Protein AF-A0ABD0LCQ4-F1 (afdb_monomer)

Mean predicted aligned error: 9.83 Å

Structure (mmCIF, N/CA/C/O backbone):
data_AF-A0ABD0LCQ4-F1
#
_entry.id   AF-A0ABD0LCQ4-F1
#
loop_
_atom_site.group_PDB
_atom_site.id
_atom_site.type_symbol
_atom_site.label_atom_id
_atom_site.label_alt_id
_atom_site.label_comp_id
_atom_site.label_asym_id
_atom_site.label_entity_id
_atom_site.label_seq_id
_atom_site.pdbx_PDB_ins_code
_atom_site.Cartn_x
_atom_site.Cartn_y
_atom_site.Cartn_z
_atom_site.occupancy
_atom_site.B_iso_or_equiv
_atom_site.auth_seq_id
_atom_site.auth_comp_id
_atom_site.auth_asym_id
_atom_site.auth_atom_id
_atom_site.pdbx_PDB_model_num
ATOM 1 N N . MET A 1 1 ? -0.333 39.646 -58.856 1.00 33.97 1 MET A N 1
ATOM 2 C CA . MET A 1 1 ? 0.636 40.545 -58.189 1.00 33.97 1 MET A CA 1
ATOM 3 C C . MET A 1 1 ? 0.185 40.769 -56.748 1.00 33.97 1 MET A C 1
ATOM 5 O O . MET A 1 1 ? -1.015 40.781 -56.532 1.00 33.97 1 MET A O 1
ATOM 9 N N . ALA A 1 2 ? 1.162 40.827 -55.831 1.00 34.44 2 ALA A N 1
ATOM 10 C CA . ALA A 1 2 ? 1.192 41.126 -54.381 1.00 34.44 2 ALA A CA 1
ATOM 11 C C . ALA A 1 2 ? -0.074 41.694 -53.674 1.00 34.44 2 ALA A C 1
ATOM 13 O O . ALA A 1 2 ? -0.823 42.448 -54.270 1.00 34.44 2 ALA A O 1
ATOM 14 N N . GLY A 1 3 ? -0.329 41.459 -52.378 1.00 31.33 3 GLY A N 1
ATOM 15 C CA . GLY A 1 3 ? 0.550 40.953 -51.320 1.00 31.33 3 GLY A CA 1
ATOM 16 C C . GLY A 1 3 ? -0.173 40.679 -49.985 1.00 31.33 3 GLY A C 1
ATOM 17 O O . GLY A 1 3 ? -1.290 41.130 -49.745 1.00 31.33 3 GLY A O 1
ATOM 18 N N . LYS A 1 4 ? 0.503 39.884 -49.145 1.00 42.12 4 LYS A N 1
ATOM 19 C CA . LYS A 1 4 ? 0.152 39.464 -47.776 1.00 42.12 4 LYS A CA 1
ATOM 20 C C . LYS A 1 4 ? 0.572 40.527 -46.745 1.00 42.12 4 LYS A C 1
ATOM 22 O O . LYS A 1 4 ? 1.601 41.165 -46.939 1.00 42.12 4 LYS A O 1
ATOM 27 N N . GLY A 1 5 ? -0.128 40.607 -45.605 1.00 31.30 5 GLY A N 1
ATOM 28 C CA . GLY A 1 5 ? 0.274 41.428 -44.451 1.00 31.30 5 GLY A CA 1
ATOM 29 C C . GLY A 1 5 ? -0.419 41.072 -43.122 1.00 31.30 5 GLY A C 1
ATOM 30 O O . GLY A 1 5 ? -1.489 41.578 -42.828 1.00 31.30 5 GLY A O 1
ATOM 31 N N . CYS A 1 6 ? 0.217 40.172 -42.365 1.00 36.75 6 CYS A N 1
ATOM 32 C CA . CYS A 1 6 ? 0.278 39.975 -40.902 1.00 36.75 6 CYS A CA 1
ATOM 33 C C . CYS A 1 6 ? -0.793 40.544 -39.927 1.00 36.75 6 CYS A C 1
ATOM 35 O O . CYS A 1 6 ? -0.895 41.750 -39.740 1.00 36.75 6 CYS A O 1
ATOM 37 N N . SER A 1 7 ? -1.416 39.653 -39.133 1.00 33.22 7 SER A N 1
ATOM 38 C CA . SER A 1 7 ? -1.774 39.885 -37.712 1.00 33.22 7 SER A CA 1
ATOM 39 C C . SER A 1 7 ? -2.171 38.564 -37.022 1.00 33.22 7 SER A C 1
ATOM 41 O O . SER A 1 7 ? -3.342 38.229 -36.865 1.00 33.22 7 SER A O 1
ATOM 43 N N . LYS A 1 8 ? -1.178 37.758 -36.629 1.00 40.97 8 LYS A N 1
ATOM 44 C CA . LYS A 1 8 ? -1.333 36.649 -35.665 1.00 40.97 8 LYS A CA 1
ATOM 45 C C . LYS A 1 8 ? -0.122 36.663 -34.735 1.00 40.97 8 LYS A C 1
ATOM 47 O O . LYS A 1 8 ? 0.821 35.910 -34.932 1.00 40.97 8 LYS A O 1
ATOM 52 N N . GLY A 1 9 ? -0.124 37.578 -33.766 1.00 40.59 9 GLY A N 1
ATOM 53 C CA . GLY A 1 9 ? 1.009 37.744 -32.845 1.00 40.59 9 GLY A CA 1
ATOM 54 C C . GLY A 1 9 ? 0.680 38.203 -31.424 1.00 40.59 9 GLY A C 1
ATOM 55 O O . GLY A 1 9 ? 1.576 38.206 -30.594 1.00 40.59 9 GLY A O 1
ATOM 56 N N . ARG A 1 10 ? -0.568 38.565 -31.089 1.00 36.25 10 ARG A N 1
ATOM 57 C CA . ARG A 1 10 ? -0.875 39.131 -29.756 1.00 36.25 10 ARG A CA 1
ATOM 58 C C . ARG A 1 10 ? -1.656 38.220 -28.806 1.00 36.25 10 ARG A C 1
ATOM 60 O O . ARG A 1 10 ? -1.513 38.368 -27.602 1.00 36.25 10 ARG A O 1
ATOM 67 N N . THR A 1 11 ? -2.386 37.219 -29.297 1.00 38.66 11 THR A N 1
ATOM 68 C CA . THR A 1 11 ? -3.229 36.378 -28.421 1.00 38.66 11 THR A CA 1
ATOM 69 C C . THR A 1 11 ? -2.462 35.247 -27.723 1.00 38.66 11 THR A C 1
ATOM 71 O O . THR A 1 11 ? -2.817 34.872 -26.612 1.00 38.66 11 THR A O 1
ATOM 74 N N . LYS A 1 12 ? -1.367 34.734 -28.310 1.00 38.75 12 LYS A N 1
ATOM 75 C CA . LYS A 1 12 ? -0.551 33.684 -27.665 1.00 38.75 12 LYS A CA 1
ATOM 76 C C . LYS A 1 12 ? 0.334 34.213 -26.530 1.00 38.75 12 LYS A C 1
ATOM 78 O O . LYS A 1 12 ? 0.499 33.518 -25.543 1.00 38.75 12 LYS A O 1
ATOM 83 N N . ILE A 1 13 ? 0.832 35.448 -26.618 1.00 40.72 13 ILE A N 1
ATOM 84 C CA . ILE A 1 13 ? 1.711 36.026 -25.583 1.00 40.72 13 ILE A CA 1
ATOM 85 C C . ILE A 1 13 ? 0.933 36.364 -24.299 1.00 40.72 13 ILE A C 1
ATOM 87 O O . ILE A 1 13 ? 1.470 36.221 -23.206 1.00 40.72 13 ILE A O 1
ATOM 91 N N . ILE A 1 14 ? -0.349 36.730 -24.409 1.00 43.16 14 ILE A N 1
ATOM 92 C CA . ILE A 1 14 ? -1.190 37.036 -23.241 1.00 43.16 14 ILE A CA 1
ATOM 93 C C . ILE A 1 14 ? -1.547 35.757 -22.466 1.00 43.16 14 ILE A C 1
ATOM 95 O O . ILE A 1 14 ? -1.471 35.757 -21.243 1.00 43.16 14 ILE A O 1
ATOM 99 N N . LEU A 1 15 ? -1.847 34.647 -23.152 1.00 39.25 15 LEU A N 1
ATOM 100 C CA . LEU A 1 15 ? -2.150 33.361 -22.505 1.00 39.25 15 LEU A CA 1
ATOM 101 C C . LEU A 1 15 ? -0.923 32.723 -21.837 1.00 39.25 15 LEU A C 1
ATOM 103 O O . LEU A 1 15 ? -1.039 32.226 -20.719 1.00 39.25 15 LEU A O 1
ATOM 107 N N . THR A 1 16 ? 0.256 32.791 -22.463 1.00 42.88 16 THR A N 1
ATOM 108 C CA . THR A 1 16 ? 1.497 32.292 -21.847 1.00 42.88 16 THR A CA 1
ATOM 109 C C . THR A 1 16 ? 1.952 33.184 -20.686 1.00 42.88 16 THR A C 1
ATOM 111 O O . THR A 1 16 ? 2.421 32.672 -19.674 1.00 42.88 16 THR A O 1
ATOM 114 N N . GLY A 1 17 ? 1.750 34.505 -20.780 1.00 34.12 17 GLY A N 1
ATOM 115 C CA . GLY A 1 17 ? 2.024 35.442 -19.687 1.00 34.12 17 GLY A CA 1
ATOM 116 C C . GLY A 1 17 ? 1.104 35.243 -18.479 1.00 34.12 17 GL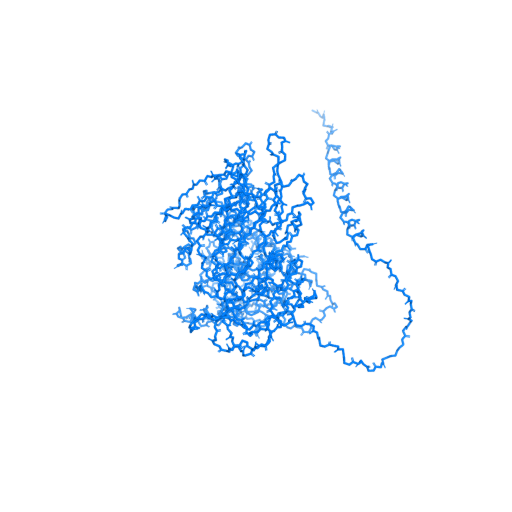Y A C 1
ATOM 117 O O . GLY A 1 17 ? 1.575 35.274 -17.347 1.00 34.12 17 GLY A O 1
ATOM 118 N N . MET A 1 18 ? -0.185 34.960 -18.699 1.00 38.81 18 MET A N 1
ATOM 119 C CA . MET A 1 18 ? -1.137 34.689 -17.612 1.00 38.81 18 MET A CA 1
ATOM 120 C C . MET A 1 18 ? -0.837 33.360 -16.905 1.00 38.81 18 MET A C 1
ATOM 122 O O . MET A 1 18 ? -0.901 33.297 -15.681 1.00 38.81 18 MET A O 1
ATOM 126 N N . PHE A 1 19 ? -0.434 32.325 -17.652 1.00 41.19 19 PHE A N 1
ATOM 127 C CA . PHE A 1 19 ? -0.000 31.048 -17.074 1.00 41.19 19 PHE A CA 1
ATOM 128 C C . PHE A 1 19 ? 1.281 31.186 -16.246 1.00 41.19 19 PHE A C 1
ATOM 130 O O . PHE A 1 19 ? 1.375 30.599 -15.172 1.00 41.19 19 PHE A O 1
ATOM 137 N N . LEU A 1 20 ? 2.241 31.998 -16.702 1.00 36.38 20 LEU A N 1
ATOM 138 C CA . LEU A 1 20 ? 3.479 32.241 -15.961 1.00 36.38 20 LEU A CA 1
ATOM 139 C C . LEU A 1 20 ? 3.219 33.030 -14.667 1.00 36.38 20 LEU A C 1
ATOM 141 O O . LEU A 1 20 ? 3.790 32.707 -13.633 1.00 36.38 20 LEU A O 1
ATOM 145 N N . VAL A 1 21 ? 2.316 34.017 -14.695 1.00 42.75 21 VAL A N 1
ATOM 146 C CA . VAL A 1 21 ? 1.945 34.804 -13.504 1.00 42.75 21 VAL A CA 1
ATOM 147 C C . VAL A 1 21 ? 1.186 33.953 -12.482 1.00 42.75 21 VAL A C 1
ATOM 149 O O . VAL A 1 21 ? 1.454 34.069 -11.289 1.00 42.75 21 VAL A O 1
ATOM 152 N N . VAL A 1 22 ? 0.301 33.052 -12.923 1.00 46.03 22 VAL A N 1
ATOM 153 C CA . VAL A 1 22 ? -0.402 32.117 -12.026 1.00 46.03 22 VAL A CA 1
ATOM 154 C C . VAL A 1 22 ? 0.555 31.064 -11.462 1.00 46.03 22 VAL A C 1
ATOM 156 O O . VAL A 1 22 ? 0.520 30.806 -10.265 1.00 46.03 22 VAL A O 1
ATOM 159 N N . ALA A 1 23 ? 1.466 30.513 -12.269 1.00 40.56 23 ALA A N 1
ATOM 160 C CA . ALA A 1 23 ? 2.470 29.561 -11.793 1.00 40.56 23 ALA A CA 1
ATOM 161 C C . ALA A 1 23 ? 3.432 30.197 -10.774 1.00 40.56 23 ALA A C 1
ATOM 163 O O . ALA A 1 23 ? 3.713 29.602 -9.738 1.00 40.56 23 ALA A O 1
ATOM 164 N N . VAL A 1 24 ? 3.876 31.434 -11.016 1.00 52.44 24 VAL A N 1
ATOM 165 C CA . VAL A 1 24 ? 4.722 32.184 -10.076 1.00 52.44 24 VAL A CA 1
ATOM 166 C C . VAL A 1 24 ? 3.953 32.555 -8.805 1.00 52.44 24 VAL A C 1
ATOM 168 O O . VAL A 1 24 ? 4.522 32.465 -7.722 1.00 52.44 24 VAL A O 1
ATOM 171 N N . ALA A 1 25 ? 2.662 32.894 -8.892 1.00 43.47 25 ALA A N 1
ATOM 172 C CA . ALA A 1 25 ? 1.823 33.151 -7.719 1.00 43.47 25 ALA A CA 1
ATOM 173 C C . ALA A 1 25 ? 1.580 31.887 -6.877 1.00 43.47 25 ALA A C 1
ATOM 175 O O . ALA A 1 25 ? 1.601 31.967 -5.653 1.00 43.47 25 ALA A O 1
ATOM 176 N N . VAL A 1 26 ? 1.413 30.719 -7.508 1.00 49.34 26 VAL A N 1
ATOM 177 C CA . VAL A 1 26 ? 1.281 29.426 -6.817 1.00 49.34 26 VAL A CA 1
ATOM 178 C C . VAL A 1 26 ? 2.602 29.024 -6.160 1.00 49.34 26 VAL A C 1
ATOM 180 O O . VAL A 1 26 ? 2.599 28.618 -5.004 1.00 49.34 26 VAL A O 1
ATOM 183 N N . ILE A 1 27 ? 3.740 29.212 -6.833 1.00 50.75 27 ILE A N 1
ATOM 184 C CA . ILE A 1 27 ? 5.065 28.943 -6.255 1.00 50.75 27 ILE A CA 1
ATOM 185 C C . ILE A 1 27 ? 5.360 29.903 -5.091 1.00 50.75 27 ILE A C 1
ATOM 187 O O . ILE A 1 27 ? 5.824 29.461 -4.046 1.00 50.75 27 ILE A O 1
ATOM 191 N N . LEU A 1 28 ? 5.034 31.194 -5.217 1.00 44.34 28 LEU A N 1
ATOM 192 C CA . LEU A 1 28 ? 5.156 32.162 -4.120 1.00 44.34 28 LEU A CA 1
ATOM 193 C C . LEU A 1 28 ? 4.220 31.837 -2.956 1.00 44.34 28 LEU A C 1
ATOM 195 O O . LEU A 1 28 ? 4.634 31.966 -1.812 1.00 44.34 28 LEU A O 1
ATOM 199 N N . PHE A 1 29 ? 2.992 31.387 -3.221 1.00 49.75 29 PHE A N 1
ATOM 200 C CA . PHE A 1 29 ? 2.060 30.970 -2.175 1.00 49.75 29 PHE A CA 1
ATOM 201 C C . PHE A 1 29 ? 2.564 29.726 -1.438 1.00 49.75 29 PHE A C 1
ATOM 203 O O . PHE A 1 29 ? 2.513 29.689 -0.216 1.00 49.75 29 PHE A O 1
ATOM 210 N N . VAL A 1 30 ? 3.130 28.754 -2.158 1.00 43.91 30 VAL A N 1
ATOM 211 C CA . VAL A 1 30 ? 3.755 27.557 -1.576 1.00 43.91 30 VAL A CA 1
ATOM 212 C C . VAL A 1 30 ? 4.990 27.928 -0.747 1.00 43.91 30 VAL A C 1
ATOM 214 O O . VAL A 1 30 ? 5.117 27.483 0.389 1.00 43.91 30 VAL A O 1
ATOM 217 N N . ILE A 1 31 ? 5.865 28.804 -1.252 1.00 48.47 31 ILE A N 1
ATOM 218 C CA . ILE A 1 31 ? 7.043 29.283 -0.509 1.00 48.47 31 ILE A CA 1
ATOM 219 C C . ILE A 1 31 ? 6.626 30.071 0.737 1.00 48.47 31 ILE A C 1
ATOM 221 O O . ILE A 1 31 ? 7.210 29.869 1.797 1.00 48.47 31 ILE A O 1
ATOM 225 N N . ILE A 1 32 ? 5.621 30.947 0.640 1.00 46.34 32 ILE A N 1
ATOM 226 C CA . ILE A 1 32 ? 5.119 31.720 1.783 1.00 46.34 32 ILE A CA 1
ATOM 227 C C . ILE A 1 32 ? 4.463 30.791 2.800 1.00 46.34 32 ILE A C 1
ATOM 229 O O . ILE A 1 32 ? 4.777 30.923 3.972 1.00 46.34 32 ILE A O 1
ATOM 233 N N . TYR A 1 33 ? 3.644 29.828 2.372 1.00 47.44 33 TYR A N 1
ATOM 234 C CA . TYR A 1 33 ? 3.005 28.844 3.248 1.00 47.44 33 TYR A CA 1
ATOM 235 C C . TYR A 1 33 ? 4.044 28.059 4.062 1.00 47.44 33 TYR A C 1
ATOM 237 O O . TYR A 1 33 ? 3.983 28.061 5.290 1.00 47.44 33 TYR A O 1
ATOM 245 N N . PHE A 1 34 ? 5.077 27.515 3.409 1.00 39.44 34 PHE A N 1
ATOM 246 C CA . PHE A 1 34 ? 6.162 26.798 4.093 1.00 39.44 34 PHE A CA 1
ATOM 247 C C . PHE A 1 34 ? 7.111 27.712 4.889 1.00 39.44 34 PHE A C 1
ATOM 249 O O . PHE A 1 34 ? 7.715 27.274 5.867 1.00 39.44 34 PHE A O 1
ATOM 256 N N . ALA A 1 35 ? 7.246 28.990 4.521 1.00 36.25 35 ALA A N 1
ATOM 257 C CA . ALA A 1 35 ? 8.020 29.964 5.293 1.00 36.25 35 ALA A CA 1
ATOM 258 C C . ALA A 1 35 ? 7.256 30.496 6.519 1.00 36.25 35 ALA A C 1
ATOM 260 O O . ALA A 1 35 ? 7.884 30.862 7.513 1.00 36.25 35 ALA A O 1
ATOM 261 N N . THR A 1 36 ? 5.920 30.545 6.475 1.00 35.94 36 THR A N 1
ATOM 262 C CA . THR A 1 36 ? 5.077 30.915 7.620 1.00 35.94 36 THR A CA 1
ATOM 263 C C . THR A 1 36 ? 4.875 29.759 8.589 1.00 35.94 36 THR A C 1
ATOM 265 O O . THR A 1 36 ? 4.805 30.011 9.786 1.00 35.94 36 THR A O 1
ATOM 268 N N . ASP A 1 37 ? 4.891 28.516 8.102 1.00 39.47 37 ASP A N 1
ATOM 269 C CA . ASP A 1 37 ? 4.872 27.310 8.943 1.00 39.47 37 ASP A CA 1
ATOM 270 C C . ASP A 1 37 ? 6.166 27.178 9.774 1.00 39.47 37 ASP A C 1
ATOM 272 O O . ASP A 1 37 ? 6.149 26.761 10.926 1.00 39.47 37 ASP A O 1
ATOM 276 N N . LYS A 1 38 ? 7.294 27.690 9.253 1.00 35.22 38 LYS A N 1
ATOM 277 C CA . LYS A 1 38 ? 8.565 27.803 9.995 1.00 35.22 38 LYS A CA 1
ATOM 278 C C . LYS A 1 38 ? 8.682 29.019 10.924 1.00 35.22 38 LYS A C 1
ATOM 280 O O . LYS A 1 38 ? 9.678 29.132 11.628 1.00 35.22 38 LYS A O 1
ATOM 285 N N . ARG A 1 39 ? 7.711 29.941 10.940 1.00 30.84 39 ARG A N 1
ATOM 286 C CA . ARG A 1 39 ? 7.731 31.145 11.803 1.00 30.84 39 ARG A CA 1
ATOM 287 C C . ARG A 1 39 ? 6.878 31.021 13.069 1.00 30.84 39 ARG A C 1
ATOM 289 O O . ARG A 1 39 ? 6.701 32.010 13.775 1.00 30.84 39 ARG A O 1
ATOM 296 N N . GLY A 1 40 ? 6.378 29.822 13.360 1.00 31.72 40 GLY A N 1
ATOM 297 C CA . GLY A 1 40 ? 5.619 29.515 14.571 1.00 31.72 40 GLY A CA 1
ATOM 298 C C . GLY A 1 40 ? 6.450 29.166 15.808 1.00 31.72 40 GLY A C 1
ATOM 299 O O . GLY A 1 40 ? 5.840 28.914 16.837 1.00 31.72 40 GLY A O 1
ATOM 300 N N . ASP A 1 41 ? 7.787 29.161 15.734 1.00 33.00 41 ASP A N 1
ATOM 301 C CA . ASP A 1 41 ? 8.644 28.806 16.875 1.00 33.00 41 ASP A CA 1
ATOM 302 C C . ASP A 1 41 ? 9.979 29.582 16.858 1.00 33.00 41 ASP A C 1
ATOM 304 O O . ASP A 1 41 ? 11.062 29.053 16.627 1.00 33.00 41 ASP A O 1
ATOM 308 N N . GLU A 1 42 ? 9.912 30.896 17.089 1.00 30.98 42 GLU A N 1
ATOM 309 C CA . GLU A 1 42 ? 11.070 31.676 17.546 1.00 30.98 42 GLU A CA 1
ATOM 310 C C . GLU A 1 42 ? 10.781 32.210 18.953 1.00 30.98 42 GLU A C 1
ATOM 312 O O . GLU A 1 42 ? 10.161 33.257 19.144 1.00 30.98 42 GLU A O 1
ATOM 317 N N . GLY A 1 43 ? 11.250 31.463 19.954 1.00 25.78 43 GLY A N 1
ATOM 318 C CA . GLY A 1 43 ? 11.195 31.826 21.364 1.00 25.78 43 GLY A CA 1
ATOM 319 C C . GLY A 1 43 ? 12.448 31.371 22.110 1.00 25.78 43 GLY A C 1
ATOM 320 O O . GLY A 1 43 ? 12.451 30.320 22.733 1.00 25.78 43 GLY A O 1
ATOM 321 N N . SER A 1 44 ? 13.478 32.227 22.099 1.00 26.28 44 SER A N 1
ATOM 322 C CA . SER A 1 44 ? 14.655 32.237 22.991 1.00 26.28 44 SER A CA 1
ATOM 323 C C . SER A 1 44 ? 15.835 31.295 22.679 1.00 26.28 44 SER A C 1
ATOM 325 O O . SER A 1 44 ? 16.158 30.399 23.458 1.00 26.28 44 SER A O 1
ATOM 327 N N . SER A 1 45 ? 16.629 31.631 21.656 1.00 25.84 45 SER A N 1
ATOM 328 C CA . SER A 1 45 ? 18.066 31.313 21.647 1.00 25.84 45 SER A CA 1
ATOM 329 C C . SER A 1 45 ? 18.865 32.507 22.184 1.00 25.84 45 SER A C 1
ATOM 331 O O . SER A 1 45 ? 19.043 33.509 21.488 1.00 25.84 45 SER A O 1
ATOM 333 N N . ASN A 1 46 ? 19.347 32.410 23.423 1.00 28.30 46 ASN A N 1
ATOM 334 C CA . ASN A 1 46 ? 20.363 33.320 23.947 1.00 28.30 46 ASN A CA 1
ATOM 335 C C . ASN A 1 46 ? 21.745 32.769 23.565 1.00 28.30 46 ASN A C 1
ATOM 337 O O . ASN A 1 46 ? 22.016 31.585 23.754 1.00 28.30 46 ASN A O 1
ATOM 341 N N . GLY A 1 47 ? 22.581 33.620 22.971 1.00 28.69 47 GLY A N 1
ATOM 342 C CA . GLY A 1 47 ? 23.838 33.226 22.341 1.00 28.69 47 GLY A CA 1
ATOM 343 C C . GLY A 1 47 ? 24.945 32.776 23.299 1.00 28.69 47 GLY A C 1
ATOM 344 O O . GLY A 1 47 ? 25.011 33.181 24.457 1.00 28.69 47 GLY A O 1
ATOM 345 N N . GLY A 1 48 ? 25.870 31.989 22.753 1.00 26.30 48 GLY A N 1
ATOM 346 C CA . GLY A 1 48 ? 27.136 31.612 23.375 1.00 26.30 48 GLY A CA 1
ATOM 347 C C . GLY A 1 48 ? 28.094 31.079 22.313 1.00 26.30 48 GLY A C 1
ATOM 348 O O . GLY A 1 48 ? 27.760 30.142 21.599 1.00 26.30 48 GLY A O 1
ATOM 349 N N . GLY A 1 49 ? 29.236 31.748 22.153 1.00 27.30 49 GLY A N 1
ATOM 350 C CA . GLY A 1 49 ? 30.211 31.525 21.089 1.00 27.30 49 GLY A CA 1
ATOM 351 C C . GLY A 1 49 ? 31.044 30.251 21.232 1.00 27.30 49 GLY A C 1
ATOM 352 O O . GLY A 1 49 ? 31.027 29.573 22.255 1.00 27.30 49 GLY A O 1
ATOM 353 N N . GLY A 1 50 ? 31.786 29.948 20.166 1.00 33.53 50 GLY A N 1
ATOM 354 C CA . GLY A 1 50 ? 32.605 28.747 20.059 1.00 33.53 50 GLY A CA 1
ATOM 355 C C . GLY A 1 50 ? 33.766 28.667 21.051 1.00 33.53 50 GLY A C 1
ATOM 356 O O . GLY A 1 50 ? 34.346 29.672 21.461 1.00 33.53 50 GLY A O 1
ATOM 357 N N . GLY A 1 51 ? 34.144 27.427 21.361 1.00 27.84 51 GLY A N 1
ATOM 358 C CA . GLY A 1 51 ? 35.385 27.095 22.046 1.00 27.84 51 GLY A CA 1
ATOM 359 C C . GLY A 1 51 ? 35.431 25.642 22.516 1.00 27.84 51 GLY A C 1
ATOM 360 O O . GLY A 1 51 ? 34.661 25.263 23.382 1.00 27.84 51 GLY A O 1
ATOM 361 N N . GLY A 1 52 ? 36.390 24.879 21.976 1.00 28.41 52 GLY A N 1
ATOM 362 C CA . GLY A 1 52 ? 37.087 23.793 22.678 1.00 28.41 52 GLY A CA 1
ATOM 363 C C . GLY A 1 52 ? 36.335 22.477 22.890 1.00 28.41 52 GLY A C 1
ATOM 364 O O . GLY A 1 52 ? 35.465 22.375 23.744 1.00 28.41 52 GLY A O 1
ATOM 365 N N . GLY A 1 53 ? 36.774 21.430 22.184 1.00 40.97 53 GLY A N 1
ATOM 366 C CA . GLY A 1 53 ? 36.403 20.049 22.481 1.00 40.97 53 GLY A CA 1
ATOM 367 C C . GLY A 1 53 ? 36.808 19.638 23.901 1.00 40.97 53 GLY A C 1
ATOM 368 O O . GLY A 1 53 ? 37.987 19.665 24.255 1.00 40.97 53 GLY A O 1
ATOM 369 N N . GLY A 1 54 ? 35.809 19.239 24.685 1.00 29.45 54 GLY A N 1
ATOM 370 C CA . GLY A 1 54 ? 35.922 18.458 25.914 1.00 29.45 54 GLY A CA 1
ATOM 371 C C . GLY A 1 54 ? 35.061 17.191 25.793 1.00 29.45 54 GLY A C 1
ATOM 372 O O . GLY A 1 54 ? 34.243 17.112 24.874 1.00 29.45 54 GLY A O 1
ATOM 373 N N . PRO A 1 55 ? 35.261 16.178 26.653 1.00 36.44 55 PRO A N 1
ATOM 374 C CA . PRO A 1 55 ? 34.657 14.863 26.479 1.00 36.44 55 PRO A CA 1
ATOM 375 C C . PRO A 1 55 ? 33.137 14.939 26.637 1.00 36.44 55 PRO A C 1
ATOM 377 O O . PRO A 1 55 ? 32.638 15.499 27.609 1.00 36.44 55 PRO A O 1
ATOM 380 N N . VAL A 1 56 ? 32.429 14.359 25.670 1.00 36.84 56 VAL A N 1
ATOM 381 C CA . VAL A 1 56 ? 30.977 14.166 25.678 1.00 36.84 56 VAL A CA 1
ATOM 382 C C . VAL A 1 56 ? 30.632 13.231 26.842 1.00 36.84 56 VAL A C 1
ATOM 384 O O . VAL A 1 56 ? 31.121 12.101 26.888 1.00 36.84 56 VAL A O 1
ATOM 387 N N . GLU A 1 57 ? 29.841 13.710 27.806 1.00 38.25 57 GLU A N 1
ATOM 388 C CA . GLU A 1 57 ? 29.197 12.844 28.801 1.00 38.25 57 GLU A CA 1
ATOM 389 C C . GLU A 1 57 ? 28.330 11.801 28.076 1.00 38.25 57 GLU A C 1
ATOM 391 O O . GLU A 1 57 ? 27.755 12.123 27.034 1.00 38.25 57 GLU A O 1
ATOM 396 N N . PRO A 1 58 ? 28.234 10.553 28.570 1.00 44.72 58 PRO A N 1
ATOM 397 C CA . PRO A 1 58 ? 27.414 9.536 27.925 1.00 44.72 58 PRO A CA 1
ATOM 398 C C . PRO A 1 58 ? 25.951 9.986 27.968 1.00 44.72 58 PRO A C 1
ATOM 400 O O . PRO A 1 58 ? 25.325 9.969 29.025 1.00 44.72 58 PRO A O 1
ATOM 403 N N . GLY A 1 59 ? 25.444 10.438 26.818 1.00 41.81 59 GLY A N 1
ATOM 404 C CA . GLY A 1 59 ? 24.043 10.792 26.641 1.00 41.81 59 GLY A CA 1
ATOM 405 C C . GLY A 1 59 ? 23.148 9.596 26.945 1.00 41.81 59 GLY A C 1
ATOM 406 O O . GLY A 1 59 ? 23.557 8.445 26.759 1.00 41.81 59 GLY A O 1
ATOM 407 N N . ASP A 1 60 ? 21.944 9.883 27.435 1.00 43.69 60 ASP A N 1
ATOM 408 C CA . ASP A 1 60 ? 20.906 8.877 27.635 1.00 43.69 60 ASP A CA 1
ATOM 409 C C . ASP A 1 60 ? 20.786 7.976 26.389 1.00 43.69 60 ASP A C 1
ATOM 411 O O . ASP A 1 60 ? 20.879 8.476 25.261 1.00 43.69 60 ASP A O 1
ATOM 415 N N . PRO A 1 61 ? 20.615 6.651 26.556 1.00 53.81 61 PRO A N 1
ATOM 416 C CA . PRO A 1 61 ? 20.450 5.753 25.422 1.00 53.81 61 PRO A CA 1
ATOM 417 C C . PRO A 1 61 ? 19.250 6.202 24.585 1.00 53.81 61 PRO A C 1
ATOM 419 O O . PRO A 1 61 ? 18.200 6.540 25.136 1.00 53.81 61 PRO A O 1
ATOM 422 N N . GLU A 1 62 ? 19.408 6.206 23.258 1.00 59.94 62 GLU A N 1
ATOM 423 C CA . GLU A 1 62 ? 18.330 6.615 22.359 1.00 59.94 62 GLU A CA 1
ATOM 424 C C . GLU A 1 62 ? 17.033 5.832 22.634 1.00 59.94 62 GLU A C 1
ATOM 426 O O . GLU A 1 62 ? 17.083 4.626 22.916 1.00 59.94 62 GLU A O 1
ATOM 431 N N . PRO A 1 63 ? 15.862 6.491 22.555 1.00 63.06 63 PRO A N 1
ATOM 432 C CA . PRO A 1 63 ? 14.591 5.833 22.807 1.00 63.06 63 PRO A CA 1
ATOM 433 C C . PRO A 1 63 ? 14.358 4.703 21.799 1.00 63.06 63 PRO A C 1
ATOM 435 O O . PRO A 1 63 ? 14.359 4.906 20.588 1.00 63.06 63 PRO A O 1
ATOM 438 N N . VAL A 1 64 ? 14.120 3.495 22.312 1.00 75.56 64 VAL A N 1
ATOM 439 C CA . VAL A 1 64 ? 13.692 2.347 21.505 1.00 75.56 64 VAL A CA 1
ATOM 440 C C . VAL A 1 64 ? 12.187 2.464 21.263 1.00 75.56 64 VAL A C 1
ATOM 442 O O . VAL A 1 64 ? 11.406 2.336 22.201 1.00 75.56 64 VAL A O 1
ATOM 445 N N . PHE A 1 65 ? 11.780 2.702 20.014 1.00 85.69 65 PHE A N 1
ATOM 446 C CA . PHE A 1 65 ? 10.365 2.855 19.628 1.00 85.69 65 PHE A CA 1
ATOM 447 C C . PHE A 1 65 ? 9.626 1.529 19.415 1.00 85.69 65 PHE A C 1
ATOM 449 O O . PHE A 1 65 ? 8.402 1.515 19.343 1.00 85.69 65 PHE A O 1
ATOM 456 N N . ARG A 1 66 ? 10.357 0.415 19.303 1.00 91.19 66 ARG A N 1
ATOM 457 C CA . ARG A 1 66 ? 9.778 -0.921 19.123 1.00 91.19 66 ARG A CA 1
ATOM 458 C C . ARG A 1 66 ? 9.197 -1.446 20.431 1.00 91.19 66 ARG A C 1
ATOM 460 O O . ARG A 1 66 ? 9.809 -1.295 21.490 1.00 91.19 66 ARG A O 1
ATOM 467 N N . LEU A 1 67 ? 8.051 -2.113 20.347 1.00 94.75 67 LEU A N 1
ATOM 468 C CA . LEU A 1 67 ? 7.463 -2.809 21.485 1.00 94.75 67 LEU A CA 1
ATOM 469 C C . LEU A 1 67 ? 8.357 -3.976 21.934 1.00 94.75 67 LEU A C 1
ATOM 471 O O . LEU A 1 67 ? 9.020 -4.617 21.112 1.00 94.75 67 LEU A O 1
ATOM 475 N N . PRO A 1 68 ? 8.369 -4.297 23.238 1.00 95.06 68 PRO A N 1
ATOM 476 C CA . PRO A 1 68 ? 9.051 -5.487 23.719 1.00 95.06 68 PRO A CA 1
ATOM 477 C C . PRO A 1 68 ? 8.373 -6.757 23.171 1.00 95.06 68 PRO A C 1
ATOM 479 O O . PRO A 1 68 ? 7.145 -6.811 23.080 1.00 95.06 68 PRO A O 1
ATOM 482 N N . PRO A 1 69 ? 9.130 -7.833 22.895 1.00 94.06 69 PRO A N 1
ATOM 483 C CA . PRO A 1 69 ? 8.579 -9.088 22.379 1.00 94.06 69 PRO A CA 1
ATOM 484 C C . PRO A 1 69 ? 7.878 -9.934 23.461 1.00 94.06 69 PRO A C 1
ATOM 486 O O . PRO A 1 69 ? 7.612 -11.114 23.249 1.00 94.06 69 PRO A O 1
ATOM 489 N N . THR A 1 70 ? 7.596 -9.364 24.638 1.00 97.06 70 THR A N 1
ATOM 490 C CA . THR A 1 70 ? 7.078 -10.084 25.812 1.00 97.06 70 THR A CA 1
ATOM 491 C C . THR A 1 70 ? 5.643 -10.564 25.631 1.00 97.06 70 THR A C 1
ATOM 493 O O . THR A 1 70 ? 5.261 -11.570 26.229 1.00 97.06 70 THR A O 1
ATOM 496 N N . LEU A 1 71 ? 4.847 -9.878 24.808 1.00 98.00 71 LEU A N 1
ATOM 497 C CA . LEU A 1 71 ? 3.448 -10.199 24.550 1.00 98.00 71 LEU A CA 1
ATOM 498 C C . LEU A 1 71 ? 3.183 -10.238 23.049 1.00 98.00 71 LEU A C 1
ATOM 500 O O . LEU A 1 71 ? 3.557 -9.326 22.316 1.00 98.00 71 LEU A O 1
ATOM 504 N N . LYS A 1 72 ? 2.482 -11.281 22.608 1.00 97.19 72 LYS A N 1
ATOM 505 C CA . LYS A 1 72 ? 2.012 -11.420 21.231 1.00 97.19 72 LYS A CA 1
ATOM 506 C C . LYS A 1 72 ? 0.483 -11.315 21.201 1.00 97.19 72 LYS A C 1
ATOM 508 O O . LYS A 1 72 ? -0.159 -12.129 21.870 1.00 97.19 72 LYS A O 1
ATOM 513 N N . PRO A 1 73 ? -0.119 -10.375 20.451 1.00 98.38 73 PRO A N 1
ATOM 514 C CA . PRO A 1 73 ? -1.567 -10.352 20.275 1.00 98.38 73 PRO A CA 1
ATOM 515 C C . PRO A 1 73 ? -2.028 -11.560 19.448 1.00 98.38 73 PRO A C 1
ATOM 517 O O . PRO A 1 73 ? -1.354 -11.985 18.513 1.00 98.38 73 PRO A O 1
ATOM 520 N N . GLU A 1 74 ? -3.186 -12.109 19.797 1.00 98.00 74 GLU A N 1
ATOM 521 C CA . GLU A 1 74 ? -3.848 -13.177 19.040 1.00 98.00 74 GLU A CA 1
ATOM 522 C C . GLU A 1 74 ? -5.217 -12.720 18.522 1.00 98.00 74 GLU A C 1
ATOM 524 O O . GLU A 1 74 ? -5.578 -13.035 17.391 1.00 98.00 74 GLU A O 1
ATOM 529 N N . HIS A 1 75 ? -5.968 -11.942 19.314 1.00 98.75 75 HIS A N 1
ATOM 530 C CA . HIS A 1 75 ? -7.325 -11.515 18.956 1.00 98.75 75 HIS A CA 1
ATOM 531 C C . HIS A 1 75 ? -7.682 -10.155 19.557 1.00 98.75 75 HIS A C 1
ATOM 533 O O . HIS A 1 75 ? -7.401 -9.906 20.727 1.00 98.75 75 HIS A O 1
ATOM 539 N N . TYR A 1 76 ? -8.383 -9.313 18.803 1.00 98.88 76 TYR A N 1
ATOM 540 C CA . TYR A 1 76 ? -8.985 -8.065 19.271 1.00 98.88 76 TYR A CA 1
ATOM 541 C C . TYR A 1 76 ? -10.511 -8.134 19.195 1.00 98.88 76 TYR A C 1
ATOM 543 O O . TYR A 1 76 ? -11.089 -8.276 18.118 1.00 98.88 76 TYR A O 1
ATOM 551 N N . HIS A 1 77 ? -11.184 -8.003 20.334 1.00 98.69 77 HIS A N 1
ATOM 552 C CA . HIS A 1 77 ? -12.624 -7.766 20.385 1.00 98.69 77 HIS A CA 1
ATOM 553 C C . HIS A 1 77 ? -12.863 -6.271 20.564 1.00 98.69 77 HIS A C 1
ATOM 555 O O . HIS A 1 77 ? -12.606 -5.729 21.639 1.00 98.69 77 HIS A O 1
ATOM 561 N N . LEU A 1 78 ? -13.333 -5.609 19.512 1.00 98.69 78 LEU A N 1
ATOM 562 C CA . LEU A 1 78 ? -13.507 -4.163 19.464 1.00 98.69 78 LEU A CA 1
ATOM 563 C C . LEU A 1 78 ? -14.980 -3.787 19.427 1.00 98.69 78 LEU A C 1
ATOM 565 O O . LEU A 1 78 ? -15.770 -4.345 18.665 1.00 98.69 78 LEU A O 1
ATOM 569 N N . GLN A 1 79 ? -15.328 -2.776 20.212 1.00 98.56 79 GLN A N 1
ATOM 570 C CA . GLN A 1 79 ? -16.580 -2.053 20.082 1.00 98.56 79 GLN A CA 1
ATOM 571 C C . GLN A 1 79 ? -16.281 -0.566 19.943 1.00 98.56 79 GLN A C 1
ATOM 573 O O . GLN A 1 79 ? -15.600 -0.010 20.803 1.00 98.56 79 GLN A O 1
ATOM 578 N N . PHE A 1 80 ? -16.855 0.082 18.931 1.00 98.62 80 PHE A N 1
ATOM 579 C CA . PHE A 1 80 ? -16.806 1.535 18.784 1.00 98.62 80 PHE A CA 1
ATOM 580 C C . PHE A 1 80 ? -18.199 2.154 18.701 1.00 98.62 80 PHE A C 1
ATOM 582 O O . PHE A 1 80 ? -19.134 1.586 18.132 1.00 98.62 80 PHE A O 1
ATOM 589 N N . VAL A 1 81 ? -18.304 3.367 19.233 1.00 98.38 81 VAL A N 1
ATOM 590 C CA . VAL A 1 81 ? -19.445 4.270 19.110 1.00 98.38 81 VAL A CA 1
ATOM 591 C C . VAL A 1 81 ? -18.916 5.609 18.581 1.00 98.38 81 VAL A C 1
ATOM 593 O O . VAL A 1 81 ? -18.511 6.464 19.372 1.00 98.38 81 VAL A O 1
ATOM 596 N N . PRO A 1 82 ? -18.849 5.797 17.252 1.00 97.56 82 PRO A N 1
ATOM 597 C CA . PRO A 1 82 ? -18.547 7.099 16.667 1.00 97.56 82 PRO A CA 1
ATOM 598 C C . PRO A 1 82 ? -19.782 8.007 16.783 1.00 97.56 82 PRO A C 1
ATOM 600 O O . PRO A 1 82 ? -20.715 7.930 15.979 1.00 97.56 82 PRO A O 1
ATOM 603 N N . ASP A 1 83 ? -19.814 8.858 17.807 1.00 96.94 83 ASP A N 1
ATOM 604 C CA . ASP A 1 83 ? -20.915 9.779 18.092 1.00 96.94 83 ASP A CA 1
ATOM 605 C C . ASP A 1 83 ? -20.781 11.071 17.270 1.00 96.94 83 ASP A C 1
ATOM 607 O O . ASP A 1 83 ? -20.326 12.112 17.745 1.00 96.94 83 ASP A O 1
ATOM 611 N N . ILE A 1 84 ? -21.181 10.975 16.002 1.00 96.94 84 ILE A N 1
ATOM 612 C CA . ILE A 1 84 ? -21.215 12.076 15.021 1.00 96.94 84 ILE A CA 1
ATOM 613 C C . ILE A 1 84 ? -22.596 12.745 14.915 1.00 96.94 84 ILE A C 1
ATOM 615 O O . ILE A 1 84 ? -22.909 13.404 13.924 1.00 96.94 84 ILE A O 1
ATOM 619 N N . TYR A 1 85 ? -23.468 12.531 15.905 1.00 94.38 85 TYR A N 1
ATOM 620 C CA . TYR A 1 85 ? -24.883 12.930 15.851 1.00 94.38 85 TYR A CA 1
ATOM 621 C C . TYR A 1 85 ? -25.193 14.151 16.723 1.00 94.38 85 TYR A C 1
ATOM 623 O O . TYR A 1 85 ? -26.355 14.517 16.897 1.00 94.38 85 TYR A O 1
ATOM 631 N N . ARG A 1 86 ? -24.158 14.773 17.294 1.00 92.00 86 ARG A N 1
ATOM 632 C CA . ARG A 1 86 ? -24.276 15.964 18.139 1.00 92.00 86 ARG A CA 1
ATOM 633 C C . ARG A 1 86 ? -24.548 17.220 17.311 1.00 92.00 86 ARG A C 1
ATOM 635 O O . ARG A 1 86 ? -24.307 17.274 16.109 1.00 92.00 86 ARG A O 1
ATOM 642 N N . ASN A 1 87 ? -25.026 18.264 17.985 1.00 89.75 87 ASN A N 1
ATOM 643 C CA . ASN A 1 87 ? -25.330 19.550 17.348 1.00 89.75 87 ASN A CA 1
ATOM 644 C C . ASN A 1 87 ? -24.075 20.303 16.875 1.00 89.75 87 ASN A C 1
ATOM 646 O O . ASN A 1 87 ? -24.172 21.148 15.987 1.00 89.75 87 ASN A O 1
ATOM 650 N N . SER A 1 88 ? -22.918 20.024 17.479 1.00 94.00 88 SER A N 1
ATOM 651 C CA . SER A 1 88 ? -21.636 20.652 17.170 1.00 94.00 88 SER A CA 1
ATOM 652 C C . SER A 1 88 ? -20.587 19.583 16.887 1.00 94.00 88 SER A C 1
ATOM 654 O O . SER A 1 88 ? -20.489 18.603 17.623 1.00 94.00 88 SER A O 1
ATOM 656 N N . THR A 1 89 ? -19.763 19.802 15.861 1.00 95.00 89 THR A N 1
ATOM 657 C CA . THR A 1 89 ? -18.632 18.920 15.532 1.00 95.00 89 THR A CA 1
ATOM 658 C C . THR A 1 89 ? -17.569 18.904 16.633 1.00 95.00 89 THR A C 1
ATOM 660 O O . THR A 1 89 ? -16.863 17.915 16.780 1.00 95.00 89 THR A O 1
ATOM 663 N N . ALA A 1 90 ? -17.487 19.958 17.457 1.00 94.81 90 ALA A N 1
ATOM 664 C CA . ALA A 1 90 ? -16.588 20.014 18.615 1.00 94.81 90 ALA A CA 1
ATOM 665 C C . ALA A 1 90 ? -16.945 18.994 19.714 1.00 94.81 90 ALA A C 1
ATOM 667 O O . ALA A 1 90 ? -16.096 18.649 20.535 1.00 94.81 90 ALA A O 1
ATOM 668 N N . ASP A 1 91 ? -18.190 18.508 19.714 1.00 95.31 91 ASP A N 1
ATOM 669 C CA . ASP A 1 91 ? -18.684 17.510 20.661 1.00 95.31 91 ASP A CA 1
ATOM 670 C C . ASP A 1 91 ? -18.628 16.086 20.087 1.00 95.31 91 ASP A C 1
ATOM 672 O O . ASP A 1 91 ? -19.088 15.150 20.739 1.00 95.31 91 ASP A O 1
ATOM 676 N N . PHE A 1 92 ? -18.103 15.899 18.869 1.00 97.38 92 PHE A N 1
ATOM 677 C CA . PHE A 1 92 ? -17.982 14.571 18.277 1.00 97.38 92 PHE A CA 1
ATOM 678 C C . PHE A 1 92 ? -16.916 13.757 19.002 1.00 97.38 92 PHE A C 1
ATOM 680 O O . PHE A 1 92 ? -15.779 14.195 19.208 1.00 97.38 92 PHE A O 1
ATOM 687 N N . ARG A 1 93 ? -17.297 12.542 19.389 1.00 96.62 93 ARG A N 1
ATOM 688 C CA . ARG A 1 93 ? -16.477 11.654 20.213 1.00 96.62 93 ARG A CA 1
ATOM 689 C C . ARG A 1 93 ? -16.503 10.237 19.672 1.00 96.62 93 ARG A C 1
ATOM 691 O O . ARG A 1 93 ? -17.512 9.774 19.145 1.00 96.62 93 ARG A O 1
ATOM 698 N N . LEU A 1 94 ? -15.384 9.551 19.834 1.00 97.75 94 LEU A N 1
ATOM 699 C CA . LEU A 1 94 ? -15.284 8.111 19.710 1.00 97.75 94 LEU A CA 1
ATOM 700 C C . LEU A 1 94 ? -15.299 7.531 21.118 1.00 97.75 94 LEU A C 1
ATOM 702 O O . LEU A 1 94 ? -14.371 7.772 21.885 1.00 97.75 94 LEU A O 1
ATOM 706 N N . TYR A 1 95 ? -16.315 6.740 21.436 1.00 98.12 95 TYR A N 1
ATOM 707 C CA . TYR A 1 95 ? -16.288 5.874 22.611 1.00 98.12 95 TYR A CA 1
ATOM 708 C C . TYR A 1 95 ? -15.929 4.465 22.171 1.00 98.12 95 TYR A C 1
ATOM 710 O O . TYR A 1 95 ? -16.405 4.005 21.131 1.00 98.12 95 TYR A O 1
ATOM 718 N N . GLY A 1 96 ? -15.140 3.749 22.960 1.00 97.88 96 GLY A N 1
ATOM 719 C CA . GLY A 1 96 ? -14.816 2.378 22.621 1.00 97.88 96 GLY A CA 1
ATOM 720 C C . GLY A 1 96 ? -14.425 1.504 23.794 1.00 97.88 96 GLY A C 1
ATOM 721 O O . GLY A 1 96 ? -14.162 1.952 24.911 1.00 97.88 96 GLY A O 1
ATOM 722 N N . SER A 1 97 ? -14.419 0.210 23.512 1.00 98.38 97 SER A N 1
ATOM 723 C CA . SER A 1 97 ? -13.853 -0.803 24.386 1.00 98.38 97 SER A CA 1
ATOM 724 C C . SER A 1 97 ? -13.095 -1.818 23.554 1.00 98.38 97 SER A C 1
ATOM 726 O O . SER A 1 97 ? -13.564 -2.213 22.483 1.00 98.38 97 SER A O 1
ATOM 728 N N . VAL A 1 98 ? -11.966 -2.277 24.074 1.00 98.75 98 VAL A N 1
ATOM 729 C CA . VAL A 1 98 ? -11.175 -3.348 23.480 1.00 98.75 98 VAL A CA 1
ATOM 730 C C . VAL A 1 98 ? -10.950 -4.442 24.512 1.00 98.75 98 VAL A C 1
ATOM 732 O O . VAL A 1 98 ? -10.667 -4.155 25.672 1.00 98.75 98 VAL A O 1
ATOM 735 N N . THR A 1 99 ? -11.055 -5.695 24.083 1.00 98.69 99 THR A N 1
ATOM 736 C CA . THR A 1 99 ? -10.457 -6.834 24.781 1.00 98.69 99 THR A CA 1
ATOM 737 C C . THR A 1 99 ? -9.409 -7.451 23.869 1.00 98.69 99 THR A C 1
ATOM 739 O O . THR A 1 99 ? -9.753 -7.956 22.799 1.00 98.69 99 THR A O 1
ATOM 742 N N . ILE A 1 100 ? -8.142 -7.399 24.275 1.00 98.69 100 ILE A N 1
ATOM 743 C CA . ILE A 1 100 ? -7.018 -7.964 23.524 1.00 98.69 100 ILE A CA 1
ATOM 744 C C . ILE A 1 100 ? -6.636 -9.296 24.153 1.00 98.69 100 ILE A C 1
ATOM 746 O O . ILE A 1 100 ? -6.168 -9.329 25.291 1.00 98.69 100 ILE A O 1
ATOM 750 N N . ARG A 1 101 ? -6.791 -10.386 23.408 1.00 98.50 101 ARG A N 1
ATOM 751 C CA . ARG A 1 101 ? -6.202 -11.668 23.778 1.00 98.50 101 ARG A CA 1
ATOM 752 C C . ARG A 1 101 ? -4.724 -11.658 23.439 1.00 98.50 101 ARG A C 1
ATOM 754 O O . ARG A 1 101 ? -4.362 -11.445 22.281 1.00 98.50 101 ARG A O 1
ATOM 761 N N . VAL A 1 102 ? -3.885 -11.924 24.431 1.00 98.19 102 VAL A N 1
ATOM 762 C CA . VAL A 1 102 ? -2.429 -11.974 24.285 1.00 98.19 102 VAL A CA 1
ATOM 763 C C . VAL A 1 102 ? -1.863 -13.302 24.773 1.00 98.19 102 VAL A C 1
ATOM 765 O O . VAL A 1 102 ? -2.306 -13.852 25.784 1.00 98.19 102 VAL A O 1
ATOM 768 N N . LEU A 1 103 ? -0.842 -13.788 24.072 1.00 97.69 103 LEU A N 1
ATOM 769 C CA . LEU A 1 103 ? 0.043 -14.854 24.521 1.00 97.69 103 LEU A CA 1
ATOM 770 C C . LEU A 1 103 ? 1.280 -14.234 25.174 1.00 97.69 103 LEU A C 1
ATOM 772 O O . LEU A 1 103 ? 2.007 -13.462 24.544 1.00 97.69 103 LEU A O 1
ATOM 776 N N . CYS A 1 104 ? 1.541 -14.610 26.420 1.00 97.69 104 CYS A N 1
ATOM 777 C CA . CYS A 1 104 ? 2.734 -14.193 27.137 1.00 97.69 104 CYS A CA 1
ATOM 778 C C . CYS A 1 104 ? 3.952 -15.000 26.663 1.00 97.69 104 CYS A C 1
ATOM 780 O O . CYS A 1 104 ? 3.990 -16.216 26.822 1.00 97.69 104 CYS A O 1
ATOM 782 N N . GLN A 1 105 ? 4.939 -14.344 26.055 1.00 96.94 105 GLN A N 1
ATOM 783 C CA . GLN A 1 105 ? 6.171 -14.977 25.563 1.00 96.94 105 GLN A CA 1
ATOM 784 C C . GLN A 1 105 ? 7.233 -15.092 26.666 1.00 96.94 105 GLN A C 1
ATOM 786 O O . GLN A 1 105 ? 8.044 -16.022 26.666 1.00 96.94 105 GLN A O 1
ATOM 791 N N . GLU A 1 106 ? 7.214 -14.162 27.624 1.00 97.25 106 GLU A N 1
ATOM 792 C CA . GLU A 1 106 ? 8.182 -14.058 28.715 1.00 97.25 106 GLU A CA 1
ATOM 793 C C . GLU A 1 106 ? 7.506 -13.542 29.987 1.00 97.25 106 GLU A C 1
ATOM 795 O O . GLU A 1 106 ? 6.650 -12.662 29.919 1.00 97.25 106 GLU A O 1
ATOM 800 N N . ASN A 1 107 ? 7.909 -14.057 31.156 1.00 97.62 107 ASN A N 1
ATOM 801 C CA . ASN A 1 107 ? 7.358 -13.593 32.431 1.00 97.62 107 ASN A CA 1
ATOM 802 C C . ASN A 1 107 ? 7.554 -12.075 32.578 1.00 97.62 107 ASN A C 1
ATOM 804 O O . ASN A 1 107 ? 8.691 -11.607 32.583 1.00 97.62 107 ASN A O 1
ATOM 808 N N . THR A 1 108 ? 6.472 -11.317 32.764 1.00 97.88 108 THR A N 1
ATOM 809 C CA . THR A 1 108 ? 6.538 -9.849 32.821 1.00 97.88 108 THR A CA 1
ATOM 810 C C . THR A 1 108 ? 5.552 -9.260 33.824 1.00 97.88 108 THR A C 1
ATOM 812 O O . THR A 1 108 ? 4.432 -9.741 33.965 1.00 97.88 108 THR A O 1
ATOM 815 N N . LEU A 1 109 ? 5.961 -8.193 34.513 1.00 97.69 109 LEU A N 1
ATOM 816 C CA . LEU A 1 109 ? 5.091 -7.356 35.354 1.00 97.69 109 LEU A CA 1
ATOM 817 C C . LEU A 1 109 ? 4.484 -6.175 34.585 1.00 97.69 109 LEU A C 1
ATOM 819 O O . LEU A 1 109 ? 3.721 -5.406 35.161 1.00 97.69 109 LEU A O 1
ATOM 823 N N . SER A 1 110 ? 4.851 -6.004 33.318 1.00 97.12 110 SER A N 1
ATOM 824 C CA . SER A 1 110 ? 4.512 -4.837 32.515 1.00 97.12 110 SER A CA 1
ATOM 825 C C . SER A 1 110 ? 3.915 -5.266 31.177 1.00 97.12 110 SER A C 1
ATOM 827 O O . SER A 1 110 ? 4.479 -6.112 30.472 1.00 97.12 110 SER A O 1
ATOM 829 N N . VAL A 1 111 ? 2.760 -4.690 30.848 1.00 98.06 111 VAL A N 1
ATOM 830 C CA . VAL A 1 111 ? 2.156 -4.734 29.512 1.00 98.06 111 VAL A CA 1
ATOM 831 C C . VAL A 1 111 ? 2.453 -3.395 28.852 1.00 98.06 111 VAL A C 1
ATOM 833 O O . VAL A 1 111 ? 1.951 -2.368 29.305 1.00 98.06 111 VAL A O 1
ATOM 836 N N . ILE A 1 112 ? 3.245 -3.405 27.782 1.00 98.06 112 ILE A N 1
ATOM 837 C CA . ILE A 1 112 ? 3.551 -2.208 26.993 1.00 98.06 112 ILE A CA 1
ATOM 838 C C . ILE A 1 112 ? 2.909 -2.372 25.618 1.00 98.06 112 ILE A C 1
ATOM 840 O O . ILE A 1 112 ? 3.159 -3.361 24.930 1.00 98.06 112 ILE A O 1
ATOM 844 N N . LEU A 1 113 ? 2.073 -1.412 25.235 1.00 98.19 113 LEU A N 1
ATOM 845 C CA . LEU A 1 113 ? 1.394 -1.355 23.939 1.00 98.19 113 LEU A CA 1
ATOM 846 C C . LEU A 1 113 ? 1.307 0.096 23.452 1.00 98.19 113 LEU A C 1
ATOM 848 O O . LEU A 1 113 ? 1.595 1.022 24.210 1.00 98.19 113 LEU A O 1
ATOM 852 N N . HIS A 1 114 ? 0.904 0.313 22.202 1.00 98.19 114 HIS A N 1
ATOM 853 C CA . HIS A 1 114 ? 0.716 1.657 21.665 1.00 98.19 114 HIS A CA 1
ATOM 854 C C . HIS A 1 114 ? -0.653 2.223 22.057 1.00 98.19 114 HIS A C 1
ATOM 856 O O . HIS A 1 114 ? -1.682 1.567 21.878 1.00 98.19 114 HIS A O 1
ATOM 862 N N . ALA A 1 115 ? -0.659 3.449 22.579 1.00 97.00 115 ALA A N 1
ATOM 863 C CA . ALA A 1 115 ? -1.860 4.228 22.865 1.00 97.00 115 ALA A CA 1
ATOM 864 C C . ALA A 1 115 ? -1.475 5.702 23.053 1.00 97.00 115 ALA A C 1
ATOM 866 O O . ALA A 1 115 ? -0.640 6.018 23.901 1.00 97.00 115 ALA A O 1
ATOM 867 N N . ILE A 1 116 ? -2.093 6.610 22.294 1.00 94.69 116 ILE A N 1
ATOM 868 C CA . ILE A 1 116 ? -1.840 8.053 22.414 1.00 94.69 116 ILE A CA 1
ATOM 869 C C . ILE A 1 116 ? -3.101 8.857 22.088 1.00 94.69 116 ILE A C 1
ATOM 871 O O . ILE A 1 116 ? -3.824 8.546 21.145 1.00 94.69 116 ILE A O 1
ATOM 875 N N . GLY A 1 117 ? -3.377 9.903 22.872 1.00 93.38 117 GLY A N 1
ATOM 876 C CA . GLY A 1 117 ? -4.570 10.741 22.689 1.00 93.38 117 GLY A CA 1
ATOM 877 C C . GLY A 1 117 ? -5.894 10.071 23.084 1.00 93.38 117 GLY A C 1
ATOM 878 O O . GLY A 1 117 ? -6.951 10.528 22.652 1.00 93.38 117 GLY A O 1
ATOM 879 N N . LEU A 1 118 ? -5.835 9.009 23.895 1.00 96.50 118 LEU A N 1
ATOM 880 C CA . LEU A 1 118 ? -6.988 8.272 24.414 1.00 96.50 118 LEU A CA 1
ATOM 881 C C . LEU A 1 118 ? -7.170 8.556 25.911 1.00 96.50 118 LEU A C 1
ATOM 883 O O . LEU A 1 118 ? -6.203 8.482 26.669 1.00 96.50 118 LEU A O 1
ATOM 887 N N . ASP A 1 119 ? -8.400 8.825 26.346 1.00 96.88 119 ASP A N 1
ATOM 888 C CA . ASP A 1 119 ? -8.753 8.874 27.768 1.00 96.88 119 ASP A CA 1
ATOM 889 C C . ASP A 1 119 ? -9.080 7.459 28.262 1.00 96.88 119 ASP A C 1
ATOM 891 O O . ASP A 1 119 ? -10.086 6.870 27.862 1.00 96.88 119 ASP A O 1
ATOM 895 N N . ILE A 1 120 ? -8.196 6.897 29.092 1.00 97.06 120 ILE A N 1
ATOM 896 C CA . ILE A 1 120 ? -8.286 5.531 29.621 1.00 97.06 120 ILE A CA 1
ATOM 897 C C . ILE A 1 120 ? -8.210 5.600 31.141 1.00 97.06 120 ILE A C 1
ATOM 899 O O . ILE A 1 120 ? -7.144 5.782 31.734 1.00 97.06 120 ILE A O 1
ATOM 903 N N . ALA A 1 121 ? -9.350 5.412 31.797 1.00 93.31 121 ALA A N 1
ATOM 904 C CA . ALA A 1 121 ? -9.386 5.366 33.248 1.00 93.31 121 ALA A CA 1
ATOM 905 C C . ALA A 1 121 ? -8.769 4.051 33.754 1.00 93.31 121 ALA A C 1
ATOM 907 O O . ALA A 1 121 ? -9.173 2.968 33.347 1.00 93.31 121 ALA A O 1
ATOM 908 N N . ARG A 1 122 ? -7.828 4.109 34.706 1.00 92.94 122 ARG A N 1
ATOM 909 C CA . ARG A 1 122 ? -7.178 2.903 35.269 1.00 92.94 122 ARG A CA 1
ATOM 910 C C . ARG A 1 122 ? -8.175 1.840 35.750 1.00 92.94 122 ARG A C 1
ATOM 912 O O . ARG A 1 122 ? -7.895 0.653 35.650 1.00 92.94 122 ARG A O 1
ATOM 919 N N . ASN A 1 123 ? -9.316 2.258 36.295 1.00 93.19 123 ASN A N 1
ATOM 920 C CA . ASN A 1 123 ? -10.357 1.353 36.786 1.00 93.19 123 ASN A CA 1
ATOM 921 C C . ASN A 1 123 ? -11.161 0.658 35.670 1.00 93.19 123 ASN A C 1
ATOM 923 O O . ASN A 1 123 ? -11.914 -0.260 35.984 1.00 93.19 123 ASN A O 1
ATOM 927 N N . SER A 1 124 ? -11.023 1.069 34.405 1.00 94.50 124 SER A N 1
ATOM 928 C CA . SER A 1 124 ? -11.574 0.340 33.258 1.00 94.50 124 SER A CA 1
ATOM 929 C C . SER A 1 124 ? -10.656 -0.777 32.762 1.00 94.50 124 SER A C 1
ATOM 931 O O . SER A 1 124 ? -11.108 -1.650 32.021 1.00 94.50 124 SER A O 1
ATOM 933 N N . VAL A 1 125 ? -9.383 -0.764 33.173 1.00 96.38 125 VAL A N 1
ATOM 934 C CA . VAL A 1 125 ? -8.385 -1.749 32.757 1.00 96.38 125 VAL A CA 1
ATOM 935 C C . VAL A 1 125 ? -8.523 -3.012 33.604 1.00 96.38 125 VAL A C 1
ATOM 937 O O . VAL A 1 125 ? -8.402 -2.969 34.829 1.00 96.38 125 VAL A O 1
ATOM 940 N N . ASN A 1 126 ? -8.751 -4.151 32.954 1.00 95.56 126 ASN A N 1
ATOM 941 C CA . ASN A 1 126 ? -8.887 -5.450 33.609 1.00 95.56 126 ASN A CA 1
ATOM 942 C C . ASN A 1 126 ? -8.070 -6.514 32.867 1.00 95.56 126 ASN A C 1
ATOM 944 O O . ASN A 1 126 ? -8.092 -6.578 31.640 1.00 95.56 126 ASN A O 1
ATOM 948 N N . VAL A 1 127 ? -7.368 -7.359 33.620 1.00 96.44 127 VAL A N 1
ATOM 949 C CA . VAL A 1 127 ? -6.623 -8.507 33.101 1.00 96.44 127 VAL A CA 1
ATOM 950 C C . VAL A 1 127 ? -7.298 -9.779 33.591 1.00 96.44 127 VAL A C 1
ATOM 952 O O . VAL A 1 127 ? -7.476 -9.982 34.791 1.00 96.44 127 VAL A O 1
ATOM 955 N N . THR A 1 128 ? -7.637 -10.677 32.672 1.00 95.25 128 THR A N 1
ATOM 956 C CA . THR A 1 128 ? -8.233 -11.980 33.004 1.00 95.25 128 THR A CA 1
ATOM 957 C C . THR A 1 128 ? -7.414 -13.121 32.417 1.00 95.25 128 THR A C 1
ATOM 959 O O . THR A 1 128 ? -6.763 -12.960 31.387 1.00 95.25 128 THR A O 1
ATOM 962 N N . THR A 1 129 ? -7.397 -14.269 33.095 1.00 91.88 129 THR A N 1
ATOM 963 C CA . THR A 1 129 ? -6.669 -15.464 32.634 1.00 91.88 129 THR A CA 1
ATOM 964 C C . THR A 1 129 ? -7.539 -16.326 31.726 1.00 91.88 129 THR A C 1
ATOM 966 O O . THR A 1 129 ? -8.717 -16.551 32.012 1.00 91.88 129 THR A O 1
ATOM 969 N N . ILE A 1 130 ? -6.948 -16.853 30.652 1.00 85.50 130 ILE A N 1
ATOM 970 C CA . ILE A 1 130 ? -7.612 -17.758 29.709 1.00 85.50 130 ILE A CA 1
ATOM 971 C C . ILE A 1 130 ? -7.067 -19.180 29.898 1.00 85.50 130 ILE A C 1
ATOM 973 O O . ILE A 1 130 ? -5.900 -19.455 29.625 1.00 85.50 130 ILE A O 1
ATOM 977 N N . GLY A 1 131 ? -7.938 -20.096 30.341 1.00 68.94 131 GLY A N 1
ATOM 978 C CA . GLY A 1 131 ? -7.608 -21.500 30.636 1.00 68.94 131 GLY A CA 1
ATOM 979 C C . GLY A 1 131 ? -7.399 -21.780 32.133 1.00 68.94 131 GLY A C 1
ATOM 980 O O . GLY A 1 131 ? -6.886 -20.940 32.856 1.00 68.94 131 GLY A O 1
ATOM 981 N N . GLY A 1 132 ? -7.836 -22.959 32.608 1.00 50.84 132 GLY A N 1
ATOM 982 C CA . GLY A 1 132 ? -7.824 -23.338 34.033 1.00 50.84 132 GLY A CA 1
ATOM 983 C C . GLY A 1 132 ? -8.815 -22.527 34.882 1.00 50.84 132 GLY A C 1
ATOM 984 O O . GLY A 1 132 ? -8.538 -21.400 35.260 1.00 50.84 132 GLY A O 1
ATOM 985 N N . SER A 1 133 ? -9.995 -23.079 35.184 1.00 48.66 133 SER A N 1
ATOM 986 C CA . SER A 1 133 ? -11.106 -22.442 35.940 1.00 48.66 133 SER A CA 1
ATOM 987 C C . SER A 1 133 ? -11.596 -21.040 35.512 1.00 48.66 133 SER A C 1
ATOM 989 O O . SER A 1 133 ? -12.655 -20.659 35.992 1.00 48.66 133 SER A O 1
ATOM 991 N N . GLY A 1 134 ? -10.926 -20.312 34.605 1.00 58.34 134 GLY A N 1
ATOM 992 C CA . GLY A 1 134 ? -11.287 -18.944 34.211 1.00 58.34 134 GLY A CA 1
ATOM 993 C C . GLY A 1 134 ? -11.238 -18.000 35.413 1.00 58.34 134 GLY A C 1
ATOM 994 O O . GLY A 1 134 ? -12.234 -17.823 36.107 1.00 58.34 134 GLY A O 1
ATOM 995 N N . GLY A 1 135 ? -10.062 -17.445 35.709 1.00 72.44 135 GLY A N 1
ATOM 996 C CA . GLY A 1 135 ? -9.833 -16.653 36.919 1.00 72.44 135 GLY A CA 1
ATOM 997 C C . GLY A 1 135 ? -9.552 -15.176 36.653 1.00 72.44 135 GLY A C 1
ATOM 998 O O . GLY A 1 135 ? -9.113 -14.791 35.563 1.00 72.44 135 GLY A O 1
ATOM 999 N N . ALA A 1 136 ? -9.741 -14.360 37.694 1.00 82.50 136 ALA A N 1
ATOM 1000 C CA . ALA A 1 136 ? -9.198 -13.005 37.747 1.00 82.50 136 ALA A CA 1
ATOM 1001 C C . ALA A 1 136 ? -7.678 -13.052 37.505 1.00 82.50 136 ALA A C 1
ATOM 1003 O O . ALA A 1 136 ? -6.981 -13.885 38.089 1.00 82.50 136 ALA A O 1
ATOM 1004 N N . GLY A 1 137 ? -7.181 -12.209 36.601 1.00 88.38 137 GLY A N 1
ATOM 1005 C CA . GLY A 1 137 ? -5.750 -12.033 36.381 1.00 88.38 137 GLY A CA 1
ATOM 1006 C C . GLY A 1 137 ? -5.132 -11.086 37.415 1.00 88.38 137 GLY A C 1
ATOM 1007 O O . GLY A 1 137 ? -5.795 -10.697 38.378 1.00 88.38 137 GLY A O 1
ATOM 1008 N N . PRO A 1 138 ? -3.849 -10.726 37.245 1.00 92.81 138 PRO A N 1
ATOM 1009 C CA . PRO A 1 138 ? -3.187 -9.758 38.110 1.00 92.81 138 PRO A CA 1
ATOM 1010 C C . PRO A 1 138 ? -3.883 -8.394 38.114 1.00 92.81 138 PRO A C 1
ATOM 1012 O O . PRO A 1 138 ? -4.216 -7.857 37.058 1.00 92.81 138 PRO A O 1
ATOM 1015 N N . ASP A 1 139 ? -4.023 -7.798 39.298 1.00 94.38 139 ASP A N 1
ATOM 1016 C CA . ASP A 1 139 ? -4.530 -6.433 39.429 1.00 94.38 139 ASP A CA 1
ATOM 1017 C C . ASP A 1 139 ? -3.563 -5.409 38.818 1.00 94.38 139 ASP A C 1
ATOM 1019 O O . ASP A 1 139 ? -2.338 -5.514 38.955 1.00 94.38 139 ASP A O 1
ATOM 1023 N N . VAL A 1 140 ? -4.131 -4.358 38.222 1.00 96.56 140 VAL A N 1
ATOM 1024 C CA . VAL A 1 140 ? -3.381 -3.217 37.684 1.00 96.56 140 VAL A CA 1
ATOM 1025 C C . VAL A 1 140 ? -2.838 -2.363 38.829 1.00 96.56 140 VAL A C 1
ATOM 1027 O O . VAL A 1 140 ? -3.601 -1.776 39.604 1.00 96.56 140 VAL A O 1
ATOM 1030 N N . LYS A 1 141 ? -1.513 -2.245 38.915 1.00 96.44 141 LYS A N 1
ATOM 1031 C CA . LYS A 1 141 ? -0.767 -1.457 39.905 1.00 96.44 141 LYS A CA 1
ATOM 1032 C C . LYS A 1 141 ? -0.636 0.013 39.520 1.00 96.44 141 LYS A C 1
ATOM 1034 O O . LYS A 1 141 ? -0.798 0.881 40.382 1.00 96.44 141 LYS A O 1
ATOM 1039 N N . SER A 1 142 ? -0.351 0.303 38.258 1.00 96.62 142 SER A N 1
ATOM 1040 C CA . SER A 1 142 ? -0.229 1.667 37.746 1.00 96.62 142 SER A CA 1
ATOM 1041 C C . SER A 1 142 ? -0.441 1.701 36.231 1.00 96.62 142 SER A C 1
ATOM 1043 O O . SER A 1 142 ? -0.393 0.667 35.565 1.00 96.62 142 SER A O 1
ATOM 1045 N N . LEU A 1 143 ? -0.741 2.892 35.713 1.00 96.50 143 LEU A N 1
ATOM 1046 C CA . LEU A 1 143 ? -0.883 3.167 34.288 1.00 96.50 143 LEU A CA 1
ATOM 1047 C C . LEU A 1 143 ? -0.011 4.379 33.969 1.00 96.50 143 LEU A C 1
ATOM 1049 O O . LEU A 1 143 ? -0.129 5.399 34.656 1.00 96.50 143 LEU A O 1
ATOM 1053 N N . ARG A 1 144 ? 0.860 4.275 32.967 1.00 95.25 144 ARG A N 1
ATOM 1054 C CA . ARG A 1 144 ? 1.751 5.364 32.555 1.00 95.25 144 ARG A CA 1
ATOM 1055 C C . ARG A 1 144 ? 1.791 5.474 31.040 1.00 95.25 144 ARG A C 1
ATOM 1057 O O . ARG A 1 144 ? 1.956 4.471 30.362 1.00 95.25 144 ARG A O 1
ATOM 1064 N N . THR A 1 145 ? 1.693 6.689 30.523 1.00 94.50 145 THR A N 1
ATOM 1065 C CA . THR A 1 145 ? 1.884 6.985 29.102 1.00 94.50 145 THR A CA 1
ATOM 1066 C C . THR A 1 145 ? 3.286 7.536 28.860 1.00 94.50 145 THR A C 1
ATOM 1068 O O . THR A 1 145 ? 3.802 8.316 29.662 1.00 94.50 145 THR A O 1
ATOM 1071 N N . ASP A 1 146 ? 3.896 7.133 27.754 1.00 94.50 146 ASP A N 1
ATOM 1072 C CA . ASP A 1 146 ? 5.132 7.692 27.216 1.00 94.50 146 ASP A CA 1
ATOM 1073 C C . ASP A 1 146 ? 4.793 8.338 25.871 1.00 94.50 146 ASP A C 1
ATOM 1075 O O . ASP A 1 146 ? 4.571 7.646 24.875 1.00 94.50 146 ASP A O 1
ATOM 1079 N N . GLU A 1 147 ? 4.689 9.669 25.864 1.00 91.31 147 GLU A N 1
ATOM 1080 C CA . GLU A 1 147 ? 4.298 10.428 24.672 1.00 91.31 147 GLU A CA 1
ATOM 1081 C C . GLU A 1 147 ? 5.345 10.344 23.563 1.00 91.31 147 GLU A C 1
ATOM 1083 O O . GLU A 1 147 ? 4.974 10.289 22.394 1.00 91.31 147 GLU A O 1
ATOM 1088 N N . ALA A 1 148 ? 6.634 10.278 23.916 1.00 89.50 148 ALA A N 1
ATOM 1089 C CA . ALA A 1 148 ? 7.706 10.200 22.933 1.00 89.50 148 ALA A CA 1
ATOM 1090 C C . ALA A 1 148 ? 7.631 8.881 22.160 1.00 89.50 148 ALA A C 1
ATOM 1092 O O . ALA A 1 148 ? 7.762 8.881 20.943 1.00 89.50 148 ALA A O 1
ATOM 1093 N N . ARG A 1 149 ? 7.367 7.764 22.847 1.00 91.31 149 ARG A N 1
ATOM 1094 C CA . ARG A 1 149 ? 7.211 6.447 22.207 1.00 91.31 149 ARG A CA 1
ATOM 1095 C C . ARG A 1 149 ? 5.790 6.161 21.716 1.00 91.31 149 ARG A C 1
ATOM 1097 O O . ARG A 1 149 ? 5.569 5.119 21.113 1.00 91.31 149 ARG A O 1
ATOM 1104 N N . GLU A 1 150 ? 4.830 7.038 22.007 1.00 94.50 150 GLU A N 1
ATOM 1105 C CA . GLU A 1 150 ? 3.392 6.813 21.798 1.00 94.50 150 GLU A CA 1
ATOM 1106 C C . GLU A 1 150 ? 2.883 5.496 22.428 1.00 94.50 150 GLU A C 1
ATOM 1108 O O . GLU A 1 150 ? 2.045 4.784 21.862 1.00 94.50 150 GLU A O 1
ATOM 1113 N N . THR A 1 151 ? 3.405 5.152 23.610 1.00 96.31 151 THR A N 1
ATOM 1114 C CA . THR A 1 151 ? 3.073 3.902 24.317 1.00 96.31 151 THR A CA 1
ATOM 1115 C C . THR A 1 151 ? 2.365 4.144 25.640 1.00 96.31 151 THR A C 1
ATOM 1117 O O . THR A 1 151 ? 2.481 5.198 26.266 1.00 96.31 151 THR A O 1
ATOM 1120 N N . MET A 1 152 ? 1.652 3.118 26.091 1.00 97.25 152 MET A N 1
ATOM 1121 C CA . MET A 1 152 ? 1.092 3.015 27.426 1.00 97.25 152 MET A CA 1
ATOM 1122 C C . MET A 1 152 ? 1.610 1.745 28.097 1.00 97.25 152 MET A C 1
ATOM 1124 O O . MET A 1 152 ? 1.567 0.653 27.530 1.00 97.25 152 MET A O 1
ATOM 1128 N N . GLU A 1 153 ? 2.081 1.911 29.324 1.00 97.50 153 GLU A N 1
ATOM 1129 C CA . GLU A 1 153 ? 2.539 0.860 30.215 1.00 97.50 153 GLU A CA 1
ATOM 1130 C C . GLU A 1 153 ? 1.485 0.595 31.296 1.00 97.50 153 GLU A C 1
ATOM 1132 O O . GLU A 1 153 ? 1.099 1.498 32.046 1.00 97.50 153 GLU A O 1
ATOM 1137 N N . ILE A 1 154 ? 1.044 -0.660 31.386 1.00 98.00 154 ILE A N 1
ATOM 1138 C CA . ILE A 1 154 ? 0.194 -1.182 32.457 1.00 98.00 154 ILE A CA 1
ATOM 1139 C C . ILE A 1 154 ? 1.090 -2.019 33.371 1.00 98.00 154 ILE A C 1
ATOM 1141 O O . ILE A 1 154 ? 1.478 -3.139 33.030 1.00 98.00 154 ILE A O 1
ATOM 1145 N N . GLU A 1 155 ? 1.419 -1.481 34.541 1.00 98.00 155 GLU A N 1
ATOM 1146 C CA . GLU A 1 155 ? 2.166 -2.209 35.565 1.00 98.00 155 GLU A CA 1
ATOM 1147 C C . GLU A 1 155 ? 1.200 -3.088 36.368 1.00 98.00 155 GLU A C 1
ATOM 1149 O O . GLU A 1 155 ? 0.129 -2.634 36.779 1.00 98.00 155 GLU A O 1
ATOM 1154 N N . LEU A 1 156 ? 1.579 -4.334 36.633 1.00 97.81 156 LEU A N 1
ATOM 1155 C CA . LEU A 1 156 ? 0.765 -5.337 37.314 1.00 97.81 156 LEU A CA 1
ATOM 1156 C C . LEU A 1 156 ? 1.327 -5.668 38.703 1.00 97.81 156 LEU A C 1
ATOM 1158 O O . LEU A 1 156 ? 2.530 -5.587 38.948 1.00 97.81 156 LEU A O 1
ATOM 1162 N N . ASN A 1 157 ? 0.460 -6.092 39.625 1.00 96.94 157 ASN A N 1
ATOM 1163 C CA . ASN A 1 157 ? 0.871 -6.530 40.968 1.00 96.94 157 ASN A CA 1
ATOM 1164 C C . ASN A 1 157 ? 1.466 -7.950 41.005 1.00 96.94 157 ASN A C 1
ATOM 1166 O O . ASN A 1 157 ? 2.100 -8.328 41.990 1.00 96.94 157 ASN A O 1
ATOM 1170 N N . ALA A 1 158 ? 1.252 -8.740 39.955 1.00 96.06 158 ALA A N 1
ATOM 1171 C CA . ALA A 1 158 ? 1.804 -10.079 39.791 1.00 96.06 158 ALA A CA 1
ATOM 1172 C C . ALA A 1 158 ? 2.164 -10.304 38.315 1.00 96.06 158 ALA A C 1
ATOM 1174 O O . ALA A 1 158 ? 1.530 -9.705 37.443 1.00 96.06 158 ALA A O 1
ATOM 1175 N N . PRO A 1 159 ? 3.185 -11.126 38.017 1.00 96.69 159 PRO A N 1
ATOM 1176 C CA . PRO A 1 159 ? 3.649 -11.281 36.651 1.00 96.69 159 PRO A CA 1
ATOM 1177 C C . PRO A 1 159 ? 2.641 -12.065 35.808 1.00 96.69 159 PRO A C 1
ATOM 1179 O O . PRO A 1 159 ? 2.054 -13.049 36.268 1.00 96.69 159 PRO A O 1
ATOM 1182 N N . LEU A 1 160 ? 2.508 -11.673 34.544 1.00 96.94 160 LEU A N 1
ATOM 1183 C CA . LEU A 1 160 ? 2.027 -12.569 33.504 1.00 96.94 160 LEU A CA 1
ATOM 1184 C C . LEU A 1 160 ? 3.038 -13.706 33.355 1.00 96.94 160 LEU A C 1
ATOM 1186 O O . LEU A 1 160 ? 4.247 -13.486 33.417 1.00 96.94 160 LEU A O 1
ATOM 1190 N N . VAL A 1 161 ? 2.540 -14.924 33.185 1.00 96.12 161 VAL A N 1
ATOM 1191 C CA . VAL A 1 161 ? 3.348 -16.143 33.135 1.00 96.12 161 VAL A CA 1
ATOM 1192 C C . VAL A 1 161 ? 3.549 -16.538 31.682 1.00 96.12 161 VAL A C 1
ATOM 1194 O O . VAL A 1 161 ? 2.594 -16.564 30.909 1.00 96.12 161 VAL A O 1
ATOM 1197 N N . LYS A 1 162 ? 4.790 -16.847 31.319 1.00 96.94 162 LYS A N 1
ATOM 1198 C CA . LYS A 1 162 ? 5.169 -1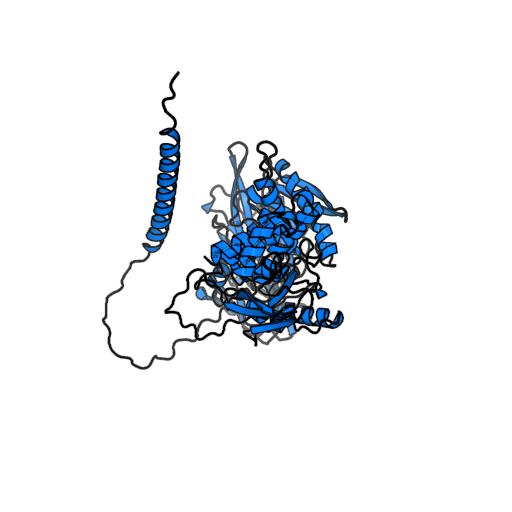7.350 30.003 1.00 96.94 162 LYS A CA 1
ATOM 1199 C C . LYS A 1 162 ? 4.280 -18.528 29.586 1.00 96.94 162 LYS A C 1
ATOM 1201 O O . LYS A 1 162 ? 3.930 -19.378 30.401 1.00 96.94 162 LYS A O 1
ATOM 1206 N N . ASP A 1 163 ? 3.935 -18.551 28.304 1.00 95.56 163 ASP A N 1
ATOM 1207 C CA . ASP A 1 163 ? 3.076 -19.518 27.620 1.00 95.56 163 ASP A CA 1
ATOM 1208 C C . ASP A 1 163 ? 1.596 -19.499 28.061 1.00 95.56 163 ASP A C 1
ATOM 1210 O O . ASP A 1 163 ? 0.772 -20.225 27.498 1.00 95.56 163 ASP A O 1
ATOM 1214 N N . ALA A 1 164 ? 1.215 -18.636 29.014 1.00 95.00 164 ALA A N 1
ATOM 1215 C CA . ALA A 1 164 ? -0.178 -18.409 29.387 1.00 95.00 164 ALA A CA 1
ATOM 1216 C C . ALA A 1 164 ? -0.839 -17.326 28.518 1.00 95.00 164 ALA A C 1
ATOM 1218 O O . ALA A 1 164 ? -0.181 -16.442 27.960 1.00 95.00 164 ALA A O 1
ATOM 1219 N N . ARG A 1 165 ? -2.172 -17.398 28.423 1.00 96.50 165 ARG A N 1
ATOM 1220 C CA . ARG A 1 165 ? -3.002 -16.436 27.694 1.00 96.50 165 ARG A CA 1
ATOM 1221 C C . ARG A 1 165 ? -3.791 -15.552 28.641 1.00 96.50 165 ARG A C 1
ATOM 1223 O O . ARG A 1 165 ? -4.305 -16.022 29.660 1.00 96.50 165 ARG A O 1
ATOM 1230 N N . TYR A 1 166 ? -3.932 -14.295 28.250 1.00 97.31 166 TYR A N 1
ATOM 1231 C CA . TYR A 1 166 ? -4.653 -13.289 29.011 1.00 97.31 166 TYR A CA 1
ATOM 1232 C C . TYR A 1 166 ? -5.550 -12.472 28.092 1.00 97.31 166 TYR A C 1
ATOM 1234 O O . TYR A 1 166 ? -5.171 -12.191 26.958 1.00 97.31 166 TYR A O 1
ATOM 1242 N N . ASP A 1 167 ? -6.704 -12.059 28.605 1.00 97.62 167 ASP A N 1
ATOM 1243 C CA . ASP A 1 167 ? -7.559 -11.068 27.960 1.00 97.62 167 ASP A CA 1
ATOM 1244 C C . ASP A 1 167 ? -7.371 -9.729 28.698 1.00 97.62 167 ASP A C 1
ATOM 1246 O O . ASP A 1 167 ? -7.618 -9.626 29.906 1.00 97.62 167 ASP A O 1
ATOM 1250 N N . LEU A 1 168 ? -6.895 -8.720 27.963 1.00 97.69 168 LEU A N 1
ATOM 1251 C CA . LEU A 1 168 ? -6.663 -7.347 28.414 1.00 97.69 168 LEU A CA 1
ATOM 1252 C C . LEU A 1 168 ? -7.850 -6.479 27.997 1.00 97.69 168 LEU A C 1
ATOM 1254 O O . LEU A 1 168 ? -7.972 -6.124 26.825 1.00 97.69 168 LEU A O 1
ATOM 1258 N N . HIS A 1 169 ? -8.729 -6.150 28.935 1.00 98.19 169 HIS A N 1
ATOM 1259 C CA . HIS A 1 169 ? -9.893 -5.308 28.684 1.00 98.19 169 HIS A CA 1
ATOM 1260 C C . HIS A 1 169 ? -9.624 -3.852 29.059 1.00 98.19 169 HIS A C 1
ATOM 1262 O O . HIS A 1 169 ? -9.073 -3.589 30.126 1.00 98.19 169 HIS A O 1
ATOM 1268 N N . MET A 1 170 ? -10.037 -2.918 28.204 1.00 98.00 170 MET A N 1
ATOM 1269 C CA . MET A 1 170 ? -9.927 -1.472 28.410 1.00 98.00 170 MET A CA 1
ATOM 1270 C C . MET A 1 170 ? -11.135 -0.764 27.788 1.00 98.00 170 MET A C 1
ATOM 1272 O O . MET A 1 170 ? -11.570 -1.126 26.691 1.00 98.00 170 MET A O 1
ATOM 1276 N N . THR A 1 171 ? -11.632 0.291 28.436 1.00 98.31 171 THR A N 1
ATOM 1277 C CA . THR A 1 171 ? -12.556 1.257 27.815 1.00 98.31 171 THR A CA 1
ATOM 1278 C C . THR A 1 171 ? -11.865 2.596 27.633 1.00 98.31 171 THR A C 1
ATOM 1280 O O . THR A 1 171 ? -11.085 3.003 28.497 1.00 98.31 171 THR A O 1
ATOM 1283 N N . PHE A 1 172 ? -12.178 3.282 26.540 1.00 97.81 172 PHE A N 1
ATOM 1284 C CA . PHE A 1 172 ? -11.514 4.517 26.149 1.00 97.81 172 PHE A CA 1
ATOM 1285 C C . PHE A 1 172 ? -12.466 5.497 25.462 1.00 97.81 172 PHE A C 1
ATOM 1287 O O . PHE A 1 172 ? -13.484 5.107 24.881 1.00 97.81 172 PHE A O 1
ATOM 1294 N N . GLU A 1 173 ? -12.107 6.775 25.506 1.00 97.06 173 GLU A N 1
ATOM 1295 C CA . GLU A 1 173 ? -12.751 7.844 24.744 1.00 97.06 173 GLU A CA 1
ATOM 1296 C C . GLU A 1 173 ? -11.699 8.700 24.030 1.00 97.06 173 GLU A C 1
ATOM 1298 O O . GLU A 1 173 ? -10.608 8.927 24.552 1.00 97.06 173 GLU A O 1
ATOM 1303 N N . ALA A 1 174 ? -12.030 9.202 22.840 1.00 95.56 174 ALA A N 1
ATOM 1304 C CA . ALA A 1 174 ? -11.205 10.154 22.103 1.00 95.56 174 ALA A CA 1
ATOM 1305 C C . ALA A 1 174 ? -12.060 11.206 21.371 1.00 95.56 174 ALA A C 1
ATOM 1307 O O . ALA A 1 174 ? -13.185 10.909 20.955 1.00 95.56 174 ALA A O 1
ATOM 1308 N N . PRO A 1 175 ? -11.567 12.444 21.184 1.00 94.38 175 PRO A N 1
ATOM 1309 C CA . PRO A 1 175 ? -12.196 13.401 20.278 1.00 94.38 175 PRO A CA 1
ATOM 1310 C C . PRO A 1 175 ? -12.105 12.928 18.825 1.00 94.38 175 PRO A C 1
ATOM 1312 O O . PRO A 1 175 ? -11.043 12.504 18.372 1.00 94.38 175 PRO A O 1
ATOM 1315 N N . LEU A 1 176 ? -13.201 13.056 18.073 1.00 94.50 176 LEU A N 1
ATOM 1316 C CA . LEU A 1 176 ? -13.158 12.908 16.619 1.00 94.50 176 LEU A CA 1
ATOM 1317 C C . LEU A 1 176 ? -12.717 14.231 15.997 1.00 94.50 176 LEU A C 1
ATOM 1319 O O . LEU A 1 176 ? -13.212 15.298 16.355 1.00 94.50 176 LEU A O 1
ATOM 1323 N N . THR A 1 177 ? -11.792 14.165 15.044 1.00 91.38 177 THR A N 1
ATOM 1324 C CA . THR A 1 177 ? -11.272 15.351 14.349 1.00 91.38 177 THR A CA 1
ATOM 1325 C C . THR A 1 177 ? -11.403 15.196 12.839 1.00 91.38 177 THR A C 1
ATOM 1327 O O . THR A 1 177 ? -11.635 14.098 12.343 1.00 91.38 177 THR A O 1
ATOM 1330 N N . GLU A 1 178 ? -11.227 16.291 12.103 1.00 88.12 178 GLU A N 1
ATOM 1331 C CA . GLU A 1 178 ? -11.167 16.309 10.633 1.00 88.12 178 GLU A CA 1
ATOM 1332 C C . GLU A 1 178 ? -9.736 16.114 10.091 1.00 88.12 178 GLU A C 1
ATOM 1334 O O . GLU A 1 178 ? -9.461 16.380 8.927 1.00 88.12 178 GLU A O 1
ATOM 1339 N N . LYS A 1 179 ? -8.791 15.672 10.935 1.00 82.12 179 LYS A N 1
ATOM 1340 C CA . LYS A 1 179 ? -7.360 15.596 10.589 1.00 82.12 179 LYS A CA 1
ATOM 1341 C C . LYS A 1 179 ? -6.970 14.386 9.730 1.00 82.12 179 LYS A C 1
ATOM 1343 O O . LYS A 1 179 ? -5.786 14.215 9.478 1.00 82.12 179 LYS A O 1
ATOM 1348 N N . PHE A 1 180 ? -7.929 13.560 9.299 1.00 85.00 180 PHE A N 1
ATOM 1349 C CA . PHE A 1 180 ? -7.690 12.326 8.527 1.00 85.00 180 PHE A CA 1
ATOM 1350 C C . PHE A 1 180 ? -6.654 11.390 9.171 1.00 85.00 180 PHE A C 1
ATOM 1352 O O . PHE A 1 180 ? -5.860 10.760 8.488 1.00 85.00 180 PHE A O 1
ATOM 1359 N N . GLN A 1 181 ? -6.656 11.307 10.501 1.00 85.31 181 GLN A N 1
ATOM 1360 C CA . GLN A 1 181 ? -5.785 10.422 11.271 1.00 85.31 181 GLN A CA 1
ATOM 1361 C C . GLN A 1 181 ? -6.651 9.572 12.192 1.00 85.31 181 GLN A C 1
ATOM 1363 O O . GLN A 1 181 ? -7.506 10.114 12.895 1.00 85.31 181 GLN A O 1
ATOM 1368 N N . ALA A 1 182 ? -6.400 8.265 12.223 1.00 93.06 182 ALA A N 1
ATOM 1369 C CA . ALA A 1 182 ? -7.146 7.315 13.040 1.00 93.06 182 ALA A CA 1
ATOM 1370 C C . ALA A 1 182 ? -8.635 7.296 12.671 1.00 93.06 182 ALA A C 1
ATOM 1372 O O . ALA A 1 182 ? -8.964 7.168 11.495 1.00 93.06 182 ALA A O 1
ATOM 1373 N N . VAL A 1 183 ? -9.543 7.414 13.643 1.00 96.38 183 VAL A N 1
ATOM 1374 C CA . VAL A 1 183 ? -10.968 7.616 13.355 1.00 96.38 183 VAL A CA 1
ATOM 1375 C C . VAL A 1 183 ? -11.244 9.112 13.269 1.00 96.38 183 VAL A C 1
ATOM 1377 O O . VAL A 1 183 ? -11.040 9.858 14.226 1.00 96.38 183 VAL A O 1
ATOM 1380 N N . TYR A 1 184 ? -11.734 9.540 12.115 1.00 95.38 184 TYR A N 1
ATOM 1381 C CA . TYR A 1 184 ? -12.012 10.931 11.793 1.00 95.38 184 TYR A CA 1
ATOM 1382 C C . TYR A 1 184 ? -13.468 11.099 11.355 1.00 95.38 184 TYR A C 1
ATOM 1384 O O . TYR A 1 184 ? -14.153 10.125 11.027 1.00 95.38 184 TYR A O 1
ATOM 1392 N N . PHE A 1 185 ? -13.949 12.342 11.339 1.00 96.19 185 PHE A N 1
ATOM 1393 C CA . PHE A 1 185 ? -15.214 12.672 10.685 1.00 96.19 185 PHE A CA 1
ATOM 1394 C C . PHE A 1 185 ? -14.969 13.457 9.393 1.00 96.19 185 PHE A C 1
ATOM 1396 O O . PHE A 1 185 ? -14.027 14.237 9.287 1.00 96.19 185 PHE A O 1
ATOM 1403 N N . SER A 1 186 ? -15.841 13.254 8.410 1.00 95.44 186 SER A N 1
ATOM 1404 C CA . SER A 1 186 ? -15.907 14.029 7.165 1.00 95.44 186 SER A CA 1
ATOM 1405 C C . SER A 1 186 ? -17.361 14.428 6.909 1.00 95.44 186 SER A C 1
ATOM 1407 O O . SER A 1 186 ? -18.276 14.024 7.638 1.00 95.44 186 SER A O 1
ATOM 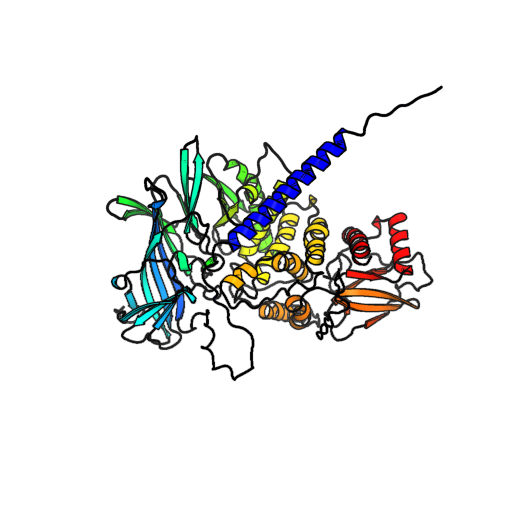1409 N N . SER A 1 187 ? -17.593 15.271 5.905 1.00 95.25 187 SER A N 1
ATOM 1410 C CA . SER A 1 187 ? -18.928 15.737 5.568 1.00 95.25 187 SER A CA 1
ATOM 1411 C C . SER A 1 187 ? -19.147 15.870 4.069 1.00 95.25 187 SER A C 1
ATOM 1413 O O . SER A 1 187 ? -18.221 15.965 3.272 1.00 95.25 187 SER A O 1
ATOM 1415 N N . TYR A 1 188 ? -20.412 15.902 3.672 1.00 95.31 188 TYR A N 1
ATOM 1416 C CA . TYR A 1 188 ? -20.808 16.228 2.311 1.00 95.31 188 TYR A CA 1
ATOM 1417 C C . TYR A 1 188 ? -22.150 16.944 2.297 1.00 95.31 188 TYR A C 1
ATOM 1419 O O . TYR A 1 188 ? -22.907 16.929 3.268 1.00 95.31 188 TYR A O 1
ATOM 1427 N N . LYS A 1 189 ? -22.459 17.584 1.170 1.00 94.81 189 LYS A N 1
ATOM 1428 C CA . LYS A 1 189 ? -23.770 18.188 0.941 1.00 94.81 189 LYS A CA 1
ATOM 1429 C C . LYS A 1 189 ? -24.715 17.191 0.281 1.00 94.81 189 LYS A C 1
ATOM 1431 O O . LYS A 1 189 ? -24.386 16.615 -0.756 1.00 94.81 189 LYS A O 1
ATOM 1436 N N . GLU A 1 190 ? -25.896 17.049 0.862 1.00 92.25 190 GLU A N 1
ATOM 1437 C CA . GLU A 1 190 ? -27.047 16.338 0.311 1.00 92.25 190 GLU A CA 1
ATOM 1438 C C . GLU A 1 190 ? -28.237 17.299 0.351 1.00 92.25 190 GLU A C 1
ATOM 1440 O O . GLU A 1 190 ? -28.608 17.775 1.421 1.00 92.25 190 GLU A O 1
ATOM 1445 N N . GLU A 1 191 ? -28.765 17.677 -0.818 1.00 91.88 191 GLU A N 1
ATOM 1446 C CA . GLU A 1 191 ? -29.881 18.637 -0.938 1.00 91.88 191 GLU A CA 1
ATOM 1447 C C . GLU A 1 191 ? -29.660 19.959 -0.161 1.00 91.88 191 GLU A C 1
ATOM 1449 O O . GLU A 1 191 ? -30.579 20.565 0.381 1.00 91.88 191 GLU A O 1
ATOM 1454 N N . GLY A 1 192 ? -28.404 20.417 -0.086 1.00 91.62 192 GLY A N 1
ATOM 1455 C CA . GLY A 1 192 ? -28.003 21.629 0.643 1.00 91.62 192 GLY A CA 1
ATOM 1456 C C . GLY A 1 192 ? -27.738 21.427 2.143 1.00 91.62 192 GLY A C 1
ATOM 1457 O O . GLY A 1 192 ? -27.092 22.275 2.769 1.00 91.62 192 GLY A O 1
ATOM 1458 N N . VAL A 1 193 ? -28.132 20.287 2.711 1.00 93.81 193 VAL A N 1
ATOM 1459 C CA . VAL A 1 193 ? -27.893 19.915 4.111 1.00 93.81 193 VAL A CA 1
ATOM 1460 C C . VAL A 1 193 ? -26.522 19.252 4.249 1.00 93.81 193 VAL A C 1
ATOM 1462 O O . VAL A 1 193 ? -26.130 18.433 3.420 1.00 93.81 193 VAL A O 1
ATOM 1465 N N . THR A 1 194 ? -25.765 19.623 5.285 1.00 95.19 194 THR A N 1
ATOM 1466 C CA . THR A 1 194 ? -24.519 18.921 5.627 1.00 95.19 194 THR A CA 1
ATOM 1467 C C . THR A 1 194 ? -24.860 17.576 6.258 1.00 95.19 194 THR A C 1
ATOM 1469 O O . THR A 1 194 ? -25.528 17.537 7.288 1.00 95.19 194 THR A O 1
ATOM 1472 N N . GLN A 1 195 ? -24.382 16.493 5.658 1.00 95.88 195 GLN A N 1
ATOM 1473 C CA . GLN A 1 195 ? -24.375 15.159 6.246 1.00 95.88 195 GLN A CA 1
ATOM 1474 C C . GLN A 1 195 ? -22.963 14.847 6.729 1.00 95.88 195 GLN A C 1
ATOM 1476 O O . GLN A 1 195 ? -21.996 15.174 6.039 1.00 95.88 195 GLN A O 1
ATOM 1481 N N . TYR A 1 196 ? -22.854 14.205 7.887 1.00 97.12 196 TYR A N 1
ATOM 1482 C CA . TYR A 1 196 ? -21.580 13.755 8.439 1.00 97.12 196 TYR A CA 1
ATOM 1483 C C . TYR A 1 196 ? -21.398 12.256 8.223 1.00 97.12 196 TYR A C 1
ATOM 1485 O O . TYR A 1 196 ? -22.360 11.511 8.029 1.00 97.12 196 TYR A O 1
ATOM 1493 N N . LEU A 1 197 ? -20.147 11.822 8.251 1.00 97.62 197 LEU A N 1
ATOM 1494 C CA . LEU A 1 197 ? -19.749 10.425 8.321 1.00 97.62 197 LEU A CA 1
ATOM 1495 C C . LEU A 1 197 ? -18.537 10.291 9.247 1.00 97.62 197 LEU A C 1
ATOM 1497 O O . LEU A 1 197 ? -17.798 11.258 9.428 1.00 97.62 197 LEU A O 1
ATOM 1501 N N . ALA A 1 198 ? -18.333 9.099 9.798 1.00 97.94 198 ALA A N 1
ATOM 1502 C CA . ALA A 1 198 ? -17.109 8.723 10.498 1.00 97.94 198 ALA A CA 1
ATOM 1503 C C . ALA A 1 198 ? -16.395 7.638 9.701 1.00 97.94 198 ALA A C 1
ATOM 1505 O O . ALA A 1 198 ? -17.050 6.720 9.208 1.00 97.94 198 ALA A O 1
ATOM 1506 N N . ALA A 1 199 ? -15.078 7.723 9.592 1.00 97.12 199 ALA A N 1
ATOM 1507 C CA . ALA A 1 199 ? -14.263 6.730 8.907 1.00 97.12 199 ALA A CA 1
ATOM 1508 C C . ALA A 1 199 ? -12.925 6.553 9.615 1.00 97.12 199 ALA A C 1
ATOM 1510 O O . ALA A 1 199 ? -12.509 7.410 10.394 1.00 97.12 199 ALA A O 1
ATOM 1511 N N . SER A 1 200 ? -12.269 5.433 9.351 1.00 96.56 200 SER A N 1
ATOM 1512 C CA . SER A 1 200 ? -10.950 5.119 9.887 1.00 96.56 200 SER A CA 1
ATOM 1513 C C . SER A 1 200 ? -9.874 5.129 8.807 1.00 96.56 200 SER A C 1
ATOM 1515 O O . SER A 1 200 ? -10.115 4.702 7.679 1.00 96.56 200 SER A O 1
ATOM 1517 N N . ILE A 1 201 ? -8.675 5.550 9.192 1.00 94.62 201 ILE A N 1
ATOM 1518 C CA . ILE A 1 201 ? -7.434 5.397 8.439 1.00 94.62 201 ILE A CA 1
ATOM 1519 C C . ILE A 1 201 ? -6.304 5.151 9.441 1.00 94.62 201 ILE A C 1
ATOM 1521 O O . ILE A 1 201 ? -5.999 6.007 10.278 1.00 94.62 201 ILE A O 1
ATOM 1525 N N . PHE A 1 202 ? -5.735 3.945 9.423 1.00 95.25 202 PHE A N 1
ATOM 1526 C CA . PHE A 1 202 ? -4.748 3.537 10.428 1.00 95.25 202 PHE A CA 1
ATOM 1527 C C . PHE A 1 202 ? -3.319 3.448 9.914 1.00 95.25 202 PHE A C 1
ATOM 1529 O O . PHE A 1 202 ? -2.406 3.414 10.738 1.00 95.25 202 PHE A O 1
ATOM 1536 N N . VAL A 1 203 ? -3.100 3.495 8.600 1.00 90.62 203 VAL A N 1
ATOM 1537 C CA . VAL A 1 203 ? -1.753 3.632 8.042 1.00 90.62 203 VAL A CA 1
ATOM 1538 C C . VAL A 1 203 ? -1.146 5.000 8.409 1.00 90.62 203 VAL A C 1
ATOM 1540 O O . VAL A 1 203 ? -1.856 6.007 8.407 1.00 90.62 203 VAL A O 1
ATOM 1543 N N . PRO A 1 204 ? 0.161 5.075 8.710 1.00 86.50 204 PRO A N 1
ATOM 1544 C CA . PRO A 1 204 ? 1.030 3.936 8.993 1.00 86.50 204 PRO A CA 1
ATOM 1545 C C . PRO A 1 204 ? 0.806 3.356 10.392 1.00 86.50 204 PRO A C 1
ATOM 1547 O O . PRO A 1 204 ? 0.782 2.145 10.567 1.00 86.50 204 PRO A O 1
ATOM 1550 N N . SER A 1 205 ? 0.634 4.217 11.391 1.00 90.88 205 SER A N 1
ATOM 1551 C CA . SER A 1 205 ? 0.611 3.829 12.802 1.00 90.88 205 SER A CA 1
ATOM 1552 C C . SER A 1 205 ? -0.395 4.668 13.587 1.00 90.88 205 SER A C 1
ATOM 1554 O O . SER A 1 205 ? -0.087 5.241 14.632 1.00 90.88 205 SER A O 1
ATOM 1556 N N . TYR A 1 206 ? -1.593 4.837 13.030 1.00 94.31 206 TYR A N 1
ATOM 1557 C CA . TYR A 1 206 ? -2.670 5.616 13.636 1.00 94.31 206 TYR A CA 1
ATOM 1558 C C . TYR A 1 206 ? -3.723 4.756 14.345 1.00 94.31 206 TYR A C 1
ATOM 1560 O O . TYR A 1 206 ? -4.590 5.323 15.010 1.00 94.31 206 TYR A O 1
ATOM 1568 N N . ALA A 1 207 ? -3.649 3.418 14.301 1.00 97.19 207 ALA A N 1
ATOM 1569 C CA . ALA A 1 207 ? -4.568 2.570 15.075 1.00 97.19 207 ALA A CA 1
ATOM 1570 C C . ALA A 1 207 ? -4.485 2.884 16.578 1.00 97.19 207 ALA A C 1
ATOM 1572 O O . ALA A 1 207 ? -5.514 3.047 17.238 1.00 97.19 207 ALA A O 1
ATOM 1573 N N . ARG A 1 208 ? -3.266 3.131 17.079 1.00 96.69 208 ARG A N 1
ATOM 1574 C CA . ARG A 1 208 ? -2.966 3.552 18.463 1.00 96.69 208 ARG A CA 1
ATOM 1575 C C . ARG A 1 208 ? -3.666 4.832 18.940 1.00 96.69 208 ARG A C 1
ATOM 1577 O O . ARG A 1 208 ? -3.690 5.111 20.137 1.00 96.69 208 ARG A O 1
ATOM 1584 N N . ARG A 1 209 ? -4.200 5.638 18.016 1.00 95.94 209 ARG A N 1
ATOM 1585 C CA . ARG A 1 209 ? -4.963 6.870 18.295 1.00 95.94 209 ARG A CA 1
ATOM 1586 C C . ARG A 1 209 ? -6.473 6.642 18.326 1.00 95.94 209 ARG A C 1
ATOM 1588 O O . ARG A 1 209 ? -7.217 7.549 18.681 1.00 95.94 209 ARG A O 1
ATOM 1595 N N . ALA A 1 210 ? -6.929 5.451 17.944 1.00 96.94 210 ALA A N 1
ATOM 1596 C CA . ALA A 1 210 ? -8.331 5.052 17.983 1.00 96.94 210 ALA A CA 1
ATOM 1597 C C . ALA A 1 210 ? -8.614 4.020 19.074 1.00 96.94 210 ALA A C 1
ATOM 1599 O O . ALA A 1 210 ? -9.705 4.028 19.636 1.00 96.94 210 ALA A O 1
ATOM 1600 N N . PHE A 1 211 ? -7.659 3.137 19.369 1.00 98.06 211 PHE A N 1
ATOM 1601 C CA . PHE A 1 211 ? -7.755 2.145 20.435 1.00 98.06 211 PHE A CA 1
ATOM 1602 C C . PHE A 1 211 ? -6.355 1.710 20.899 1.00 98.06 211 PHE A C 1
ATOM 1604 O O . PHE A 1 211 ? -5.405 1.784 20.121 1.00 98.06 211 PHE A O 1
ATOM 1611 N N . PRO A 1 212 ? -6.197 1.238 22.148 1.00 98.25 212 PRO A N 1
ATOM 1612 C CA . PRO A 1 212 ? -4.933 0.668 22.608 1.00 98.25 212 PRO A CA 1
ATOM 1613 C C . PRO A 1 212 ? -4.622 -0.630 21.856 1.00 98.25 212 PRO A C 1
ATOM 1615 O O . PRO A 1 212 ? -5.461 -1.535 21.826 1.00 98.25 212 PRO A O 1
ATOM 1618 N N . CYS A 1 213 ? -3.434 -0.752 21.259 1.00 98.56 213 CYS A N 1
ATOM 1619 C CA . CYS A 1 213 ? -3.071 -1.932 20.469 1.00 98.56 213 CYS A CA 1
ATOM 1620 C C . CYS A 1 213 ? -1.564 -2.136 20.282 1.00 98.56 213 CYS A C 1
ATOM 1622 O O . CYS A 1 213 ? -0.750 -1.232 20.462 1.00 98.56 213 CYS A O 1
ATOM 1624 N N . PHE A 1 214 ? -1.186 -3.337 19.850 1.00 98.38 214 PHE A N 1
ATOM 1625 C CA . PHE A 1 214 ? 0.172 -3.663 19.414 1.00 98.38 214 PHE A CA 1
ATOM 1626 C C . PHE A 1 214 ? 0.385 -3.188 17.968 1.00 98.38 214 PHE A C 1
ATOM 1628 O O . PHE A 1 214 ? 0.394 -3.985 17.037 1.00 98.38 214 PHE A O 1
ATOM 1635 N N . ASP A 1 215 ? 0.475 -1.866 17.794 1.00 97.25 215 ASP A N 1
ATOM 1636 C CA . ASP A 1 215 ? 0.450 -1.183 16.488 1.00 97.25 215 ASP A CA 1
ATOM 1637 C C . ASP A 1 215 ? 1.774 -1.272 15.696 1.00 97.25 215 ASP A C 1
ATOM 1639 O O . ASP A 1 215 ? 2.428 -0.260 15.434 1.00 97.25 215 ASP A O 1
ATOM 1643 N N . GLU A 1 216 ? 2.191 -2.498 15.373 1.00 94.94 216 GLU A N 1
ATOM 1644 C CA . GLU A 1 216 ? 3.314 -2.827 14.487 1.00 94.94 216 GLU A CA 1
ATOM 1645 C C . GLU A 1 216 ? 2.848 -3.838 13.421 1.00 94.94 216 GLU A C 1
ATOM 1647 O O . GLU A 1 216 ? 2.148 -4.793 13.771 1.00 94.94 216 GLU A O 1
ATOM 1652 N N . PRO A 1 217 ? 3.249 -3.705 12.140 1.00 92.38 217 PRO A N 1
ATOM 1653 C CA . PRO A 1 217 ? 2.703 -4.516 11.048 1.00 92.38 217 PRO A CA 1
ATOM 1654 C C . PRO A 1 217 ? 2.902 -6.025 11.255 1.00 92.38 217 PRO A C 1
ATOM 1656 O O . PRO A 1 217 ? 2.012 -6.810 10.927 1.00 92.38 217 PRO A O 1
ATOM 1659 N N . ALA A 1 218 ? 4.011 -6.444 11.872 1.00 91.38 218 ALA A N 1
ATOM 1660 C CA . ALA A 1 218 ? 4.282 -7.855 12.137 1.00 91.38 218 ALA A CA 1
ATOM 1661 C C . ALA A 1 218 ? 3.383 -8.503 13.199 1.00 91.38 218 ALA A C 1
ATOM 1663 O O . ALA A 1 218 ? 3.261 -9.730 13.242 1.00 91.38 218 ALA A O 1
ATOM 1664 N N . LEU A 1 219 ? 2.755 -7.710 14.069 1.00 95.38 219 LEU A N 1
ATOM 1665 C CA . LEU A 1 219 ? 1.958 -8.197 15.194 1.00 95.38 219 LEU A CA 1
ATOM 1666 C C . LEU A 1 219 ? 0.505 -8.448 14.761 1.00 95.38 219 LEU A C 1
ATOM 1668 O O . LEU A 1 219 ? -0.439 -7.925 15.353 1.00 95.38 219 LEU A O 1
ATOM 1672 N N . LYS A 1 220 ? 0.344 -9.268 13.710 1.00 95.62 220 LYS A N 1
ATOM 1673 C CA . LYS A 1 220 ? -0.961 -9.659 13.161 1.00 95.62 220 LYS A CA 1
ATOM 1674 C C . LYS A 1 220 ? -1.819 -10.386 14.196 1.00 95.62 220 LYS A C 1
ATOM 1676 O O . LYS A 1 220 ? -1.319 -11.216 14.956 1.00 95.62 220 LYS A O 1
ATOM 1681 N N . ALA A 1 221 ? -3.122 -10.131 14.153 1.00 98.00 221 ALA A N 1
ATOM 1682 C CA . ALA A 1 221 ? -4.124 -10.770 15.000 1.00 98.00 221 ALA A CA 1
ATOM 1683 C C . ALA A 1 221 ? -5.483 -10.830 14.292 1.00 98.00 221 ALA A C 1
ATOM 1685 O O . ALA A 1 221 ? -5.707 -10.137 13.300 1.00 98.00 221 ALA A O 1
ATOM 1686 N N . ASN A 1 222 ? -6.394 -11.648 14.810 1.00 98.56 222 ASN A N 1
ATOM 1687 C CA . ASN A 1 222 ? -7.788 -11.666 14.376 1.00 98.56 222 ASN A CA 1
ATOM 1688 C C . ASN A 1 222 ? -8.555 -10.485 14.994 1.00 98.56 222 ASN A C 1
ATOM 1690 O O . ASN A 1 222 ? -8.262 -10.064 16.115 1.00 98.56 222 ASN A O 1
ATOM 1694 N N . PHE A 1 223 ? -9.566 -9.967 14.298 1.00 98.69 223 PHE A N 1
ATOM 1695 C CA . PHE A 1 223 ? -10.413 -8.878 14.784 1.00 98.69 223 PHE A CA 1
ATOM 1696 C C . PHE A 1 223 ? -11.885 -9.284 14.749 1.00 98.69 223 PHE A C 1
ATOM 1698 O O . PHE A 1 223 ? -12.389 -9.791 13.751 1.00 98.69 223 PHE A O 1
ATOM 1705 N N . THR A 1 224 ? -12.610 -9.012 15.831 1.00 98.56 224 THR A N 1
ATOM 1706 C CA . THR A 1 224 ? -14.076 -9.003 15.847 1.00 98.56 224 THR A CA 1
ATOM 1707 C C . THR A 1 224 ? -14.542 -7.599 16.174 1.00 98.56 224 THR A C 1
ATOM 1709 O O . THR A 1 224 ? -14.268 -7.095 17.263 1.00 98.56 224 THR A O 1
ATOM 1712 N N . LEU A 1 225 ? -15.269 -6.984 15.246 1.00 98.75 225 LEU A N 1
ATOM 1713 C CA . LEU A 1 225 ? -15.692 -5.596 15.351 1.00 98.75 225 LEU A CA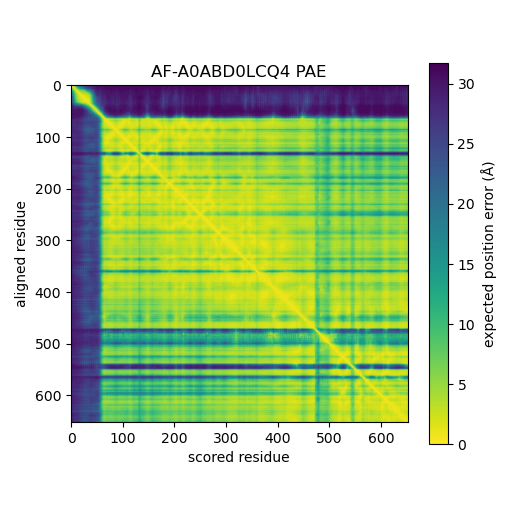 1
ATOM 1714 C C . LEU A 1 225 ? -17.194 -5.484 15.617 1.00 98.75 225 LEU A C 1
ATOM 1716 O O . LEU A 1 225 ? -18.008 -6.173 15.005 1.00 98.75 225 LEU A O 1
ATOM 1720 N N . THR A 1 226 ? -17.566 -4.582 16.518 1.00 98.81 226 THR A N 1
ATOM 1721 C CA . THR A 1 226 ? -18.943 -4.130 16.725 1.00 98.81 226 THR A CA 1
ATOM 1722 C C . THR A 1 226 ? -19.003 -2.612 16.613 1.00 98.81 226 THR A C 1
ATOM 1724 O O . THR A 1 226 ? -18.269 -1.911 17.308 1.00 98.81 226 THR A O 1
ATOM 1727 N N . ILE A 1 227 ? -19.896 -2.088 15.779 1.00 98.81 227 ILE A N 1
ATOM 1728 C CA . ILE A 1 227 ? -20.093 -0.643 15.617 1.00 98.81 227 ILE A CA 1
ATOM 1729 C C . ILE A 1 227 ? -21.512 -0.272 16.032 1.00 98.81 227 ILE A C 1
ATOM 1731 O O . ILE A 1 227 ? -22.482 -0.798 15.486 1.00 98.81 227 ILE A O 1
ATOM 1735 N N . LEU A 1 228 ? -21.642 0.656 16.981 1.00 98.69 228 LEU A N 1
ATOM 1736 C CA . LEU A 1 228 ? -22.931 1.243 17.338 1.00 98.69 228 LEU A CA 1
ATOM 1737 C C . LEU A 1 228 ? -23.186 2.476 16.471 1.00 98.69 228 LEU A C 1
ATOM 1739 O O . LEU A 1 228 ? -22.390 3.415 16.442 1.00 98.69 228 LEU A O 1
ATOM 1743 N N . ARG A 1 229 ? -24.333 2.495 15.795 1.00 98.12 229 ARG A N 1
ATOM 1744 C CA . ARG A 1 229 ? -24.771 3.598 14.931 1.00 98.12 229 ARG A CA 1
ATOM 1745 C C . ARG A 1 229 ? -26.246 3.937 15.126 1.00 98.12 229 ARG A C 1
ATOM 1747 O O . ARG A 1 229 ? -27.016 3.149 15.682 1.00 98.12 229 ARG A O 1
ATOM 1754 N N . LYS A 1 230 ? -26.662 5.104 14.630 1.00 96.88 230 LYS A N 1
ATOM 1755 C CA . LYS A 1 230 ? -28.084 5.474 14.566 1.00 96.88 230 LYS A CA 1
ATOM 1756 C C . LYS A 1 230 ? -28.788 4.802 13.368 1.00 96.88 230 LYS A C 1
ATOM 1758 O O . LYS A 1 230 ? -28.135 4.514 12.363 1.00 96.88 230 LYS A O 1
ATOM 1763 N N . PRO A 1 231 ? -30.118 4.576 13.426 1.00 93.44 231 PRO A N 1
ATOM 1764 C CA . PRO A 1 231 ? -30.849 3.791 12.421 1.00 93.44 231 PRO A CA 1
ATOM 1765 C C . PRO A 1 231 ? -30.743 4.254 10.961 1.00 93.44 231 PRO A C 1
ATOM 1767 O O . PRO A 1 231 ? -30.859 3.431 10.060 1.00 93.44 231 PRO A O 1
ATOM 1770 N N . THR A 1 232 ? -30.522 5.546 10.707 1.00 93.00 232 THR A N 1
ATOM 1771 C CA . THR A 1 232 ? -30.439 6.121 9.348 1.00 93.00 232 THR A CA 1
ATOM 1772 C C . THR A 1 232 ? -29.062 5.998 8.692 1.00 93.00 232 THR A C 1
ATOM 1774 O O . THR A 1 232 ? -28.901 6.415 7.544 1.00 93.00 232 THR A O 1
ATOM 1777 N N . TYR A 1 233 ? -28.081 5.459 9.415 1.00 97.81 233 TYR A N 1
ATOM 1778 C CA . TYR A 1 233 ? -26.716 5.229 8.953 1.00 97.81 233 TYR A CA 1
ATOM 1779 C C . TYR A 1 233 ? -26.500 3.744 8.673 1.00 97.81 233 TYR A C 1
ATOM 1781 O O . TYR A 1 233 ? -27.240 2.907 9.179 1.00 97.81 233 TYR A O 1
ATOM 1789 N N . VAL A 1 234 ? -25.463 3.407 7.921 1.00 98.00 234 VAL A N 1
ATOM 1790 C CA . VAL A 1 234 ? -24.922 2.051 7.778 1.00 98.00 234 VAL A CA 1
ATOM 1791 C C . VAL A 1 234 ? -23.533 2.013 8.406 1.00 98.00 234 VAL A C 1
ATOM 1793 O O . VAL A 1 234 ? -22.867 3.046 8.453 1.00 98.00 234 VAL A O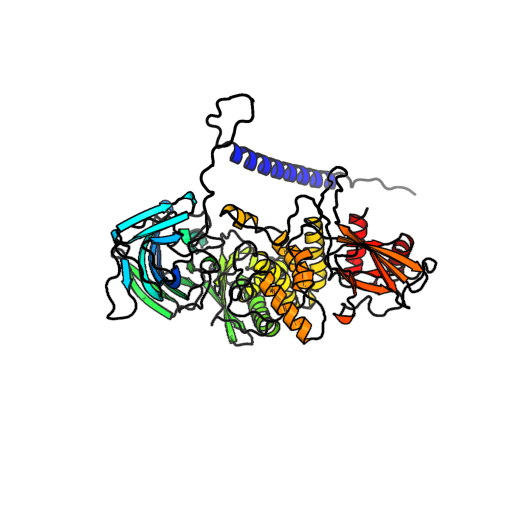 1
ATOM 1796 N N . ALA A 1 235 ? -23.113 0.852 8.905 1.00 98.56 235 ALA A N 1
ATOM 1797 C CA . ALA A 1 235 ? -21.730 0.605 9.291 1.00 98.56 235 ALA A CA 1
ATOM 1798 C C . ALA A 1 235 ? -21.135 -0.407 8.309 1.00 98.56 235 ALA A C 1
ATOM 1800 O O . ALA A 1 235 ? -21.749 -1.445 8.055 1.00 98.56 235 ALA A O 1
ATOM 1801 N N . LEU A 1 236 ? -19.965 -0.078 7.779 1.00 98.56 236 LEU A N 1
ATOM 1802 C CA . LEU A 1 236 ? -19.145 -0.906 6.898 1.00 98.56 236 LEU A CA 1
ATOM 1803 C C . LEU A 1 236 ? -17.853 -1.245 7.637 1.00 98.56 236 LEU A C 1
ATOM 1805 O O . LEU A 1 236 ? -17.404 -0.428 8.444 1.00 98.56 236 LEU A O 1
ATOM 1809 N N . ALA A 1 237 ? -17.264 -2.406 7.367 1.00 98.38 237 ALA A N 1
ATOM 1810 C CA . ALA A 1 237 ? -15.981 -2.818 7.929 1.00 98.38 237 ALA A CA 1
ATOM 1811 C C . ALA A 1 237 ? -15.270 -3.816 7.005 1.00 98.38 237 ALA A C 1
ATOM 1813 O O . ALA A 1 237 ? -15.826 -4.199 5.983 1.00 98.38 237 ALA A O 1
ATOM 1814 N N . ASN A 1 238 ? -14.073 -4.266 7.392 1.00 98.31 238 ASN A N 1
ATOM 1815 C CA . ASN A 1 238 ? -13.298 -5.279 6.660 1.00 98.31 238 ASN A CA 1
ATOM 1816 C C . ASN A 1 238 ? -14.085 -6.561 6.335 1.00 98.31 238 ASN A C 1
ATOM 1818 O O . ASN A 1 238 ? -13.921 -7.151 5.274 1.00 98.31 238 ASN A O 1
ATOM 1822 N N . MET A 1 239 ? -14.901 -7.024 7.287 1.00 98.25 239 MET A N 1
ATOM 1823 C CA . MET A 1 239 ? -15.626 -8.292 7.198 1.00 98.25 239 MET A CA 1
ATOM 1824 C C . MET A 1 239 ? -17.127 -8.058 7.031 1.00 98.25 239 MET A C 1
ATOM 1826 O O . MET A 1 239 ? -17.625 -7.048 7.528 1.00 98.25 239 MET A O 1
ATOM 1830 N N . PRO A 1 240 ? -17.886 -9.017 6.467 1.00 97.44 240 PRO A N 1
ATOM 1831 C CA . PRO A 1 240 ? -19.330 -8.891 6.343 1.00 97.44 240 PRO A CA 1
ATOM 1832 C C . PRO A 1 240 ? -20.019 -8.711 7.689 1.00 97.44 240 PRO A C 1
ATOM 1834 O O . PRO A 1 240 ? -19.644 -9.305 8.712 1.00 97.44 240 PRO A O 1
ATOM 1837 N N . ARG A 1 241 ? -21.119 -7.960 7.683 1.00 97.81 241 ARG A N 1
ATOM 1838 C CA . ARG A 1 241 ? -21.985 -7.850 8.857 1.00 97.81 241 ARG A CA 1
ATOM 1839 C C . ARG A 1 241 ? -22.661 -9.192 9.144 1.00 97.81 241 ARG A C 1
ATOM 1841 O O . ARG A 1 241 ? -23.405 -9.717 8.320 1.00 97.81 241 ARG A O 1
ATOM 1848 N N . ARG A 1 242 ? -22.456 -9.719 10.352 1.00 97.88 242 ARG A N 1
ATOM 1849 C CA . ARG A 1 242 ? -23.070 -10.964 10.833 1.00 97.88 242 ARG A CA 1
ATOM 1850 C C . ARG A 1 242 ? -24.490 -10.733 11.340 1.00 97.88 242 ARG A C 1
ATOM 1852 O O . ARG A 1 242 ? -25.397 -11.476 10.984 1.00 97.88 242 ARG A O 1
ATOM 1859 N N . THR A 1 243 ? -24.675 -9.722 12.187 1.00 98.12 243 THR A N 1
ATOM 1860 C CA . THR A 1 243 ? -25.960 -9.411 12.834 1.00 98.12 243 THR A CA 1
ATOM 1861 C C . THR A 1 243 ? -26.086 -7.919 13.131 1.00 98.12 243 THR A C 1
ATOM 1863 O O . THR A 1 243 ? -25.081 -7.239 13.325 1.00 98.12 243 THR A O 1
ATOM 1866 N N . THR A 1 244 ? -27.323 -7.434 13.231 1.00 98.38 244 THR A N 1
ATOM 1867 C CA . THR A 1 244 ? -27.655 -6.121 13.801 1.00 98.38 244 THR A CA 1
ATOM 1868 C C . THR A 1 244 ? -28.593 -6.336 14.979 1.00 98.38 244 THR A C 1
ATOM 1870 O O . THR A 1 244 ? -29.600 -7.030 14.837 1.00 98.38 244 THR A O 1
ATOM 1873 N N . GLU A 1 245 ? -28.285 -5.740 16.125 1.00 97.19 245 GLU A N 1
ATOM 1874 C CA . GLU A 1 245 ? -29.110 -5.824 17.333 1.00 97.19 245 GLU A CA 1
ATOM 1875 C C . GLU A 1 245 ? -29.337 -4.447 17.964 1.00 97.19 245 GLU A C 1
ATOM 1877 O O . GLU A 1 245 ? -28.526 -3.536 17.797 1.00 97.19 245 GLU A O 1
ATOM 1882 N N . ASN A 1 246 ? -30.439 -4.284 18.698 1.00 97.12 246 ASN A N 1
ATOM 1883 C CA . ASN A 1 246 ? -30.683 -3.057 19.452 1.00 97.12 246 ASN A CA 1
ATOM 1884 C C . ASN A 1 246 ? -29.840 -3.075 20.730 1.00 97.12 246 ASN A C 1
ATOM 1886 O O . ASN A 1 246 ? -29.827 -4.064 21.465 1.00 97.12 246 ASN A O 1
ATOM 1890 N N . ARG A 1 247 ? -29.158 -1.967 21.018 1.00 96.00 247 ARG A N 1
ATOM 1891 C CA . ARG A 1 247 ? -28.333 -1.802 22.216 1.00 96.00 247 ARG A CA 1
ATOM 1892 C C . ARG A 1 247 ? -28.545 -0.418 22.806 1.00 96.00 247 ARG A C 1
ATOM 1894 O O . ARG A 1 247 ? -28.626 0.568 22.079 1.00 96.00 247 ARG A O 1
ATOM 1901 N N . THR A 1 248 ? -28.613 -0.341 24.129 1.00 94.56 248 THR A N 1
ATOM 1902 C CA . THR A 1 248 ? -28.702 0.943 24.826 1.00 94.56 248 THR A CA 1
ATOM 1903 C C . THR A 1 248 ? -27.303 1.470 25.120 1.00 94.56 248 THR A C 1
ATOM 1905 O O . THR A 1 248 ? -26.496 0.771 25.731 1.00 94.56 248 THR A O 1
ATOM 1908 N N . PHE A 1 249 ? -27.024 2.710 24.729 1.00 93.44 249 PHE A N 1
ATOM 1909 C CA . PHE A 1 249 ? -25.786 3.420 25.046 1.00 93.44 249 PHE A CA 1
ATOM 1910 C C . PHE A 1 249 ? -26.126 4.837 25.512 1.00 93.44 249 PHE A C 1
ATOM 1912 O O . PHE A 1 249 ? -26.897 5.538 24.857 1.00 93.44 249 PHE A O 1
ATOM 1919 N N . ASN A 1 250 ? -25.607 5.231 26.680 1.00 90.88 250 ASN A N 1
ATOM 1920 C CA . ASN A 1 250 ? -25.929 6.495 27.359 1.00 90.88 250 ASN A CA 1
ATOM 1921 C C . ASN A 1 250 ? -27.441 6.772 27.504 1.00 90.88 250 ASN A C 1
ATOM 1923 O O . ASN A 1 250 ? -27.894 7.905 27.393 1.00 90.88 250 ASN A O 1
ATOM 1927 N N . GLY A 1 251 ? -28.228 5.721 27.762 1.00 92.25 251 GLY A N 1
ATOM 1928 C CA . GLY A 1 251 ? -29.683 5.821 27.937 1.00 92.25 251 GLY A CA 1
ATOM 1929 C C . GLY A 1 251 ? -30.483 5.953 26.637 1.00 92.25 251 GLY A C 1
ATOM 1930 O O . GLY A 1 251 ? -31.708 6.017 26.693 1.00 92.25 251 GLY A O 1
ATOM 1931 N N . GLU A 1 252 ? -29.824 5.945 25.478 1.00 93.75 252 GLU A N 1
ATOM 1932 C CA . GLU A 1 252 ? -30.463 5.992 24.163 1.00 93.75 252 GLU A CA 1
ATOM 1933 C C . GLU A 1 252 ? -30.371 4.646 23.446 1.00 93.75 252 GLU A C 1
ATOM 1935 O O . GLU A 1 252 ? -29.450 3.870 23.689 1.00 93.75 252 GLU A O 1
ATOM 1940 N N . GLU A 1 253 ? -31.296 4.382 22.524 1.00 94.94 253 GLU A N 1
ATOM 1941 C CA . GLU A 1 253 ? -31.260 3.198 21.664 1.00 94.94 253 GLU A CA 1
ATOM 1942 C C . GLU A 1 253 ? -30.346 3.421 20.446 1.00 94.94 253 GLU A C 1
ATOM 1944 O O . GLU A 1 253 ? -30.354 4.478 19.801 1.00 94.94 253 GLU A O 1
ATOM 1949 N N . TRP A 1 254 ? -29.547 2.402 20.145 1.00 97.62 254 TRP A N 1
ATOM 1950 C CA . TRP A 1 254 ? -28.598 2.327 19.040 1.00 97.62 254 TRP A CA 1
ATOM 1951 C C . TRP A 1 254 ? -28.724 0.972 18.347 1.00 97.62 254 TRP A C 1
ATOM 1953 O O . TRP A 1 254 ? -29.171 -0.005 18.948 1.00 97.62 254 TRP A O 1
ATOM 1963 N N . LEU A 1 255 ? -28.292 0.903 17.090 1.00 98.38 255 LEU A N 1
ATOM 1964 C CA . LEU A 1 255 ? -28.105 -0.363 16.390 1.00 98.38 255 LEU A CA 1
ATOM 1965 C C . LEU A 1 255 ? -26.635 -0.763 16.492 1.00 98.38 255 LEU A C 1
ATOM 1967 O O . LEU A 1 255 ? -25.767 0.003 16.078 1.00 98.38 255 LEU A O 1
ATOM 1971 N N . ALA A 1 256 ? -26.366 -1.942 17.041 1.00 98.50 256 ALA A N 1
ATOM 1972 C CA . ALA A 1 256 ? -25.046 -2.548 17.093 1.00 98.50 256 ALA A CA 1
ATOM 1973 C C . ALA A 1 256 ? -24.891 -3.521 15.918 1.00 98.50 256 ALA A C 1
ATOM 1975 O O . ALA A 1 256 ? -25.481 -4.604 15.911 1.00 98.50 256 ALA A O 1
ATOM 1976 N N . ASP A 1 257 ? -24.104 -3.123 14.922 1.00 98.75 257 ASP A N 1
ATOM 1977 C CA . ASP A 1 257 ? -23.699 -3.990 13.820 1.00 98.75 257 ASP A CA 1
ATOM 1978 C C . ASP A 1 257 ? -22.480 -4.803 14.262 1.00 98.75 257 ASP A C 1
ATOM 1980 O O . ASP A 1 257 ? -21.424 -4.240 14.549 1.00 98.75 257 ASP A O 1
ATOM 1984 N N . VAL A 1 258 ? -22.640 -6.123 14.338 1.00 98.56 258 VAL A N 1
ATOM 1985 C CA . VAL A 1 258 ? -21.576 -7.066 14.696 1.00 98.56 258 VAL A CA 1
ATOM 1986 C C . VAL A 1 258 ? -21.053 -7.705 13.420 1.00 98.56 258 VAL A C 1
ATOM 1988 O O . VAL A 1 258 ? -21.812 -8.349 12.688 1.00 98.56 258 VAL A O 1
ATOM 1991 N N . PHE A 1 259 ? -19.764 -7.541 13.158 1.00 98.69 259 PHE A N 1
ATOM 1992 C CA . PHE A 1 259 ? -19.091 -8.067 11.976 1.00 98.69 259 PHE A CA 1
ATOM 1993 C C . PHE A 1 259 ? -18.514 -9.460 12.235 1.00 98.69 259 PHE A C 1
ATOM 1995 O O . PHE A 1 259 ? -18.333 -9.880 13.384 1.00 98.69 259 PHE A O 1
ATOM 2002 N N . GLN A 1 260 ? -18.285 -10.212 11.160 1.00 98.50 260 GLN A N 1
ATOM 2003 C CA . GLN A 1 260 ? -17.597 -11.498 11.238 1.00 98.50 260 GLN A CA 1
ATOM 2004 C C . GLN A 1 260 ? -16.139 -11.314 11.690 1.00 98.50 260 GLN A C 1
ATOM 2006 O O . GLN A 1 260 ? -15.587 -10.216 11.639 1.00 98.50 260 GLN A O 1
ATOM 2011 N N . GLU A 1 261 ? -15.535 -12.395 12.176 1.00 98.38 261 GLU A N 1
ATOM 2012 C CA . GLU A 1 261 ? -14.127 -12.402 12.568 1.00 98.38 261 GLU A CA 1
ATOM 2013 C C . GLU A 1 261 ? -13.228 -12.322 11.331 1.00 98.38 261 GLU A C 1
ATOM 2015 O O . GLU A 1 261 ? -13.438 -13.068 10.376 1.00 98.38 261 GLU A O 1
ATOM 2020 N N . SER A 1 262 ? -12.238 -11.430 11.349 1.00 98.06 262 SER A N 1
ATOM 2021 C CA . SER A 1 262 ? -11.247 -11.331 10.277 1.00 98.06 262 SER A CA 1
ATOM 2022 C C . SER A 1 262 ? -10.236 -12.481 10.335 1.00 98.06 262 SER A C 1
ATOM 2024 O O . SER A 1 262 ? -9.977 -13.021 11.416 1.00 98.06 262 SER A O 1
ATOM 2026 N N . PRO A 1 263 ? -9.558 -12.800 9.221 1.00 96.31 263 PRO A N 1
ATOM 2027 C CA . PRO A 1 263 ? -8.263 -13.467 9.277 1.00 96.31 263 PRO A CA 1
ATOM 2028 C C . PRO A 1 263 ? -7.250 -12.675 10.118 1.00 96.31 263 PRO A C 1
ATOM 2030 O O . PRO A 1 263 ? -7.472 -11.509 10.465 1.00 96.31 263 PRO A O 1
ATOM 2033 N N . ALA A 1 264 ? -6.112 -13.300 10.420 1.00 95.69 264 ALA A N 1
ATOM 2034 C CA . ALA A 1 264 ? -5.009 -12.600 11.061 1.00 95.69 264 ALA A CA 1
ATOM 2035 C C . ALA A 1 264 ? -4.479 -11.497 10.130 1.00 95.69 264 ALA A C 1
ATOM 2037 O O . ALA A 1 264 ? -3.969 -11.786 9.047 1.00 95.69 264 ALA A O 1
ATOM 2038 N N . MET A 1 265 ? -4.581 -10.243 10.563 1.00 96.25 265 MET A N 1
ATOM 2039 C CA . MET A 1 265 ? -4.172 -9.070 9.790 1.00 96.25 265 MET A CA 1
ATOM 2040 C C . MET A 1 265 ? -3.492 -8.030 10.679 1.00 96.25 265 MET A C 1
ATOM 2042 O O . MET A 1 265 ? -3.543 -8.120 11.908 1.00 96.25 265 MET A O 1
ATOM 2046 N N . SER A 1 266 ? -2.816 -7.066 10.064 1.00 96.88 266 SER A N 1
ATOM 2047 C CA . SER A 1 266 ? -2.122 -5.985 10.768 1.00 96.88 266 SER A CA 1
ATOM 2048 C C . SER A 1 266 ? -3.101 -4.885 11.187 1.00 96.88 266 SER A C 1
ATOM 2050 O O . SER A 1 266 ? -4.113 -4.656 10.527 1.00 96.88 266 SER A O 1
ATOM 2052 N N . THR A 1 267 ? -2.802 -4.171 12.275 1.00 97.75 267 THR A N 1
ATOM 2053 C CA . THR A 1 267 ? -3.666 -3.103 12.818 1.00 97.75 267 THR A CA 1
ATOM 2054 C C . THR A 1 267 ? -3.947 -1.985 11.815 1.00 97.75 267 THR A C 1
ATOM 2056 O O . THR A 1 267 ? -5.063 -1.468 11.792 1.00 97.75 267 THR A O 1
ATOM 2059 N N . TYR A 1 268 ? -2.973 -1.646 10.963 1.00 96.06 268 TYR A N 1
ATOM 2060 C CA . TYR A 1 268 ? -3.091 -0.558 9.988 1.00 96.06 268 TYR A CA 1
ATOM 2061 C C . TYR A 1 268 ? -4.134 -0.816 8.881 1.00 96.06 268 TYR A C 1
ATOM 2063 O O . TYR A 1 268 ? -4.609 0.135 8.265 1.00 96.06 268 TYR A O 1
ATOM 2071 N N . LEU A 1 269 ? -4.517 -2.082 8.668 1.00 97.31 269 LEU A N 1
ATOM 2072 C CA . LEU A 1 269 ? -5.500 -2.511 7.665 1.00 97.31 269 LEU A CA 1
ATOM 2073 C C . LEU A 1 269 ? -6.931 -2.542 8.195 1.00 97.31 269 LEU A C 1
ATOM 2075 O O . LEU A 1 269 ? -7.876 -2.690 7.417 1.00 97.31 269 LEU A O 1
ATOM 2079 N N . MET A 1 270 ? -7.117 -2.436 9.514 1.00 97.31 270 MET A N 1
ATOM 2080 C CA . MET A 1 270 ? -8.458 -2.412 10.084 1.00 97.31 270 MET A CA 1
ATOM 2081 C C . MET A 1 270 ? -9.194 -1.169 9.589 1.00 97.31 270 MET A C 1
ATOM 2083 O O . MET A 1 270 ? -8.653 -0.066 9.588 1.00 97.31 270 MET A O 1
ATOM 2087 N N . ALA A 1 271 ? -10.438 -1.345 9.167 1.00 97.12 271 ALA A N 1
ATOM 2088 C CA . ALA A 1 271 ? -11.259 -0.251 8.712 1.00 97.12 271 ALA A CA 1
ATOM 2089 C C . ALA A 1 271 ? -12.715 -0.404 9.102 1.00 97.12 271 ALA A C 1
ATOM 2091 O O . ALA A 1 271 ? -13.281 -1.497 9.122 1.00 97.12 271 ALA A O 1
ATOM 2092 N N . PHE A 1 272 ? -13.339 0.743 9.339 1.00 98.38 272 PHE A N 1
ATOM 2093 C CA . PHE A 1 272 ? -14.776 0.883 9.342 1.00 98.38 272 PHE A CA 1
ATOM 2094 C C . PHE A 1 272 ? -15.202 2.259 8.839 1.00 98.38 272 PHE A C 1
ATOM 2096 O O . PHE A 1 272 ? -14.455 3.238 8.869 1.00 98.38 272 PHE A O 1
ATOM 2103 N N . THR A 1 273 ? -16.447 2.348 8.385 1.00 98.50 273 THR A N 1
ATOM 2104 C CA . THR A 1 273 ? -17.086 3.618 8.032 1.00 98.50 273 THR A CA 1
ATOM 2105 C C . THR A 1 273 ? -18.540 3.612 8.482 1.00 98.50 273 THR A C 1
ATOM 2107 O O . THR A 1 273 ? -19.270 2.655 8.235 1.00 98.50 273 THR A O 1
ATOM 2110 N N . VAL A 1 274 ? -18.973 4.693 9.133 1.00 98.75 274 VAL A N 1
ATOM 2111 C CA . VAL A 1 274 ? -20.370 4.950 9.495 1.00 98.75 274 VAL A CA 1
ATOM 2112 C C . VAL A 1 274 ? -20.878 6.127 8.679 1.00 98.75 274 VAL A C 1
ATOM 2114 O O . VAL A 1 274 ? -20.460 7.267 8.881 1.00 98.75 274 VAL A O 1
ATOM 2117 N N . CYS A 1 275 ? -21.779 5.860 7.737 1.00 98.06 275 CYS A N 1
ATOM 2118 C CA . CYS A 1 275 ? -22.220 6.847 6.752 1.00 98.06 275 CYS A CA 1
ATOM 2119 C C . CYS A 1 275 ? -23.679 6.626 6.327 1.00 98.06 275 CYS A C 1
ATOM 2121 O O . CYS A 1 275 ? -24.351 5.702 6.779 1.00 98.06 275 CYS A O 1
ATOM 2123 N N . ARG A 1 276 ? -24.184 7.490 5.441 1.00 97.25 276 ARG A N 1
ATOM 2124 C CA . ARG A 1 276 ? -25.520 7.372 4.821 1.00 97.25 276 ARG A CA 1
ATOM 2125 C C . ARG A 1 276 ? -25.435 7.050 3.326 1.00 97.25 276 ARG A C 1
ATOM 2127 O O . ARG A 1 276 ? -26.288 7.457 2.542 1.00 97.25 276 ARG A O 1
ATOM 2134 N N . PHE A 1 277 ? -24.350 6.397 2.924 1.00 98.12 277 PHE A N 1
ATOM 2135 C CA . PHE A 1 277 ? -24.074 6.100 1.524 1.00 98.12 277 PHE A CA 1
ATOM 2136 C C . PHE A 1 277 ? -25.033 5.050 0.971 1.00 98.12 277 PHE A C 1
ATOM 2138 O O . PHE A 1 277 ? -25.720 4.338 1.707 1.00 98.12 277 PHE A O 1
ATOM 2145 N N . LYS A 1 278 ? -25.078 4.978 -0.357 1.00 98.06 278 LYS A N 1
ATOM 2146 C CA . LYS A 1 278 ? -25.756 3.917 -1.100 1.00 98.06 278 LYS A CA 1
ATOM 2147 C C . LYS A 1 278 ? -24.721 3.060 -1.806 1.00 98.06 278 LYS A C 1
ATOM 2149 O O . LYS A 1 278 ? -23.602 3.519 -2.031 1.00 98.06 278 LYS A O 1
ATOM 2154 N N . SER A 1 279 ? -25.118 1.848 -2.167 1.00 98.25 279 SER A N 1
ATOM 2155 C CA . SER A 1 279 ? -24.261 0.905 -2.868 1.00 98.25 279 SER A CA 1
ATOM 2156 C C . SER A 1 279 ? -24.870 0.393 -4.163 1.00 98.25 279 SER A C 1
ATOM 2158 O O . SER A 1 279 ? -26.089 0.413 -4.360 1.00 98.25 279 SER A O 1
ATOM 2160 N N . ILE A 1 280 ? -23.984 -0.084 -5.030 1.00 98.19 280 ILE A N 1
ATOM 2161 C CA . ILE A 1 280 ? -24.286 -0.971 -6.150 1.00 98.19 280 ILE A CA 1
ATOM 2162 C C . ILE A 1 280 ? -23.446 -2.229 -5.955 1.00 98.19 280 ILE A C 1
ATOM 2164 O O . ILE A 1 280 ? -22.318 -2.153 -5.469 1.00 98.19 280 ILE A O 1
ATOM 2168 N N . GLU A 1 281 ? -24.008 -3.376 -6.315 1.00 97.50 281 GLU A N 1
ATOM 2169 C CA . GLU A 1 281 ? -23.351 -4.671 -6.178 1.00 97.50 281 GLU A CA 1
ATOM 2170 C C . GLU A 1 281 ? -23.076 -5.284 -7.553 1.00 97.50 281 GLU A C 1
ATOM 2172 O O . GLU A 1 281 ? -23.847 -5.103 -8.500 1.00 97.50 281 GLU A O 1
ATOM 2177 N N . ALA A 1 282 ? -21.994 -6.047 -7.640 1.00 96.81 282 ALA A N 1
ATOM 2178 C CA . ALA A 1 282 ? -21.661 -6.901 -8.767 1.00 96.81 282 ALA A CA 1
ATOM 2179 C C . ALA A 1 282 ? -21.060 -8.214 -8.247 1.00 96.81 282 ALA A C 1
ATOM 2181 O O . ALA A 1 282 ? -20.639 -8.301 -7.096 1.00 96.81 282 ALA A O 1
ATOM 2182 N N . ASN A 1 283 ? -21.018 -9.241 -9.091 1.00 95.81 283 ASN A N 1
ATOM 2183 C CA . ASN A 1 283 ? -20.326 -10.487 -8.774 1.00 95.81 283 ASN A CA 1
ATOM 2184 C C . ASN A 1 283 ? -19.241 -10.738 -9.811 1.00 95.81 283 ASN A C 1
ATOM 2186 O O . ASN A 1 283 ? -19.441 -10.479 -10.999 1.00 95.81 283 ASN A O 1
ATOM 2190 N N . THR A 1 284 ? -18.115 -11.282 -9.367 1.00 93.88 284 THR A N 1
ATOM 2191 C CA . THR A 1 284 ? -17.067 -11.747 -10.275 1.00 93.88 284 THR A CA 1
ATOM 2192 C C . THR A 1 284 ? -17.491 -13.031 -10.987 1.00 93.88 284 THR A C 1
ATOM 2194 O O . THR A 1 284 ? -18.430 -13.720 -10.578 1.00 93.88 284 THR A O 1
ATOM 2197 N N . THR A 1 285 ? -16.748 -13.419 -12.023 1.00 91.88 285 THR A N 1
ATOM 2198 C CA . THR A 1 285 ? -16.910 -14.723 -12.695 1.00 91.88 285 THR A CA 1
ATOM 2199 C C . THR A 1 285 ? -16.676 -15.916 -11.761 1.00 91.88 285 THR A C 1
ATOM 2201 O O . THR A 1 285 ? -17.187 -17.003 -12.026 1.00 91.88 285 THR A O 1
ATOM 2204 N N . ARG A 1 286 ? -15.950 -15.709 -10.654 1.00 90.06 286 ARG A N 1
ATOM 2205 C CA . ARG A 1 286 ? -15.697 -16.694 -9.590 1.00 90.06 286 ARG A CA 1
ATOM 2206 C C . ARG A 1 286 ? -16.729 -16.660 -8.459 1.00 90.06 286 ARG A C 1
ATOM 2208 O O . ARG A 1 286 ? -16.664 -17.483 -7.554 1.00 90.06 286 ARG A O 1
ATOM 2215 N N . GLY A 1 287 ? -17.697 -15.745 -8.518 1.00 91.25 287 GLY A N 1
ATOM 2216 C CA . GLY A 1 287 ? -18.760 -15.621 -7.521 1.00 91.25 287 GLY A CA 1
ATOM 2217 C C . GLY A 1 287 ? -18.391 -14.797 -6.285 1.00 91.25 287 GLY A C 1
ATOM 2218 O O . GLY A 1 287 ? -19.173 -14.786 -5.338 1.00 91.25 287 GLY A O 1
ATOM 2219 N N . TYR A 1 288 ? -17.253 -14.092 -6.285 1.00 92.88 288 TYR A N 1
ATOM 2220 C CA . TYR A 1 288 ? -16.958 -13.112 -5.236 1.00 92.88 288 TYR A CA 1
ATOM 2221 C C . TYR A 1 288 ? -17.924 -11.940 -5.337 1.00 92.88 288 TYR A C 1
ATOM 2223 O O . TYR A 1 288 ? -18.149 -11.408 -6.430 1.00 92.88 288 TYR A O 1
ATOM 2231 N N . LYS A 1 289 ? -18.463 -11.521 -4.194 1.00 95.94 289 LYS A N 1
ATOM 2232 C CA . LYS A 1 289 ? -19.353 -10.369 -4.111 1.00 95.94 289 LYS A CA 1
ATOM 2233 C C . LYS A 1 289 ? -18.536 -9.081 -4.043 1.00 95.94 289 LYS A C 1
ATOM 2235 O O . LYS A 1 289 ? -17.649 -8.959 -3.203 1.00 95.94 289 LYS A O 1
ATOM 2240 N N . PHE A 1 290 ? -18.857 -8.130 -4.914 1.00 97.50 290 PHE A N 1
ATOM 2241 C CA . PHE A 1 290 ? -18.282 -6.788 -4.944 1.00 97.50 290 PHE A CA 1
ATOM 2242 C C . PHE A 1 290 ? -19.354 -5.751 -4.635 1.00 97.50 290 PHE A C 1
ATOM 2244 O O . PHE A 1 290 ? -20.446 -5.796 -5.204 1.00 97.50 290 PHE A O 1
ATOM 2251 N N . ILE A 1 291 ? -19.040 -4.795 -3.763 1.00 98.31 291 ILE A N 1
ATOM 2252 C CA . ILE A 1 291 ? -19.970 -3.733 -3.366 1.00 98.31 291 ILE A CA 1
ATOM 2253 C C . ILE A 1 291 ? -19.263 -2.389 -3.470 1.00 98.31 291 ILE A C 1
ATOM 2255 O O . ILE A 1 291 ? -18.211 -2.191 -2.875 1.00 98.31 291 ILE A O 1
ATOM 2259 N N . ALA A 1 292 ? -19.844 -1.446 -4.205 1.00 98.50 292 ALA A N 1
ATOM 2260 C CA . ALA A 1 292 ? -19.296 -0.106 -4.348 1.00 98.50 292 ALA A CA 1
ATOM 2261 C C . ALA A 1 292 ? -20.202 0.937 -3.700 1.00 98.50 292 ALA A C 1
ATOM 2263 O O . ALA A 1 292 ? -21.329 1.153 -4.152 1.00 98.50 292 ALA A O 1
ATOM 2264 N N . TRP A 1 293 ? -19.685 1.615 -2.680 1.00 98.69 293 TRP A N 1
ATOM 2265 C CA . TRP A 1 293 ? -20.369 2.635 -1.899 1.00 98.69 293 TRP A CA 1
ATOM 2266 C C . TRP A 1 293 ? -19.988 4.043 -2.344 1.00 98.69 293 TRP A C 1
ATOM 2268 O O . TRP A 1 293 ? -18.824 4.361 -2.581 1.00 98.69 293 TRP A O 1
ATOM 2278 N N . SER A 1 294 ? -20.977 4.926 -2.401 1.00 98.38 294 SER A N 1
ATOM 2279 C CA . SER A 1 294 ? -20.760 6.360 -2.580 1.00 98.38 294 SER A CA 1
ATOM 2280 C C . SER A 1 294 ? -21.931 7.149 -2.005 1.00 98.38 294 SER A C 1
ATOM 2282 O O . SER A 1 294 ? -22.965 6.595 -1.612 1.00 98.38 294 SER A O 1
ATOM 2284 N N . ARG A 1 295 ? -21.797 8.475 -1.988 1.00 97.50 295 ARG A N 1
ATOM 2285 C CA . ARG A 1 295 ? -22.905 9.364 -1.653 1.00 97.50 295 ARG A CA 1
ATOM 2286 C C . ARG A 1 295 ? -24.119 9.071 -2.546 1.00 97.50 295 ARG A C 1
ATOM 2288 O O . ARG A 1 295 ? -23.946 8.735 -3.722 1.00 97.50 295 ARG A O 1
ATOM 2295 N N . PRO A 1 296 ? -25.352 9.240 -2.037 1.00 95.94 296 PRO A N 1
ATOM 2296 C CA . PRO A 1 296 ? -26.561 8.890 -2.783 1.00 95.94 296 PRO A CA 1
ATOM 2297 C C . PRO A 1 296 ? -26.645 9.489 -4.197 1.00 95.94 296 PRO A C 1
ATOM 2299 O O . PRO A 1 296 ? -27.089 8.813 -5.120 1.00 95.94 296 PRO A O 1
ATOM 2302 N N . GLN A 1 297 ? -26.167 10.721 -4.392 1.00 94.56 297 GLN A N 1
ATOM 2303 C CA . GLN A 1 297 ? -26.163 11.418 -5.683 1.00 94.56 297 GLN A CA 1
ATOM 2304 C C . GLN A 1 297 ? -25.137 10.898 -6.703 1.00 94.56 297 GLN A C 1
ATOM 2306 O O . GLN A 1 297 ? -25.260 11.192 -7.891 1.00 94.56 297 GLN A O 1
ATOM 2311 N N . SER A 1 298 ? -24.108 10.178 -6.257 1.00 95.81 298 SER A N 1
ATOM 2312 C CA . SER A 1 298 ? -22.974 9.750 -7.083 1.00 95.81 298 SER A CA 1
ATOM 2313 C C . SER A 1 298 ? -22.803 8.238 -7.141 1.00 95.81 298 SER A C 1
ATOM 2315 O O . SER A 1 298 ? -21.904 7.768 -7.827 1.00 95.81 298 SER A O 1
ATOM 2317 N N . VAL A 1 299 ? -23.680 7.465 -6.495 1.00 97.12 299 VAL A N 1
ATOM 2318 C CA . VAL A 1 299 ? -23.604 5.997 -6.491 1.00 97.12 299 VAL A CA 1
ATOM 2319 C C . VAL A 1 299 ? -23.576 5.403 -7.901 1.00 97.12 299 VAL A C 1
ATOM 2321 O O . VAL A 1 299 ? -22.790 4.509 -8.157 1.00 97.12 299 VAL A O 1
ATOM 2324 N N . ASN A 1 300 ? -24.309 5.966 -8.864 1.00 96.44 300 ASN A N 1
ATOM 2325 C CA . ASN A 1 300 ? -24.283 5.476 -10.250 1.00 96.44 300 ASN A CA 1
ATOM 2326 C C . ASN A 1 300 ? -22.937 5.708 -10.966 1.00 96.44 300 ASN A C 1
ATOM 2328 O O . ASN A 1 300 ? -22.705 5.137 -12.023 1.00 96.44 300 ASN A O 1
ATOM 2332 N N . GLN A 1 301 ? -22.044 6.535 -10.418 1.00 97.38 301 GLN A N 1
ATOM 2333 C CA . GLN A 1 301 ? -20.706 6.758 -10.975 1.00 97.38 301 GLN A CA 1
ATOM 2334 C C . GLN A 1 301 ? -19.711 5.663 -10.554 1.00 97.38 301 GLN A C 1
ATOM 2336 O O . GLN A 1 301 ? -18.565 5.684 -10.994 1.00 97.38 301 GLN A O 1
ATOM 2341 N N . THR A 1 302 ? -20.117 4.698 -9.718 1.00 98.19 302 THR A N 1
ATOM 2342 C CA . THR A 1 302 ? -19.246 3.598 -9.270 1.00 98.19 302 THR A CA 1
ATOM 2343 C C . THR A 1 302 ? -19.214 2.403 -10.224 1.00 98.19 302 THR A C 1
ATOM 2345 O O . THR A 1 302 ? -18.369 1.526 -10.055 1.00 98.19 302 THR A O 1
ATOM 2348 N N . HIS A 1 303 ? -20.094 2.358 -11.233 1.00 97.19 303 HIS A N 1
ATOM 2349 C CA . HIS A 1 303 ? -20.198 1.229 -12.166 1.00 97.19 303 HIS A CA 1
ATOM 2350 C C . HIS A 1 303 ? -18.859 0.868 -12.808 1.00 97.19 303 HIS A C 1
ATOM 2352 O O . HIS A 1 303 ? -18.470 -0.294 -12.801 1.00 97.19 303 HIS A O 1
ATOM 2358 N N . PHE A 1 304 ? -18.118 1.867 -13.287 1.00 97.50 304 PHE A N 1
ATOM 2359 C CA . PHE A 1 304 ? -16.833 1.618 -13.926 1.00 97.50 304 PHE A CA 1
ATOM 2360 C C . PHE A 1 304 ? -15.807 0.989 -12.966 1.00 97.50 304 PHE A C 1
ATOM 2362 O O . PHE A 1 304 ? -15.093 0.073 -13.358 1.00 97.50 304 PHE A O 1
ATOM 2369 N N . ALA A 1 305 ? -15.755 1.424 -11.702 1.00 98.00 305 ALA A N 1
ATOM 2370 C CA . ALA A 1 305 ? -14.873 0.815 -10.705 1.00 98.00 305 ALA A CA 1
ATOM 2371 C C . ALA A 1 305 ? -15.265 -0.642 -10.400 1.00 98.00 305 ALA A C 1
ATOM 2373 O O . ALA A 1 305 ? -14.386 -1.490 -10.260 1.00 98.00 305 ALA A O 1
ATOM 2374 N N . LEU A 1 306 ? -16.567 -0.957 -10.353 1.00 97.75 306 LEU A N 1
ATOM 2375 C CA . LEU A 1 306 ? -17.046 -2.340 -10.230 1.00 97.75 306 LEU A CA 1
ATOM 2376 C C . LEU A 1 306 ? -16.648 -3.196 -11.437 1.00 97.75 306 LEU A C 1
ATOM 2378 O O . LEU A 1 306 ? -16.202 -4.326 -11.247 1.00 97.75 306 LEU A O 1
ATOM 2382 N N . ASP A 1 307 ? -16.762 -2.669 -12.657 1.00 97.50 307 ASP A N 1
ATOM 2383 C CA . ASP A 1 307 ? -16.351 -3.382 -13.873 1.00 97.50 307 ASP A CA 1
ATOM 2384 C C . ASP A 1 307 ? -14.850 -3.709 -13.842 1.00 97.50 307 ASP A C 1
ATOM 2386 O O . ASP A 1 307 ? -14.453 -4.831 -14.151 1.00 97.50 307 ASP A O 1
ATOM 2390 N N . VAL A 1 308 ? -14.010 -2.755 -13.415 1.00 98.25 308 VAL A N 1
ATOM 2391 C CA . VAL A 1 308 ? -12.569 -2.989 -13.219 1.00 98.25 308 VAL A CA 1
ATOM 2392 C C . VAL A 1 308 ? -12.347 -4.058 -12.151 1.00 98.25 308 VAL A C 1
ATOM 2394 O O . VAL A 1 308 ? -11.704 -5.069 -12.423 1.00 98.25 308 VAL A O 1
ATOM 2397 N N . GLY A 1 309 ? -12.891 -3.864 -10.947 1.00 97.69 309 GLY A N 1
ATOM 2398 C CA . GLY A 1 309 ? -12.620 -4.751 -9.819 1.00 97.69 309 GLY A CA 1
ATOM 2399 C C . GLY A 1 309 ? -13.079 -6.187 -10.062 1.00 97.69 309 GLY A C 1
ATOM 2400 O O . GLY A 1 309 ? -12.361 -7.134 -9.742 1.00 97.69 309 GLY A O 1
ATOM 2401 N N . THR A 1 310 ? -14.232 -6.362 -10.712 1.00 97.62 310 THR A N 1
ATOM 2402 C CA . THR A 1 310 ? -14.762 -7.696 -11.021 1.00 97.62 310 THR A CA 1
ATOM 2403 C C . THR A 1 310 ? -14.025 -8.421 -12.144 1.00 97.62 310 THR A C 1
ATOM 2405 O O . THR A 1 310 ? -14.073 -9.653 -12.184 1.00 97.62 310 THR A O 1
ATOM 2408 N N . ALA A 1 311 ? -13.322 -7.692 -13.014 1.00 97.75 311 ALA A N 1
ATOM 2409 C CA . ALA A 1 311 ? -12.424 -8.262 -14.015 1.00 97.75 311 ALA A CA 1
ATOM 2410 C C . ALA A 1 311 ? -11.041 -8.595 -13.429 1.00 97.75 311 ALA A C 1
ATOM 2412 O O . ALA A 1 311 ? -10.482 -9.647 -13.727 1.00 97.75 311 ALA A O 1
ATOM 2413 N N . VAL A 1 312 ? -10.500 -7.717 -12.581 1.00 97.69 312 VAL A N 1
ATOM 2414 C CA . VAL A 1 312 ? -9.125 -7.816 -12.068 1.00 97.69 312 VAL A CA 1
ATOM 2415 C C . VAL A 1 312 ? -8.988 -8.841 -10.943 1.00 97.69 312 VAL A C 1
ATOM 2417 O O . VAL A 1 312 ? -8.018 -9.591 -10.924 1.00 97.69 312 VAL A O 1
ATOM 2420 N N . MET A 1 313 ? -9.959 -8.938 -10.031 1.00 96.50 313 MET A N 1
ATOM 2421 C CA . MET A 1 313 ? -9.851 -9.841 -8.878 1.00 96.50 313 MET A CA 1
ATOM 2422 C C . MET A 1 313 ? -9.684 -11.324 -9.277 1.00 96.50 313 MET A C 1
ATOM 2424 O O . MET A 1 313 ? -8.743 -11.956 -8.803 1.00 96.50 313 MET A O 1
ATOM 2428 N N . PRO A 1 314 ? -10.496 -11.899 -10.194 1.00 95.81 314 PRO A N 1
ATOM 2429 C CA . PRO A 1 314 ? -10.265 -13.265 -10.674 1.00 95.81 314 PRO A CA 1
ATOM 2430 C C . PRO A 1 314 ? -8.949 -13.448 -11.431 1.00 95.81 314 PRO A C 1
ATOM 2432 O O . PRO A 1 314 ? -8.413 -14.550 -11.451 1.00 95.81 314 PRO A O 1
ATOM 2435 N N . TYR A 1 315 ? -8.449 -12.396 -12.082 1.00 95.88 315 TYR A N 1
ATOM 2436 C CA . TYR A 1 315 ? -7.150 -12.446 -12.741 1.00 95.88 315 TYR A CA 1
ATOM 2437 C C . TYR A 1 315 ? -6.018 -12.551 -11.720 1.00 95.88 315 TYR A C 1
ATOM 2439 O O . TYR A 1 315 ? -5.122 -13.361 -11.915 1.00 95.88 315 TYR A O 1
ATOM 2447 N N . PHE A 1 316 ? -6.075 -11.798 -10.620 1.00 94.88 316 PHE A N 1
ATOM 2448 C CA . PHE A 1 316 ? -5.080 -11.887 -9.550 1.00 94.88 316 PHE A CA 1
ATOM 2449 C C . PHE A 1 316 ? -5.108 -13.230 -8.816 1.00 94.88 316 PHE A C 1
ATOM 2451 O O . PHE A 1 316 ? -4.039 -13.782 -8.570 1.00 94.88 316 PHE A O 1
ATOM 2458 N N . ASP A 1 317 ? -6.286 -13.819 -8.578 1.00 91.56 317 ASP A N 1
ATOM 2459 C CA . ASP A 1 317 ? -6.399 -15.215 -8.123 1.00 91.56 317 ASP A CA 1
ATOM 2460 C C . ASP A 1 317 ? -5.554 -16.167 -8.987 1.00 91.56 317 ASP A C 1
ATOM 2462 O O . ASP A 1 317 ? -4.794 -16.988 -8.472 1.00 91.56 317 ASP A O 1
ATOM 2466 N N . ASP A 1 318 ? -5.734 -16.080 -10.310 1.00 91.25 318 ASP A N 1
ATOM 2467 C CA . ASP A 1 318 ? -5.080 -16.958 -11.281 1.00 91.25 318 ASP A CA 1
ATOM 2468 C C . ASP A 1 318 ? -3.594 -16.646 -11.429 1.00 91.25 318 ASP A C 1
ATOM 2470 O O . ASP A 1 318 ? -2.778 -17.562 -11.516 1.00 91.25 318 ASP A O 1
ATOM 2474 N N . TYR A 1 319 ? -3.243 -15.362 -11.429 1.00 88.94 319 TYR A N 1
ATOM 2475 C CA . TYR A 1 319 ? -1.872 -14.897 -11.557 1.00 88.94 319 TYR A CA 1
ATOM 2476 C C . TYR A 1 319 ? -1.027 -15.332 -10.356 1.00 88.94 319 TYR A C 1
ATOM 2478 O O . TYR A 1 319 ? 0.068 -15.851 -10.546 1.00 88.94 319 TYR A O 1
ATOM 2486 N N . PHE A 1 320 ? -1.540 -15.168 -9.132 1.00 85.75 320 PHE A N 1
ATOM 2487 C CA . PHE A 1 320 ? -0.818 -15.526 -7.906 1.00 85.75 320 PHE A CA 1
ATOM 2488 C C . PHE A 1 320 ? -0.997 -16.988 -7.490 1.00 85.75 320 PHE A C 1
ATOM 2490 O O . PHE A 1 320 ? -0.327 -17.440 -6.565 1.00 85.75 320 PHE A O 1
ATOM 2497 N N . GLY A 1 321 ? -1.939 -17.718 -8.095 1.00 87.00 321 GLY A N 1
ATOM 2498 C CA . GLY A 1 321 ? -2.282 -19.085 -7.692 1.00 87.00 321 GLY A CA 1
ATOM 2499 C C . GLY A 1 321 ? -2.878 -19.194 -6.280 1.00 87.00 321 GLY A C 1
ATOM 2500 O O . GLY A 1 321 ? -3.005 -20.296 -5.745 1.00 87.00 321 GLY A O 1
ATOM 2501 N N . ILE A 1 322 ? -3.250 -18.066 -5.666 1.00 86.38 322 ILE A N 1
ATOM 2502 C CA . ILE A 1 322 ? -3.788 -17.973 -4.307 1.00 86.38 322 ILE A CA 1
ATOM 2503 C C . ILE A 1 322 ? -5.153 -17.286 -4.399 1.00 86.38 322 ILE A C 1
ATOM 2505 O O . ILE A 1 322 ? -5.195 -16.116 -4.769 1.00 86.38 322 ILE A O 1
ATOM 2509 N N . PRO A 1 323 ? -6.261 -17.956 -4.040 1.00 91.56 323 PRO A N 1
ATOM 2510 C CA . PRO A 1 323 ? -7.580 -17.331 -4.054 1.00 91.56 323 PRO A CA 1
ATOM 2511 C C . PRO A 1 323 ? -7.686 -16.165 -3.069 1.00 91.56 323 PRO A C 1
ATOM 2513 O O . PRO A 1 323 ? -7.119 -16.227 -1.972 1.00 91.56 323 PRO A O 1
ATOM 2516 N N . PHE A 1 324 ? -8.489 -15.160 -3.415 1.00 93.38 324 PHE A N 1
ATOM 2517 C CA . PHE A 1 324 ? -8.871 -14.082 -2.508 1.00 93.38 324 PHE A CA 1
ATOM 2518 C C . PHE A 1 324 ? -9.399 -14.632 -1.170 1.00 93.38 324 PHE A C 1
ATOM 2520 O O . PHE A 1 324 ? -10.236 -15.539 -1.129 1.00 93.38 324 PHE A O 1
ATOM 2527 N N . ALA A 1 325 ? -8.883 -14.087 -0.064 1.00 91.75 325 ALA A N 1
ATOM 2528 C CA . ALA A 1 325 ? -9.026 -14.676 1.268 1.00 91.75 325 ALA A CA 1
ATOM 2529 C C . ALA A 1 325 ? -10.330 -14.311 2.002 1.00 91.75 325 ALA A C 1
ATOM 2531 O O . ALA A 1 325 ? -10.638 -14.921 3.030 1.00 91.75 325 ALA A O 1
ATOM 2532 N N . LEU A 1 326 ? -11.083 -13.317 1.517 1.00 94.75 326 LEU A N 1
ATOM 2533 C CA . LEU A 1 326 ? -12.289 -12.806 2.176 1.00 94.75 326 LEU A CA 1
ATOM 2534 C C . LEU A 1 326 ? -13.568 -13.194 1.410 1.00 94.75 326 LEU A C 1
ATOM 2536 O O . LEU A 1 326 ? -13.527 -13.451 0.207 1.00 94.75 326 LEU A O 1
ATOM 2540 N N . PRO A 1 327 ? -14.731 -13.252 2.086 1.00 91.88 327 PRO A N 1
ATOM 2541 C CA . PRO A 1 327 ? -15.994 -13.634 1.448 1.00 91.88 327 PRO A CA 1
ATOM 2542 C C . PRO A 1 327 ? -16.544 -12.585 0.466 1.00 91.88 327 PRO A C 1
ATOM 2544 O O . PRO A 1 327 ? -17.285 -12.940 -0.452 1.00 91.88 327 PRO A O 1
ATOM 2547 N N . GLU A 1 328 ? -16.216 -11.308 0.660 1.00 94.75 328 GLU A N 1
ATOM 2548 C CA . GLU A 1 328 ? -16.636 -10.199 -0.199 1.00 94.75 328 GLU A CA 1
ATOM 2549 C C . GLU A 1 328 ? -15.580 -9.090 -0.212 1.00 94.75 328 GLU A C 1
ATOM 2551 O O . GLU A 1 328 ? -14.726 -9.031 0.673 1.00 94.75 328 GLU A O 1
ATOM 2556 N N . GLN A 1 329 ? -15.644 -8.234 -1.231 1.00 97.56 329 GLN A N 1
ATOM 2557 C CA . GLN A 1 329 ? -14.801 -7.054 -1.377 1.00 97.56 329 GLN A CA 1
ATOM 2558 C C . GLN A 1 329 ? -15.681 -5.810 -1.503 1.00 97.56 329 GLN A C 1
ATOM 2560 O O . GLN A 1 329 ? -16.451 -5.662 -2.456 1.00 97.56 329 GLN A O 1
ATOM 2565 N N . GLU A 1 330 ? -15.536 -4.877 -0.573 1.00 98.25 330 GLU A N 1
ATOM 2566 C CA . GLU A 1 330 ? -16.192 -3.580 -0.640 1.00 98.25 330 GLU A CA 1
ATOM 2567 C C . GLU A 1 330 ? -15.215 -2.484 -1.089 1.00 98.25 330 GLU A C 1
ATOM 2569 O O . GLU A 1 330 ? -14.015 -2.525 -0.821 1.00 98.25 330 GLU A O 1
ATOM 2574 N N . MET A 1 331 ? -15.737 -1.488 -1.797 1.00 98.56 331 MET A N 1
ATOM 2575 C CA . MET A 1 331 ? -15.024 -0.296 -2.248 1.00 98.56 331 MET A CA 1
ATOM 2576 C C . MET A 1 331 ? -15.847 0.928 -1.862 1.00 98.56 331 MET A C 1
ATOM 2578 O O . MET A 1 331 ? -17.062 0.937 -2.071 1.00 98.56 331 MET A O 1
ATOM 2582 N N . ILE A 1 332 ? -15.228 1.976 -1.327 1.00 98.56 332 ILE A N 1
ATOM 2583 C CA . ILE A 1 332 ? -15.947 3.179 -0.895 1.00 98.56 332 ILE A CA 1
ATOM 2584 C C . ILE A 1 332 ? -15.301 4.466 -1.406 1.00 98.56 332 ILE A C 1
ATOM 2586 O O . ILE A 1 332 ? -14.143 4.761 -1.129 1.00 98.56 332 ILE A O 1
ATOM 2590 N N . ALA A 1 333 ? -16.089 5.278 -2.113 1.00 98.19 333 ALA A N 1
ATOM 2591 C CA . ALA A 1 333 ? -15.692 6.604 -2.572 1.00 98.19 333 ALA A CA 1
ATOM 2592 C C . ALA A 1 333 ? -15.954 7.657 -1.484 1.00 98.19 333 ALA A C 1
ATOM 2594 O O . ALA A 1 333 ? -17.103 7.993 -1.182 1.00 98.19 333 ALA A O 1
ATOM 2595 N N . MET A 1 334 ? -14.878 8.202 -0.929 1.00 95.62 334 MET A N 1
ATOM 2596 C CA . MET A 1 334 ? -14.857 9.122 0.201 1.00 95.62 334 MET A CA 1
ATOM 2597 C C . MET A 1 334 ? -14.699 10.582 -0.268 1.00 95.62 334 MET A C 1
ATOM 2599 O O . MET A 1 334 ? -13.744 10.878 -0.999 1.00 95.62 334 MET A O 1
ATOM 2603 N N . PRO A 1 335 ? -15.598 11.506 0.146 1.00 92.69 335 PRO A N 1
ATOM 2604 C CA . PRO A 1 335 ? -15.544 12.927 -0.221 1.00 92.69 335 PRO A CA 1
ATOM 2605 C C . PRO A 1 335 ? -14.220 13.580 0.169 1.00 92.69 335 PRO A C 1
ATOM 2607 O O . PRO A 1 335 ? -13.554 14.189 -0.670 1.00 92.69 335 PRO A O 1
ATOM 2610 N N . ASP A 1 336 ? -13.813 13.368 1.421 1.00 88.06 336 ASP A N 1
ATOM 2611 C CA . ASP A 1 336 ? -12.514 13.774 1.926 1.00 88.06 336 ASP A CA 1
ATOM 2612 C C . ASP A 1 336 ? -11.686 12.533 2.267 1.00 88.06 336 ASP A C 1
ATOM 2614 O O . ASP A 1 336 ? -12.012 11.756 3.172 1.00 88.06 336 ASP A O 1
ATOM 2618 N N . PHE A 1 337 ? -10.611 12.354 1.504 1.00 88.44 337 PHE A N 1
ATOM 2619 C CA . PHE A 1 337 ? -9.658 11.267 1.664 1.00 88.44 337 PHE A CA 1
ATOM 2620 C C . PHE A 1 337 ? -8.247 11.791 1.400 1.00 88.44 337 PHE A C 1
ATOM 2622 O O . PHE A 1 337 ? -8.013 12.511 0.412 1.00 88.44 337 PHE A O 1
ATOM 2629 N N . GLN A 1 338 ? -7.330 11.475 2.315 1.00 83.94 338 GLN A N 1
ATOM 2630 C CA . GLN A 1 338 ? -5.950 11.958 2.277 1.00 83.94 338 GLN A CA 1
ATOM 2631 C C . GLN A 1 338 ? -5.164 11.332 1.117 1.00 83.94 338 GLN A C 1
ATOM 2633 O O . GLN A 1 338 ? -4.353 12.018 0.492 1.00 83.94 338 GLN A O 1
ATOM 2638 N N . TYR A 1 339 ? -5.458 10.073 0.794 1.00 87.81 339 TYR A N 1
ATOM 2639 C CA . TYR A 1 339 ? -4.749 9.278 -0.207 1.00 87.81 339 TYR A CA 1
ATOM 2640 C C . TYR A 1 339 ? -5.518 9.168 -1.533 1.00 87.81 339 TYR A C 1
ATOM 2642 O O . TYR A 1 339 ? -6.614 9.717 -1.686 1.00 87.81 339 TYR A O 1
ATOM 2650 N N . GLY A 1 340 ? -4.908 8.526 -2.535 1.00 89.62 340 GLY A N 1
ATOM 2651 C CA . GLY A 1 340 ? -5.590 8.152 -3.780 1.00 89.62 340 GLY A CA 1
ATOM 2652 C C . GLY A 1 340 ? -6.576 7.013 -3.526 1.00 89.62 340 GLY A C 1
ATOM 2653 O O . GLY A 1 340 ? -7.780 7.192 -3.734 1.00 89.62 340 GLY A O 1
ATOM 2654 N N . GLY A 1 341 ? -6.049 5.917 -2.986 1.00 94.69 341 GLY A N 1
ATOM 2655 C CA . GLY A 1 341 ? -6.767 4.834 -2.332 1.00 94.69 341 GLY A CA 1
ATOM 2656 C C . GLY A 1 341 ? -6.041 4.395 -1.052 1.00 94.69 341 GLY A C 1
ATOM 2657 O O . GLY A 1 341 ? -5.053 5.021 -0.663 1.00 94.69 341 GLY A O 1
ATOM 2658 N N . MET A 1 342 ? -6.630 3.439 -0.342 1.00 96.00 342 MET A N 1
ATOM 2659 C CA . MET A 1 342 ? -6.044 2.729 0.794 1.00 96.00 342 MET A CA 1
ATOM 2660 C C . MET A 1 342 ? -6.623 1.321 0.829 1.00 96.00 342 MET A C 1
ATOM 2662 O O . MET A 1 342 ? -7.851 1.150 0.899 1.00 96.00 342 MET A O 1
ATOM 2666 N N . GLU A 1 343 ? -5.737 0.343 0.906 1.00 96.12 343 GLU A N 1
ATOM 2667 C CA . GLU A 1 343 ? -5.977 -1.077 0.719 1.00 96.12 343 GLU A CA 1
ATOM 2668 C C . GLU A 1 343 ? -6.648 -1.783 1.901 1.00 96.12 343 GLU A C 1
ATOM 2670 O O . GLU A 1 343 ? -6.428 -2.968 2.103 1.00 96.12 343 GLU A O 1
ATOM 2675 N N . HIS A 1 344 ? -7.448 -1.105 2.730 1.00 96.69 344 HIS A N 1
ATOM 2676 C CA . HIS A 1 344 ? -8.011 -1.768 3.909 1.00 96.69 344 HIS A CA 1
ATOM 2677 C C . HIS A 1 344 ? -8.708 -3.087 3.526 1.00 96.69 344 HIS A C 1
ATOM 2679 O O . HIS A 1 344 ? -9.641 -3.097 2.715 1.00 96.69 344 HIS A O 1
ATOM 2685 N N . TRP A 1 345 ? -8.260 -4.193 4.126 1.00 97.00 345 TRP A N 1
ATOM 2686 C CA . TRP A 1 345 ? -8.583 -5.534 3.641 1.00 97.00 345 TRP A CA 1
ATOM 2687 C C . TRP A 1 345 ? -10.097 -5.778 3.653 1.00 97.00 345 TRP A C 1
ATOM 2689 O O . TRP A 1 345 ? -10.712 -5.784 4.720 1.00 97.00 345 TRP A O 1
ATOM 2699 N N . GLY A 1 346 ? -10.714 -5.919 2.477 1.00 96.94 346 GLY A N 1
ATOM 2700 C CA . GLY A 1 346 ? -12.165 -6.096 2.322 1.00 96.94 346 GLY A CA 1
ATOM 2701 C C . GLY A 1 346 ? -13.020 -4.816 2.307 1.00 96.94 346 GLY A C 1
ATOM 2702 O O . GLY A 1 346 ? -14.184 -4.897 1.927 1.00 96.94 346 GLY A O 1
ATOM 2703 N N . LEU A 1 347 ? -12.474 -3.633 2.626 1.00 98.12 347 LEU A N 1
ATOM 2704 C CA . LEU A 1 347 ? -13.159 -2.329 2.520 1.00 98.12 347 LEU A CA 1
ATOM 2705 C C . LEU A 1 347 ? -12.205 -1.247 1.991 1.00 98.12 347 LEU A C 1
ATOM 2707 O O . LEU A 1 347 ? -11.787 -0.339 2.711 1.00 98.12 347 LEU A O 1
ATOM 2711 N N . VAL A 1 348 ? -11.873 -1.319 0.707 1.00 98.31 348 VAL A N 1
ATOM 2712 C CA . VAL A 1 348 ? -10.905 -0.398 0.104 1.00 98.31 348 VAL A CA 1
ATOM 2713 C C . VAL A 1 348 ? -11.493 1.011 0.026 1.00 98.31 348 VAL A C 1
ATOM 2715 O O . VAL A 1 348 ? -12.581 1.231 -0.518 1.00 98.31 348 VAL A O 1
ATOM 2718 N N . GLY A 1 349 ? -10.766 1.980 0.579 1.00 97.75 349 GLY A N 1
ATOM 2719 C CA . GLY A 1 349 ? -11.158 3.386 0.578 1.00 97.75 349 GLY A CA 1
ATOM 2720 C C . GLY A 1 349 ? -10.550 4.125 -0.604 1.00 97.75 349 GLY A C 1
ATOM 2721 O O . GLY A 1 349 ? -9.366 3.986 -0.867 1.00 97.75 349 GLY A O 1
ATOM 2722 N N . TYR A 1 350 ? -11.332 4.956 -1.287 1.00 98.06 350 TYR A N 1
ATOM 2723 C CA . TYR A 1 350 ? -10.865 5.765 -2.410 1.00 98.06 350 TYR A CA 1
ATOM 2724 C C . TYR A 1 350 ? -11.246 7.220 -2.219 1.00 98.06 350 TYR A C 1
ATOM 2726 O O . TYR A 1 350 ? -12.350 7.537 -1.776 1.00 98.06 350 TYR A O 1
ATOM 2734 N N . LYS A 1 351 ? -10.398 8.139 -2.676 1.00 96.62 351 LYS A N 1
ATOM 2735 C CA . LYS A 1 351 ? -10.859 9.503 -2.941 1.00 96.62 351 LYS A CA 1
ATOM 2736 C C . LYS A 1 351 ? -11.876 9.473 -4.076 1.00 96.62 351 LYS A C 1
ATOM 2738 O O . LYS A 1 351 ? -11.672 8.756 -5.047 1.00 96.62 351 LYS A O 1
ATOM 2743 N N . GLU A 1 352 ? -12.921 10.301 -4.032 1.00 96.06 352 GLU A N 1
ATOM 2744 C CA . GLU A 1 352 ? -13.978 10.279 -5.064 1.00 96.06 352 GLU A CA 1
ATOM 2745 C C . GLU A 1 352 ? -13.454 10.265 -6.509 1.00 96.06 352 GLU A C 1
ATOM 2747 O O . GLU A 1 352 ? -13.877 9.436 -7.305 1.00 96.06 352 GLU A O 1
ATOM 2752 N N . ARG A 1 353 ? -12.472 11.112 -6.841 1.00 94.31 353 ARG A N 1
ATOM 2753 C CA . ARG A 1 353 ? -11.878 11.171 -8.192 1.00 94.31 353 ARG A CA 1
ATOM 2754 C C . ARG A 1 353 ? -11.134 9.900 -8.635 1.00 94.31 353 ARG A C 1
ATOM 2756 O O . ARG A 1 353 ? -10.797 9.790 -9.806 1.00 94.31 353 ARG A O 1
ATOM 2763 N N . ALA A 1 354 ? -10.796 9.016 -7.699 1.00 96.50 354 ALA A N 1
ATOM 2764 C CA . ALA A 1 354 ? -10.071 7.772 -7.940 1.00 96.50 354 ALA A CA 1
ATOM 2765 C C . ALA A 1 354 ? -11.008 6.572 -8.148 1.00 96.50 354 ALA A C 1
ATOM 2767 O O . ALA A 1 354 ? -10.543 5.511 -8.544 1.00 96.50 354 ALA A O 1
ATOM 2768 N N . MET A 1 355 ? -12.317 6.739 -7.926 1.00 97.50 355 MET A N 1
ATOM 2769 C CA . MET A 1 355 ? -13.302 5.657 -8.049 1.00 97.50 355 MET A CA 1
ATOM 2770 C C . MET A 1 355 ? -14.541 6.051 -8.865 1.00 97.50 355 MET A C 1
ATOM 2772 O O . MET A 1 355 ? -15.131 5.209 -9.539 1.00 97.50 355 MET A O 1
ATOM 2776 N N . LEU A 1 356 ? -14.962 7.317 -8.815 1.00 97.38 356 LEU A N 1
ATOM 2777 C CA . LEU A 1 356 ? -16.181 7.787 -9.467 1.00 97.38 356 LEU A CA 1
ATOM 2778 C C . LEU A 1 356 ? -15.903 8.223 -10.904 1.00 97.38 356 LEU A C 1
ATOM 2780 O O . LEU A 1 356 ? -15.145 9.163 -11.146 1.00 97.38 356 LEU A O 1
ATOM 2784 N N . TYR A 1 357 ? -16.577 7.576 -11.852 1.00 96.81 357 TYR A N 1
ATOM 2785 C CA . TYR A 1 357 ? -16.529 7.914 -13.268 1.00 96.81 357 TYR A CA 1
ATOM 2786 C C . TYR A 1 357 ? -17.854 8.520 -13.738 1.00 96.81 357 TYR A C 1
ATOM 2788 O O . TYR A 1 357 ? -18.918 7.918 -13.600 1.00 96.81 357 TYR A O 1
ATOM 2796 N N . SER A 1 358 ? -17.796 9.721 -14.316 1.00 91.06 358 SER A N 1
ATOM 2797 C CA . SER A 1 358 ? -18.977 10.418 -14.828 1.00 91.06 358 SER A CA 1
ATOM 2798 C C . SER A 1 358 ? -19.073 10.310 -16.347 1.00 91.06 358 SER A C 1
ATOM 2800 O O . SER A 1 358 ? -18.318 10.959 -17.072 1.00 91.06 358 SER A O 1
ATOM 2802 N N . ASP A 1 359 ? -20.081 9.588 -16.838 1.00 83.88 359 ASP A N 1
ATOM 2803 C CA . ASP A 1 359 ? -20.391 9.517 -18.275 1.00 83.88 359 ASP A CA 1
ATOM 2804 C C . ASP A 1 359 ? -20.840 10.863 -18.866 1.00 83.88 359 ASP A C 1
ATOM 2806 O O . ASP A 1 359 ? -20.816 11.056 -20.081 1.00 83.88 359 ASP A O 1
ATOM 2810 N N . ALA A 1 360 ? -21.246 11.818 -18.021 1.00 86.62 360 ALA A N 1
ATOM 2811 C CA . ALA A 1 360 ? -21.613 13.163 -18.459 1.00 86.62 360 ALA A CA 1
ATOM 2812 C C . ALA A 1 360 ? -20.388 14.018 -18.827 1.00 86.62 360 ALA A C 1
ATOM 2814 O O . ALA A 1 360 ? -20.505 14.943 -19.632 1.00 86.62 360 ALA A O 1
ATOM 2815 N N . LEU A 1 361 ? -19.222 13.722 -18.241 1.00 80.88 361 LEU A N 1
ATOM 2816 C CA . LEU A 1 361 ? -17.949 14.401 -18.494 1.00 80.88 361 LEU A CA 1
ATOM 2817 C C . LEU A 1 361 ? -16.842 13.356 -18.720 1.00 80.88 361 LEU A C 1
ATOM 2819 O O . LEU A 1 361 ? -15.905 13.268 -17.927 1.00 80.88 361 LEU A O 1
ATOM 2823 N N . PRO A 1 362 ? -16.946 12.540 -19.785 1.00 84.31 362 PRO A N 1
ATOM 2824 C CA . PRO A 1 362 ? -16.065 11.403 -19.965 1.00 84.31 362 PRO A CA 1
ATOM 2825 C C . PRO A 1 362 ? -14.652 11.875 -20.321 1.00 84.31 362 PRO A C 1
ATOM 2827 O O . PRO A 1 362 ? -14.430 12.567 -21.317 1.00 84.31 362 PRO A O 1
ATOM 2830 N N . SER A 1 363 ? -13.681 11.453 -19.518 1.00 93.12 363 SER A N 1
ATOM 2831 C CA . SER A 1 363 ? -12.252 11.661 -19.746 1.00 93.12 363 SER A CA 1
ATOM 2832 C C . SER A 1 363 ? -11.570 10.304 -19.869 1.00 93.12 363 SER A C 1
ATOM 2834 O O . SER A 1 363 ? -11.756 9.429 -19.023 1.00 93.12 363 SER A O 1
ATOM 2836 N N . VAL A 1 364 ? -10.792 10.106 -20.938 1.00 92.06 364 VAL A N 1
ATOM 2837 C CA . VAL A 1 364 ? -10.004 8.873 -21.115 1.00 92.06 364 VAL A CA 1
ATOM 2838 C C . VAL A 1 364 ? -8.949 8.758 -20.017 1.00 92.06 364 VAL A C 1
ATOM 2840 O O . VAL A 1 364 ? -8.748 7.668 -19.493 1.00 92.06 364 VAL A O 1
ATOM 2843 N N . GLN A 1 365 ? -8.345 9.885 -19.625 1.00 92.50 365 GLN A N 1
ATOM 2844 C CA . GLN A 1 365 ? -7.364 9.916 -18.545 1.00 92.50 365 GLN A CA 1
ATOM 2845 C C . GLN A 1 365 ? -7.997 9.527 -17.209 1.00 92.50 365 GLN A C 1
ATOM 2847 O O . GLN A 1 365 ? -7.438 8.704 -16.499 1.00 92.50 365 GLN A O 1
ATOM 2852 N N . ASP A 1 366 ? -9.174 10.068 -16.878 1.00 93.94 366 ASP A N 1
ATOM 2853 C CA . ASP A 1 366 ? -9.834 9.731 -15.609 1.00 93.94 366 ASP A CA 1
ATOM 2854 C C . ASP A 1 366 ? -10.227 8.253 -15.589 1.00 93.94 366 ASP A C 1
ATOM 2856 O O . ASP A 1 366 ? -10.048 7.575 -14.583 1.00 93.94 366 ASP A O 1
ATOM 2860 N N . ARG A 1 367 ? -10.676 7.721 -16.732 1.00 95.31 367 ARG A N 1
ATOM 2861 C CA . ARG A 1 367 ? -10.989 6.299 -16.879 1.00 95.31 367 ARG A CA 1
ATOM 2862 C C . ARG A 1 367 ? -9.763 5.408 -16.650 1.00 95.31 367 ARG A C 1
ATOM 2864 O O . ARG A 1 367 ? -9.877 4.389 -15.979 1.00 95.31 367 ARG A O 1
ATOM 2871 N N . GLN A 1 368 ? -8.601 5.780 -17.186 1.00 96.06 368 GLN A N 1
ATOM 2872 C CA . GLN A 1 368 ? -7.357 5.041 -16.952 1.00 96.06 368 GLN A CA 1
ATOM 2873 C C . GLN A 1 368 ? -6.866 5.185 -15.509 1.00 96.06 368 GLN A C 1
ATOM 2875 O O . GLN A 1 368 ? -6.546 4.174 -14.901 1.00 96.06 368 GLN A O 1
ATOM 2880 N N . ASN A 1 369 ? -6.899 6.391 -14.933 1.00 96.00 369 ASN A N 1
ATOM 2881 C CA . ASN A 1 369 ? -6.500 6.634 -13.543 1.00 96.00 369 ASN A CA 1
ATOM 2882 C C . ASN A 1 369 ? -7.355 5.831 -12.551 1.00 96.00 369 ASN A C 1
ATOM 2884 O O . ASN A 1 369 ? -6.824 5.263 -11.604 1.00 96.00 369 ASN A O 1
ATOM 2888 N N . ILE A 1 370 ? -8.676 5.769 -12.763 1.00 97.94 370 ILE A N 1
ATOM 2889 C CA . ILE A 1 370 ? -9.571 4.962 -11.922 1.00 97.94 370 ILE A CA 1
ATOM 2890 C C . ILE A 1 370 ? -9.222 3.481 -12.062 1.00 97.94 370 ILE A C 1
ATOM 2892 O O . ILE A 1 370 ? -9.089 2.792 -11.058 1.00 97.94 370 ILE A O 1
ATOM 2896 N N . ALA A 1 371 ? -9.034 2.983 -13.288 1.00 98.25 371 ALA A N 1
ATOM 2897 C CA . ALA A 1 371 ? -8.669 1.584 -13.493 1.00 98.25 371 ALA A CA 1
ATOM 2898 C C . ALA A 1 371 ? -7.312 1.232 -12.864 1.00 98.25 371 ALA A C 1
ATOM 2900 O O . ALA A 1 371 ? -7.183 0.157 -12.284 1.00 98.25 371 ALA A O 1
ATOM 2901 N N . GLN A 1 372 ? -6.337 2.140 -12.948 1.00 98.00 372 GLN A N 1
ATOM 2902 C CA . GLN A 1 372 ? -5.021 2.005 -12.331 1.00 98.00 372 GLN A CA 1
ATOM 2903 C C . GLN A 1 372 ? -5.139 1.907 -10.815 1.00 98.00 372 GLN A C 1
ATOM 2905 O O . GLN A 1 372 ? -4.734 0.899 -10.251 1.00 98.00 372 GLN A O 1
ATOM 2910 N N . ILE A 1 373 ? -5.759 2.899 -10.167 1.00 98.25 373 ILE A N 1
ATOM 2911 C CA . ILE A 1 373 ? -5.868 2.931 -8.704 1.00 98.25 373 ILE A CA 1
ATOM 2912 C C . ILE A 1 373 ? -6.715 1.754 -8.210 1.00 98.25 373 ILE A C 1
ATOM 2914 O O . ILE A 1 373 ? -6.314 1.074 -7.279 1.00 98.25 373 ILE A O 1
ATOM 2918 N N . VAL A 1 374 ? -7.841 1.426 -8.854 1.00 98.62 374 VAL A N 1
ATOM 2919 C CA . VAL A 1 374 ? -8.622 0.236 -8.470 1.00 98.62 374 VAL A CA 1
ATOM 2920 C C . VAL A 1 374 ? -7.779 -1.037 -8.587 1.00 98.62 374 VAL A C 1
ATOM 2922 O O . VAL A 1 374 ? -7.784 -1.841 -7.664 1.00 98.62 374 VAL A O 1
ATOM 2925 N N . SER A 1 375 ? -7.018 -1.216 -9.670 1.00 98.44 375 SER A N 1
ATOM 2926 C CA . SER A 1 375 ? -6.154 -2.397 -9.826 1.00 98.44 375 SER A CA 1
ATOM 2927 C C . SER A 1 375 ? -5.024 -2.431 -8.792 1.00 98.44 375 SER A C 1
ATOM 2929 O O . SER A 1 375 ? -4.715 -3.502 -8.280 1.00 98.44 375 SER A O 1
ATOM 2931 N N . HIS A 1 376 ? -4.448 -1.273 -8.465 1.00 98.38 376 HIS A N 1
ATOM 2932 C CA . HIS A 1 376 ? -3.414 -1.102 -7.446 1.00 98.38 376 HIS A CA 1
ATOM 2933 C C . HIS A 1 376 ? -3.910 -1.557 -6.071 1.00 98.38 376 HIS A C 1
ATOM 2935 O O . HIS A 1 376 ? -3.363 -2.489 -5.488 1.00 98.38 376 HIS A O 1
ATOM 2941 N N . GLU A 1 377 ? -5.015 -0.975 -5.597 1.00 98.31 377 GLU A N 1
ATOM 2942 C CA . GLU A 1 377 ? -5.553 -1.308 -4.277 1.00 98.31 377 GLU A CA 1
ATOM 2943 C C . GLU A 1 377 ? -6.006 -2.773 -4.185 1.00 98.31 377 GLU A C 1
ATOM 2945 O O . GLU A 1 377 ? -5.878 -3.405 -3.142 1.00 98.31 377 GLU A O 1
ATOM 2950 N N . LEU A 1 378 ? -6.522 -3.357 -5.273 1.00 97.94 378 LEU A N 1
ATOM 2951 C CA . LEU A 1 378 ? -6.909 -4.771 -5.273 1.00 97.94 378 LEU A CA 1
ATOM 2952 C C . LEU A 1 378 ? -5.703 -5.723 -5.314 1.00 97.94 378 LEU A C 1
ATOM 2954 O O . LEU A 1 378 ? -5.825 -6.858 -4.856 1.00 97.94 378 LEU A O 1
ATOM 2958 N N . ALA A 1 379 ? -4.543 -5.291 -5.818 1.00 96.88 379 ALA A N 1
ATOM 2959 C CA . ALA A 1 379 ? -3.317 -6.089 -5.759 1.00 96.88 379 ALA A CA 1
ATOM 2960 C C . ALA A 1 379 ? -2.800 -6.225 -4.316 1.00 96.88 379 ALA A C 1
ATOM 2962 O O . ALA A 1 379 ? -2.248 -7.267 -3.945 1.00 96.88 379 ALA A O 1
ATOM 2963 N N . HIS A 1 380 ? -3.038 -5.212 -3.479 1.00 97.06 380 HIS A N 1
ATOM 2964 C CA . HIS A 1 380 ? -2.646 -5.231 -2.073 1.00 97.06 380 HIS A CA 1
ATOM 2965 C C . HIS A 1 380 ? -3.337 -6.315 -1.237 1.00 97.06 380 HIS A C 1
ATOM 2967 O O . HIS A 1 380 ? -2.752 -6.780 -0.255 1.00 97.06 380 HIS A O 1
ATOM 2973 N N . MET A 1 381 ? -4.497 -6.824 -1.680 1.00 95.25 381 MET A N 1
ATOM 2974 C CA . MET A 1 381 ? -5.166 -7.966 -1.036 1.00 95.25 381 MET A CA 1
ATOM 2975 C C . MET A 1 381 ? -4.235 -9.190 -0.919 1.00 95.25 381 MET A C 1
ATOM 2977 O O . MET A 1 381 ? -4.412 -10.023 -0.027 1.00 95.25 381 MET A O 1
ATOM 2981 N N . TRP A 1 382 ? -3.224 -9.281 -1.796 1.00 91.31 382 TRP A N 1
ATOM 2982 C CA . TRP A 1 382 ? -2.099 -10.210 -1.692 1.00 91.31 382 TRP A CA 1
ATOM 2983 C C . TRP A 1 382 ? -0.836 -9.537 -1.133 1.00 91.31 382 TRP A C 1
ATOM 2985 O O . TRP A 1 382 ? -0.264 -10.038 -0.164 1.00 91.31 382 TRP A O 1
ATOM 2995 N N . PHE A 1 383 ? -0.400 -8.416 -1.720 1.00 86.81 383 PHE A N 1
ATOM 2996 C CA . PHE A 1 383 ? 0.850 -7.726 -1.361 1.00 86.81 383 PHE A CA 1
ATOM 2997 C C . PHE A 1 383 ? 0.605 -6.515 -0.465 1.00 86.81 383 PHE A C 1
ATOM 2999 O O . PHE A 1 383 ? 0.502 -5.389 -0.930 1.00 86.81 383 PHE A O 1
ATOM 3006 N N . GLY A 1 384 ? 0.557 -6.745 0.834 1.00 85.50 384 GLY A N 1
ATOM 3007 C CA . GLY A 1 384 ? 0.300 -5.751 1.868 1.00 85.50 384 GLY A CA 1
ATOM 3008 C C . GLY A 1 384 ? -0.608 -6.333 2.933 1.00 85.50 384 GLY A C 1
ATOM 3009 O O . GLY A 1 384 ? -0.263 -6.314 4.116 1.00 85.50 384 GLY A O 1
ATOM 3010 N N . ASP A 1 385 ? -1.675 -6.998 2.499 1.00 88.69 385 ASP A N 1
ATOM 3011 C CA . ASP A 1 385 ? -2.682 -7.561 3.390 1.00 88.69 385 ASP A CA 1
ATOM 3012 C C . ASP A 1 385 ? -2.351 -8.987 3.803 1.00 88.69 385 ASP A C 1
ATOM 3014 O O . ASP A 1 385 ? -2.083 -9.284 4.974 1.00 88.69 385 ASP A O 1
ATOM 3018 N N . LEU A 1 386 ? -2.334 -9.888 2.821 1.00 86.69 386 LEU A N 1
ATOM 3019 C CA . LEU A 1 386 ? -2.004 -11.289 3.020 1.00 86.69 386 LEU A CA 1
ATOM 3020 C C . LEU A 1 386 ? -0.522 -11.442 3.384 1.00 86.69 386 LEU A C 1
ATOM 3022 O O . LEU A 1 386 ? -0.191 -11.983 4.448 1.00 86.69 386 LEU A O 1
ATOM 3026 N N . LEU A 1 387 ? 0.353 -10.933 2.514 1.00 84.25 387 LEU A N 1
ATOM 3027 C CA . LEU A 1 387 ? 1.790 -10.817 2.714 1.00 84.25 387 LEU A CA 1
ATOM 3028 C C . LEU A 1 387 ? 2.114 -9.388 3.142 1.00 84.25 387 LEU A C 1
ATOM 3030 O O . LEU A 1 387 ? 2.093 -8.482 2.323 1.00 84.25 387 LEU A O 1
ATOM 3034 N N . THR A 1 388 ? 2.437 -9.191 4.414 1.00 81.56 388 THR A N 1
ATOM 3035 C CA . THR A 1 388 ? 2.775 -7.859 4.942 1.00 81.56 388 THR A CA 1
ATOM 3036 C C . THR A 1 388 ? 4.270 -7.772 5.197 1.00 81.56 388 THR A C 1
ATOM 3038 O O . THR A 1 388 ? 4.871 -8.735 5.688 1.00 81.56 388 THR A O 1
ATOM 3041 N N . MET A 1 389 ? 4.878 -6.621 4.920 1.00 86.06 389 MET A N 1
ATOM 3042 C CA . MET A 1 389 ? 6.254 -6.364 5.331 1.00 86.06 389 MET A CA 1
ATOM 3043 C C . MET A 1 389 ? 6.435 -6.578 6.845 1.00 86.06 389 MET A C 1
ATOM 3045 O O . MET A 1 389 ? 5.549 -6.281 7.652 1.00 86.06 389 MET A O 1
ATOM 3049 N N . LEU A 1 390 ? 7.588 -7.111 7.256 1.00 85.81 390 LEU A N 1
ATOM 3050 C CA . LEU A 1 390 ? 7.891 -7.298 8.681 1.00 85.81 390 LEU A CA 1
ATOM 3051 C C . LEU A 1 390 ? 7.938 -5.954 9.427 1.00 85.81 390 LEU A C 1
ATOM 3053 O O . LEU A 1 390 ? 7.458 -5.835 10.556 1.00 85.81 390 LEU A O 1
ATOM 3057 N N . TRP A 1 391 ? 8.531 -4.947 8.796 1.00 91.00 391 TRP A N 1
ATOM 3058 C CA . TRP A 1 391 ? 8.619 -3.588 9.300 1.00 91.00 391 TRP A CA 1
ATOM 3059 C C . TRP A 1 391 ? 8.611 -2.599 8.129 1.00 91.00 391 TRP A C 1
ATOM 3061 O O . TRP A 1 391 ? 8.716 -2.978 6.964 1.00 91.00 391 TRP A O 1
ATOM 3071 N N . TRP A 1 392 ? 8.423 -1.320 8.438 1.00 89.44 392 TRP A N 1
ATOM 3072 C CA . TRP A 1 392 ? 8.238 -0.252 7.452 1.00 89.44 392 TRP A CA 1
ATOM 3073 C C . TRP A 1 392 ? 9.470 0.030 6.580 1.00 89.44 392 TRP A C 1
ATOM 3075 O O . TRP A 1 392 ? 9.371 0.736 5.577 1.00 89.44 392 TRP A O 1
ATOM 3085 N N . ASP A 1 393 ? 10.626 -0.521 6.931 1.00 88.88 393 ASP A N 1
ATOM 3086 C CA . ASP A 1 393 ? 11.845 -0.443 6.127 1.00 88.88 393 ASP A CA 1
ATOM 3087 C C . ASP A 1 393 ? 11.718 -1.123 4.756 1.00 88.88 393 ASP A C 1
ATOM 3089 O O . ASP A 1 393 ? 12.335 -0.695 3.774 1.00 88.88 393 ASP A O 1
ATOM 3093 N N . ASP A 1 394 ? 10.840 -2.122 4.684 1.00 87.69 394 ASP A N 1
ATOM 3094 C CA . ASP A 1 394 ? 10.496 -2.887 3.492 1.00 87.69 394 ASP A CA 1
ATOM 3095 C C . ASP A 1 394 ? 9.135 -2.498 2.887 1.00 87.69 394 ASP A C 1
ATOM 3097 O O . ASP A 1 394 ? 8.548 -3.271 2.136 1.00 87.69 394 ASP A O 1
ATOM 3101 N N . THR A 1 395 ? 8.637 -1.277 3.132 1.00 88.88 395 THR A N 1
ATOM 3102 C CA . THR A 1 395 ? 7.352 -0.794 2.565 1.00 88.88 395 THR A CA 1
ATOM 3103 C C . THR A 1 395 ? 7.272 -0.936 1.035 1.00 88.88 395 THR A C 1
ATOM 3105 O O . THR A 1 395 ? 6.200 -1.166 0.479 1.00 88.88 395 THR A O 1
ATOM 3108 N N . TRP A 1 396 ? 8.413 -0.880 0.339 1.00 90.56 396 TRP A N 1
ATOM 3109 C CA . TRP A 1 396 ? 8.481 -1.096 -1.109 1.00 90.56 396 TRP A CA 1
ATOM 3110 C C . TRP A 1 396 ? 7.994 -2.492 -1.553 1.00 90.56 396 TRP A C 1
ATOM 3112 O O . TRP A 1 396 ? 7.614 -2.639 -2.711 1.00 90.56 396 TRP A O 1
ATOM 3122 N N . LEU A 1 397 ? 7.985 -3.501 -0.671 1.00 86.25 397 LEU A N 1
ATOM 3123 C CA . LEU A 1 397 ? 7.423 -4.825 -0.965 1.00 86.25 397 LEU A CA 1
ATOM 3124 C C . LEU A 1 397 ? 5.916 -4.780 -1.195 1.00 86.25 397 LEU A C 1
ATOM 3126 O O . LEU A 1 397 ? 5.409 -5.543 -2.007 1.00 86.25 397 LEU A O 1
ATOM 3130 N N . ASN A 1 398 ? 5.207 -3.894 -0.504 1.00 89.38 398 ASN A N 1
ATOM 3131 C CA . ASN A 1 398 ? 3.784 -3.706 -0.739 1.00 89.38 398 ASN A CA 1
ATOM 3132 C C . ASN A 1 398 ? 3.610 -2.841 -1.993 1.00 89.38 398 ASN A C 1
ATOM 3134 O O . ASN A 1 398 ? 3.069 -3.274 -3.008 1.00 89.38 398 ASN A O 1
ATOM 3138 N N . GLU A 1 399 ? 4.164 -1.630 -1.939 1.00 94.25 399 GLU A N 1
ATOM 3139 C CA . GLU A 1 399 ? 3.868 -0.562 -2.897 1.00 94.25 399 GLU A CA 1
ATOM 3140 C C . GLU A 1 399 ? 4.495 -0.793 -4.272 1.00 94.25 399 GLU A C 1
ATOM 3142 O O . GLU A 1 399 ? 3.883 -0.537 -5.305 1.00 94.25 399 GLU A O 1
ATOM 3147 N N . GLY A 1 400 ? 5.709 -1.342 -4.316 1.00 93.81 400 GLY A N 1
ATOM 3148 C CA . GLY A 1 400 ? 6.376 -1.681 -5.568 1.00 93.81 400 GLY A CA 1
ATOM 3149 C C . GLY A 1 400 ? 5.681 -2.824 -6.308 1.00 93.81 400 GLY A C 1
ATOM 3150 O O . GLY A 1 400 ? 5.624 -2.805 -7.538 1.00 93.81 400 GLY A O 1
ATOM 3151 N N . PHE A 1 401 ? 5.126 -3.800 -5.582 1.00 92.19 401 PHE A N 1
ATOM 3152 C CA . PHE A 1 401 ? 4.355 -4.890 -6.182 1.00 92.19 401 PHE A CA 1
ATOM 3153 C C . PHE A 1 401 ? 3.000 -4.408 -6.674 1.00 92.19 401 PHE A C 1
ATOM 3155 O O . PHE A 1 401 ? 2.679 -4.642 -7.837 1.00 92.19 401 PHE A O 1
ATOM 3162 N N . ALA A 1 402 ? 2.241 -3.688 -5.847 1.00 95.44 402 ALA A N 1
ATOM 3163 C CA . ALA A 1 402 ? 0.961 -3.122 -6.261 1.00 95.44 402 ALA A CA 1
ATOM 3164 C C . ALA A 1 402 ? 1.120 -2.187 -7.472 1.00 95.44 402 ALA A C 1
ATOM 3166 O O . ALA A 1 402 ? 0.389 -2.324 -8.453 1.00 95.44 402 ALA A O 1
ATOM 3167 N N . SER A 1 403 ? 2.160 -1.343 -7.492 1.00 96.88 403 SER A N 1
ATOM 3168 C CA . SER A 1 403 ? 2.477 -0.485 -8.643 1.00 96.88 403 SER A CA 1
ATOM 3169 C C . SER A 1 403 ? 2.905 -1.226 -9.906 1.00 96.88 403 SER A C 1
ATOM 3171 O O . SER A 1 403 ? 2.830 -0.657 -10.991 1.00 96.88 403 SER A O 1
ATOM 3173 N N . PHE A 1 404 ? 3.386 -2.464 -9.820 1.00 95.38 404 PHE A N 1
ATOM 3174 C CA . PHE A 1 404 ? 3.587 -3.286 -11.013 1.00 95.38 404 PHE A CA 1
ATOM 3175 C C . PHE A 1 404 ? 2.274 -3.954 -11.435 1.00 95.38 404 PHE A C 1
ATOM 3177 O O . PHE A 1 404 ? 1.868 -3.869 -12.596 1.00 95.38 404 PHE A O 1
ATOM 3184 N N . MET A 1 405 ? 1.580 -4.563 -10.474 1.00 95.81 405 MET A N 1
ATOM 3185 C CA . MET A 1 405 ? 0.358 -5.328 -10.700 1.00 95.81 405 MET A CA 1
ATOM 3186 C C . MET A 1 405 ? -0.816 -4.469 -11.170 1.00 95.81 405 MET A C 1
ATOM 3188 O O . MET A 1 405 ? -1.696 -4.988 -11.853 1.00 95.81 405 MET A O 1
ATOM 3192 N N . GLU A 1 406 ? -0.823 -3.161 -10.896 1.00 97.62 406 GLU A N 1
ATOM 3193 C CA . GLU A 1 406 ? -1.817 -2.242 -11.457 1.00 97.62 406 GLU A CA 1
ATOM 3194 C C . GLU A 1 406 ? -1.815 -2.280 -12.996 1.00 97.62 406 GLU A C 1
ATOM 3196 O O . GLU A 1 406 ? -2.881 -2.304 -13.611 1.00 97.62 406 GLU A O 1
ATOM 3201 N N . TYR A 1 407 ? -0.638 -2.378 -13.629 1.00 96.81 407 TYR A N 1
ATOM 3202 C CA . TYR A 1 407 ? -0.524 -2.455 -15.086 1.00 96.81 407 TYR A CA 1
ATOM 3203 C C . TYR A 1 407 ? -0.957 -3.823 -15.603 1.00 96.81 407 TYR A C 1
ATOM 3205 O O . TYR A 1 407 ? -1.650 -3.887 -16.614 1.00 96.81 407 TYR A O 1
ATOM 3213 N N . GLU A 1 408 ? -0.615 -4.904 -14.903 1.00 95.88 408 GLU A N 1
ATOM 3214 C CA . GLU A 1 408 ? -1.054 -6.257 -15.262 1.00 95.88 408 GLU A CA 1
ATOM 3215 C C . GLU A 1 408 ? -2.584 -6.390 -15.166 1.00 95.88 408 GLU A C 1
ATOM 3217 O O . GLU A 1 408 ? -3.234 -6.875 -16.096 1.00 95.88 408 GLU A O 1
ATOM 3222 N N . GLY A 1 409 ? -3.184 -5.875 -14.087 1.00 97.00 409 GLY A N 1
ATOM 3223 C CA . GLY A 1 409 ? -4.635 -5.828 -13.900 1.00 97.00 409 GLY A CA 1
ATOM 3224 C C . GLY A 1 409 ? -5.329 -4.990 -14.976 1.00 97.00 409 GLY A C 1
ATOM 3225 O O . GLY A 1 409 ? -6.283 -5.448 -15.613 1.00 97.00 409 GLY A O 1
ATOM 3226 N N . MET A 1 410 ? -4.812 -3.792 -15.269 1.00 97.69 410 MET A N 1
ATOM 3227 C CA . MET A 1 410 ? -5.335 -2.961 -16.356 1.00 97.69 410 MET A CA 1
ATOM 3228 C C . MET A 1 410 ? -5.187 -3.623 -17.729 1.00 97.69 410 MET A C 1
ATOM 3230 O O . MET A 1 410 ? -6.087 -3.491 -18.559 1.00 97.69 410 MET A O 1
ATOM 3234 N N . ASN A 1 411 ? -4.076 -4.315 -17.993 1.00 96.69 411 ASN A N 1
ATOM 3235 C CA . ASN A 1 411 ? -3.840 -5.006 -19.259 1.00 96.69 411 ASN A CA 1
ATOM 3236 C C . ASN A 1 411 ? -4.836 -6.151 -19.447 1.00 96.69 411 ASN A C 1
ATOM 3238 O O . ASN A 1 411 ? -5.368 -6.328 -20.540 1.00 96.69 411 ASN A O 1
ATOM 3242 N N . HIS A 1 412 ? -5.123 -6.893 -18.376 1.00 96.56 412 HIS A N 1
ATOM 3243 C CA . HIS A 1 412 ? -6.140 -7.935 -18.387 1.00 96.56 412 HIS A CA 1
ATOM 3244 C C . HIS A 1 412 ? -7.537 -7.360 -18.658 1.00 96.56 412 HIS A C 1
ATOM 3246 O O . HIS A 1 412 ? -8.244 -7.834 -19.549 1.00 96.56 412 HIS A O 1
ATOM 3252 N N . ALA A 1 413 ? -7.928 -6.316 -17.923 1.00 96.69 413 ALA A N 1
ATOM 3253 C CA . ALA A 1 413 ? -9.253 -5.715 -18.048 1.00 96.69 413 ALA A CA 1
ATOM 3254 C C . ALA A 1 413 ? -9.452 -4.983 -19.392 1.00 96.69 413 ALA A C 1
ATOM 3256 O O . ALA A 1 413 ? -10.546 -5.005 -19.963 1.00 96.69 413 ALA A O 1
ATOM 3257 N N . TYR A 1 414 ? -8.403 -4.340 -19.917 1.00 96.69 414 TYR A N 1
ATOM 3258 C CA . TYR A 1 414 ? -8.449 -3.509 -21.124 1.00 96.69 414 TYR A CA 1
ATOM 3259 C C . TYR A 1 414 ? -7.190 -3.677 -21.999 1.00 96.69 414 TYR A C 1
ATOM 3261 O O . TYR A 1 414 ? -6.420 -2.724 -22.174 1.00 96.69 414 TYR A O 1
ATOM 3269 N N . PRO A 1 415 ? -6.992 -4.838 -22.647 1.00 95.06 415 PRO A N 1
ATOM 3270 C CA . PRO A 1 415 ? -5.779 -5.130 -23.424 1.00 95.06 415 PRO A CA 1
ATOM 3271 C C . PRO A 1 415 ? -5.545 -4.149 -24.586 1.00 95.06 415 PRO A C 1
ATOM 3273 O O . PRO A 1 415 ? -4.413 -3.867 -24.981 1.00 95.06 415 PRO A O 1
ATOM 3276 N N . GLN A 1 416 ? -6.611 -3.545 -25.117 1.00 95.44 416 GLN A N 1
ATOM 3277 C CA . GLN A 1 416 ? -6.537 -2.528 -26.167 1.00 95.44 416 GLN A CA 1
ATOM 3278 C C . GLN A 1 416 ? -5.836 -1.228 -25.738 1.00 95.44 416 GLN A C 1
ATOM 3280 O O . GLN A 1 416 ? -5.486 -0.421 -26.599 1.00 95.44 416 GLN A O 1
ATOM 3285 N N . TRP A 1 417 ? -5.648 -0.988 -24.436 1.00 95.56 417 TRP A N 1
ATOM 3286 C CA . TRP A 1 417 ? -4.990 0.218 -23.930 1.00 95.56 417 TRP A CA 1
ATOM 3287 C C . TRP A 1 417 ? -3.469 0.176 -24.040 1.00 95.56 417 TRP A C 1
ATOM 3289 O O . TRP A 1 417 ? -2.845 1.228 -23.920 1.00 95.56 417 TRP A O 1
ATOM 3299 N N . ARG A 1 418 ? -2.864 -0.988 -24.318 1.00 92.81 418 ARG A N 1
ATOM 3300 C CA . ARG A 1 418 ? -1.402 -1.131 -24.445 1.00 92.81 418 ARG A CA 1
ATOM 3301 C C . ARG A 1 418 ? -0.661 -0.590 -23.216 1.00 92.81 418 ARG A C 1
ATOM 3303 O O . ARG A 1 418 ? 0.304 0.162 -23.335 1.00 92.81 418 ARG A O 1
ATOM 3310 N N . VAL A 1 419 ? -1.140 -0.928 -22.022 1.00 94.19 419 VAL A N 1
ATOM 3311 C CA . VAL A 1 419 ? -0.639 -0.351 -20.763 1.00 94.19 419 VAL A CA 1
ATOM 3312 C C . VAL A 1 419 ? 0.824 -0.701 -20.482 1.00 94.19 419 VAL A C 1
ATOM 3314 O O . VAL A 1 419 ? 1.520 0.089 -19.857 1.00 94.19 419 VAL A O 1
ATOM 3317 N N . HIS A 1 420 ? 1.350 -1.797 -21.036 1.00 90.62 420 HIS A N 1
ATOM 3318 C CA . HIS A 1 420 ? 2.782 -2.112 -20.947 1.00 90.62 420 HIS A CA 1
ATOM 3319 C C . HIS A 1 420 ? 3.664 -1.115 -21.723 1.00 90.62 420 HIS A C 1
ATOM 3321 O O . HIS A 1 420 ? 4.779 -0.826 -21.297 1.00 90.62 420 HIS A O 1
ATOM 3327 N N . ASP A 1 421 ? 3.170 -0.519 -22.817 1.00 91.50 421 ASP A N 1
ATOM 3328 C CA . ASP A 1 421 ? 3.875 0.591 -23.475 1.00 91.50 421 ASP A CA 1
ATOM 3329 C C . ASP A 1 421 ? 3.818 1.864 -22.614 1.00 91.50 421 ASP A C 1
ATOM 3331 O O . ASP A 1 421 ? 4.782 2.632 -22.567 1.00 91.50 421 ASP A O 1
ATOM 3335 N N . GLN A 1 422 ? 2.692 2.086 -21.925 1.00 94.19 422 GLN A N 1
ATOM 3336 C CA . GLN A 1 422 ? 2.517 3.218 -21.012 1.00 94.19 422 GLN A CA 1
ATOM 3337 C C . GLN A 1 422 ? 3.456 3.099 -19.804 1.00 94.19 422 GLN A C 1
ATOM 3339 O O . GLN A 1 422 ? 4.118 4.080 -19.473 1.00 94.19 422 GLN A O 1
ATOM 3344 N N . PHE A 1 423 ? 3.639 1.894 -19.244 1.00 94.81 423 PHE A N 1
ATOM 3345 C CA . PHE A 1 423 ? 4.588 1.609 -18.157 1.00 94.81 423 PHE A CA 1
ATOM 3346 C C . PHE A 1 423 ? 5.991 2.162 -18.444 1.00 94.81 423 PHE A C 1
ATOM 3348 O O . PHE A 1 423 ? 6.627 2.762 -17.576 1.00 94.81 423 PHE A O 1
ATOM 3355 N N . VAL A 1 424 ? 6.482 2.014 -19.680 1.00 93.69 424 VAL A N 1
ATOM 3356 C CA . VAL A 1 424 ? 7.822 2.484 -20.078 1.00 93.69 424 VAL A CA 1
ATOM 3357 C C . VAL A 1 424 ? 7.957 4.006 -19.928 1.00 93.69 424 VAL A C 1
ATOM 3359 O O . VAL A 1 424 ? 9.024 4.518 -19.579 1.00 93.69 424 VAL A O 1
ATOM 3362 N N . VAL A 1 425 ? 6.881 4.751 -20.180 1.00 91.62 425 VAL A N 1
ATOM 3363 C CA . VAL A 1 425 ? 6.875 6.220 -20.151 1.00 91.62 425 VAL A CA 1
ATOM 3364 C C . VAL A 1 425 ? 6.487 6.763 -18.777 1.00 91.62 425 VAL A C 1
ATOM 3366 O O . VAL A 1 425 ? 7.093 7.736 -18.319 1.00 91.62 425 VAL A O 1
ATOM 3369 N N . GLU A 1 426 ? 5.488 6.158 -18.143 1.00 93.31 426 GLU A N 1
ATOM 3370 C CA . GLU A 1 426 ? 4.854 6.652 -16.919 1.00 93.31 426 GLU A CA 1
ATOM 3371 C C . GLU A 1 426 ? 5.558 6.160 -15.657 1.00 93.31 426 GLU A C 1
ATOM 3373 O O . GLU A 1 426 ? 5.754 6.954 -14.742 1.00 93.31 426 GLU A O 1
ATOM 3378 N N . ALA A 1 427 ? 6.028 4.908 -15.636 1.00 95.19 427 ALA A N 1
ATOM 3379 C CA . ALA A 1 427 ? 6.741 4.336 -14.498 1.00 95.19 427 ALA A CA 1
ATOM 3380 C C . ALA A 1 427 ? 8.257 4.308 -14.723 1.00 95.19 427 ALA A C 1
ATOM 3382 O O . ALA A 1 427 ? 8.998 4.982 -14.011 1.00 95.19 427 ALA A O 1
ATOM 3383 N N . PHE A 1 428 ? 8.736 3.598 -15.749 1.00 95.31 428 PHE A N 1
ATOM 3384 C CA . PHE A 1 428 ? 10.167 3.339 -15.957 1.00 95.31 428 PHE A CA 1
ATOM 3385 C C . PHE A 1 428 ? 10.986 4.611 -16.181 1.00 95.31 428 PHE A C 1
ATOM 3387 O O . PHE A 1 428 ? 11.939 4.895 -15.450 1.00 95.31 428 PHE A O 1
ATOM 3394 N N . ARG A 1 429 ? 10.588 5.432 -17.158 1.00 95.25 429 ARG A N 1
ATOM 3395 C CA . ARG A 1 429 ? 11.232 6.726 -17.416 1.00 95.25 429 ARG A CA 1
ATOM 3396 C C . ARG A 1 429 ? 11.154 7.650 -16.203 1.00 95.25 429 ARG A C 1
ATOM 3398 O O . ARG A 1 429 ? 12.117 8.365 -15.920 1.00 95.25 429 ARG A O 1
ATOM 3405 N N . PHE A 1 430 ? 10.000 7.694 -15.541 1.00 95.69 430 PHE A N 1
ATOM 3406 C CA . PHE A 1 430 ? 9.781 8.597 -14.420 1.00 95.69 430 PHE A CA 1
ATOM 3407 C C . PHE A 1 430 ? 10.641 8.209 -13.215 1.00 95.69 430 PHE A C 1
ATOM 3409 O O . PHE A 1 430 ? 11.345 9.074 -12.693 1.00 95.69 430 PHE A O 1
ATOM 3416 N N . ALA A 1 431 ? 10.680 6.921 -12.859 1.00 96.75 431 ALA A N 1
ATOM 3417 C CA . ALA A 1 431 ? 11.566 6.361 -11.84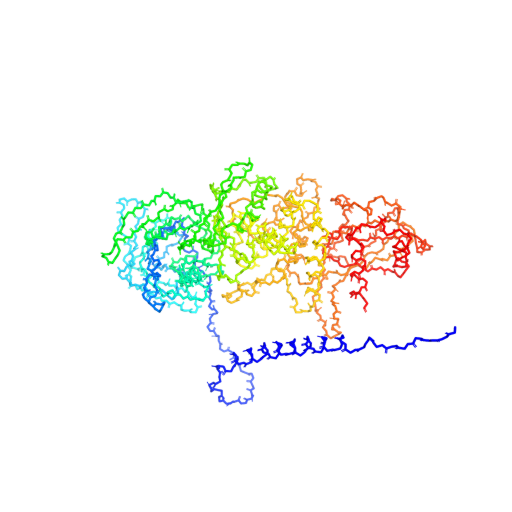1 1.00 96.75 431 ALA A CA 1
ATOM 3418 C C . ALA A 1 431 ? 13.024 6.752 -12.102 1.00 96.75 431 ALA A C 1
ATOM 3420 O O . ALA A 1 431 ? 13.661 7.367 -11.249 1.00 96.75 431 ALA A O 1
ATOM 3421 N N . MET A 1 432 ? 13.522 6.524 -13.322 1.00 96.69 432 MET A N 1
ATOM 3422 C CA . MET A 1 432 ? 14.890 6.904 -13.681 1.00 96.69 432 MET A CA 1
ATOM 3423 C C . MET A 1 432 ? 15.138 8.411 -13.595 1.00 96.69 432 MET A C 1
ATOM 3425 O O . MET A 1 432 ? 16.257 8.826 -13.321 1.00 96.69 432 MET A O 1
ATOM 3429 N N . SER A 1 433 ? 14.129 9.248 -13.851 1.00 95.12 433 SER A N 1
ATOM 3430 C CA . SER A 1 433 ? 14.298 10.704 -13.787 1.00 95.12 433 SER A CA 1
ATOM 3431 C C . SER A 1 433 ? 14.479 11.215 -12.361 1.00 95.12 433 SER A C 1
ATOM 3433 O O . SER A 1 433 ? 15.268 12.126 -12.150 1.00 95.12 433 SER A O 1
ATOM 3435 N N . ILE A 1 434 ? 13.793 10.620 -11.382 1.00 94.75 434 ILE A N 1
ATOM 3436 C CA . ILE A 1 434 ? 13.921 11.004 -9.969 1.00 94.75 434 ILE A CA 1
ATOM 3437 C C . ILE A 1 434 ? 15.100 10.297 -9.288 1.00 94.75 434 ILE A C 1
ATOM 3439 O O . ILE A 1 434 ? 15.707 10.851 -8.378 1.00 94.75 434 ILE A O 1
ATOM 3443 N N . ASP A 1 435 ? 15.467 9.108 -9.768 1.00 96.38 435 ASP A N 1
ATOM 3444 C CA . ASP A 1 435 ? 16.554 8.289 -9.231 1.00 96.38 435 ASP A CA 1
ATOM 3445 C C . ASP A 1 435 ? 17.912 8.594 -9.890 1.00 96.38 435 ASP A C 1
ATOM 3447 O O . ASP A 1 435 ? 18.871 7.864 -9.685 1.00 96.38 435 ASP A O 1
ATOM 3451 N N . ALA A 1 436 ? 18.029 9.652 -10.698 1.00 95.19 436 ALA A N 1
ATOM 3452 C CA . ALA A 1 436 ? 19.283 10.068 -11.344 1.00 95.19 436 ALA A CA 1
ATOM 3453 C C . ALA A 1 436 ? 20.064 11.139 -10.557 1.00 95.19 436 ALA A C 1
ATOM 3455 O O . ALA A 1 436 ? 21.053 11.672 -11.061 1.00 95.19 436 ALA A O 1
ATOM 3456 N N . PHE A 1 437 ? 19.621 11.482 -9.346 1.00 92.00 437 PHE A N 1
ATOM 3457 C CA . PHE A 1 437 ? 20.217 12.534 -8.521 1.00 92.00 437 PHE A CA 1
ATOM 3458 C C . PHE A 1 437 ? 20.879 11.972 -7.262 1.00 92.00 437 PHE A C 1
ATOM 3460 O O . PHE A 1 437 ? 20.487 10.923 -6.745 1.00 92.00 437 PHE A O 1
ATOM 3467 N N . GLU A 1 438 ? 21.861 12.698 -6.725 1.00 89.38 438 GLU A N 1
ATOM 3468 C CA . GLU A 1 438 ? 22.557 12.314 -5.490 1.00 89.38 438 GLU A CA 1
ATOM 3469 C C . GLU A 1 438 ? 21.628 12.239 -4.272 1.00 89.38 438 GLU A C 1
ATOM 3471 O O . GLU A 1 438 ? 21.849 11.422 -3.380 1.00 89.38 438 GLU A O 1
ATOM 3476 N N . GLN A 1 439 ? 20.571 13.051 -4.253 1.00 89.19 439 GLN A N 1
ATOM 3477 C CA . GLN A 1 439 ? 19.564 13.088 -3.190 1.00 89.19 439 GLN A CA 1
ATOM 3478 C C . GLN A 1 439 ? 18.565 11.924 -3.265 1.00 89.19 439 GLN A C 1
ATOM 3480 O O . GLN A 1 439 ? 17.694 11.826 -2.404 1.00 89.19 439 GLN A O 1
ATOM 3485 N N . SER A 1 440 ? 18.667 11.057 -4.281 1.00 92.06 440 SER A N 1
ATOM 3486 C CA . SER A 1 440 ? 17.901 9.813 -4.302 1.00 92.06 440 SER A CA 1
ATOM 3487 C C . SER A 1 440 ? 18.298 8.903 -3.134 1.00 92.06 440 SER A C 1
ATOM 3489 O O . SER A 1 440 ? 19.298 9.121 -2.444 1.00 92.06 440 SER A O 1
ATOM 3491 N N . ARG A 1 441 ? 17.526 7.840 -2.929 1.00 91.44 441 ARG A N 1
ATOM 3492 C CA . ARG A 1 441 ? 17.730 6.856 -1.868 1.00 91.44 441 ARG A CA 1
ATOM 3493 C C . ARG A 1 441 ? 17.568 5.420 -2.383 1.00 91.44 441 ARG A C 1
ATOM 3495 O O . ARG A 1 441 ? 17.005 5.213 -3.462 1.00 91.44 441 ARG A O 1
ATOM 3502 N N . PRO A 1 442 ? 18.047 4.415 -1.634 1.00 92.56 442 PRO A N 1
ATOM 3503 C CA . PRO A 1 442 ? 17.742 3.021 -1.929 1.00 92.56 442 PRO A CA 1
ATOM 3504 C C . PRO A 1 442 ? 16.249 2.712 -1.743 1.00 92.56 442 PRO A C 1
ATOM 3506 O O . PRO A 1 442 ? 15.531 3.482 -1.100 1.00 92.56 442 PRO A O 1
ATOM 3509 N N . LEU A 1 443 ? 15.785 1.582 -2.293 1.00 91.19 443 LEU A N 1
ATOM 3510 C CA . LEU A 1 443 ? 14.412 1.101 -2.070 1.00 91.19 443 LEU A CA 1
ATOM 3511 C C . LEU A 1 443 ? 14.195 0.756 -0.597 1.00 91.19 443 LEU A C 1
ATOM 3513 O O . LEU A 1 443 ? 13.239 1.245 0.004 1.00 91.19 443 LEU A O 1
ATOM 3517 N N . TYR A 1 444 ? 15.123 -0.019 -0.030 1.00 90.06 444 TYR A N 1
ATOM 3518 C CA . TYR A 1 444 ? 15.193 -0.280 1.402 1.00 90.06 444 TYR A CA 1
ATOM 3519 C C . TYR A 1 444 ? 15.632 0.990 2.135 1.00 90.06 444 TYR A C 1
ATOM 3521 O O . TYR A 1 444 ? 16.669 1.579 1.813 1.00 90.06 444 TYR A O 1
ATOM 3529 N N . LYS A 1 445 ? 14.865 1.409 3.137 1.00 86.25 445 LYS A N 1
ATOM 3530 C CA . LYS A 1 445 ? 15.197 2.564 3.974 1.00 86.25 445 LYS A CA 1
ATOM 3531 C C . LYS A 1 445 ? 14.973 2.184 5.422 1.00 86.25 445 LYS A C 1
ATOM 3533 O O . LYS A 1 445 ? 13.852 1.899 5.800 1.00 86.25 445 LYS A O 1
ATOM 3538 N N . GLU A 1 446 ? 16.019 2.222 6.235 1.00 86.88 446 GLU A N 1
ATOM 3539 C CA . GLU A 1 446 ? 15.871 1.959 7.664 1.00 86.88 446 GLU A CA 1
ATOM 3540 C C . GLU A 1 446 ? 14.888 2.961 8.301 1.00 86.88 446 GLU A C 1
ATOM 3542 O O . GLU A 1 446 ? 15.010 4.171 8.100 1.00 86.88 446 GLU A O 1
ATOM 3547 N N . VAL A 1 447 ? 13.914 2.447 9.057 1.00 84.88 447 VAL A N 1
ATOM 3548 C CA . VAL A 1 447 ? 12.886 3.233 9.756 1.00 84.88 447 VAL A CA 1
ATOM 3549 C C . VAL A 1 447 ? 13.079 3.067 11.257 1.00 84.88 447 VAL A C 1
ATOM 3551 O O . VAL A 1 447 ? 12.865 1.971 11.790 1.00 84.88 447 VAL A O 1
ATOM 3554 N N . ARG A 1 448 ? 13.462 4.153 11.940 1.00 81.31 448 ARG A N 1
ATOM 3555 C CA . ARG A 1 448 ? 13.723 4.159 13.389 1.00 81.31 448 ARG A CA 1
ATOM 3556 C C . ARG A 1 448 ? 12.692 4.960 14.172 1.00 81.31 448 ARG A C 1
ATOM 3558 O O . ARG A 1 448 ? 12.317 4.538 15.263 1.00 81.31 448 ARG A O 1
ATOM 3565 N N . TYR A 1 449 ? 12.225 6.073 13.612 1.00 82.12 449 TYR A N 1
ATOM 3566 C CA . TYR A 1 449 ? 11.294 6.996 14.259 1.00 82.12 449 TYR A CA 1
ATOM 3567 C C . TYR A 1 449 ? 9.924 6.994 13.556 1.00 82.12 449 TYR A C 1
ATOM 3569 O O . TYR A 1 449 ? 9.848 6.666 12.371 1.00 82.12 449 TYR A O 1
ATOM 3577 N N . PRO A 1 450 ? 8.830 7.394 14.232 1.00 78.00 450 PRO A N 1
ATOM 3578 C CA . PRO A 1 450 ? 7.503 7.474 13.610 1.00 78.00 450 PRO A CA 1
ATOM 3579 C C . PRO A 1 450 ? 7.467 8.317 12.323 1.00 78.00 450 PRO A C 1
ATOM 3581 O O . PRO A 1 450 ? 6.864 7.910 11.330 1.00 78.00 450 PRO A O 1
ATOM 3584 N N . ASP A 1 451 ? 8.180 9.448 12.304 1.00 80.81 451 ASP A N 1
ATOM 3585 C CA . ASP A 1 451 ? 8.252 10.336 11.136 1.00 80.81 451 ASP A CA 1
ATOM 3586 C C . ASP A 1 451 ? 8.978 9.697 9.938 1.00 80.81 451 ASP A C 1
ATOM 3588 O O . ASP A 1 451 ? 8.683 10.022 8.782 1.00 80.81 451 ASP A O 1
ATOM 3592 N N . ASP A 1 452 ? 9.880 8.737 10.181 1.00 80.19 452 ASP A N 1
ATOM 3593 C CA . ASP A 1 452 ? 10.575 8.015 9.111 1.00 80.19 452 ASP A CA 1
ATOM 3594 C C . ASP A 1 452 ? 9.612 7.161 8.289 1.00 80.19 452 ASP A C 1
ATOM 3596 O O . ASP A 1 452 ? 9.850 6.971 7.093 1.00 80.19 452 ASP A O 1
ATOM 3600 N N . VAL A 1 453 ? 8.531 6.665 8.909 1.00 81.00 453 VAL A N 1
ATOM 3601 C CA . VAL A 1 453 ? 7.557 5.791 8.250 1.00 81.00 453 VAL A CA 1
ATOM 3602 C C . VAL A 1 453 ? 6.869 6.543 7.119 1.00 81.00 453 VAL A C 1
ATOM 3604 O O . VAL A 1 453 ? 6.894 6.099 5.976 1.00 81.00 453 VAL A O 1
ATOM 3607 N N . LEU A 1 454 ? 6.312 7.724 7.404 1.00 81.94 454 LEU A N 1
ATOM 3608 C CA . LEU A 1 454 ? 5.692 8.564 6.375 1.00 81.94 454 LEU A CA 1
ATOM 3609 C C . LEU A 1 454 ? 6.718 9.009 5.330 1.00 81.94 454 LEU A C 1
ATOM 3611 O O . LEU A 1 454 ? 6.419 9.024 4.140 1.00 81.94 454 LEU A O 1
ATOM 3615 N N . ALA A 1 455 ? 7.948 9.308 5.755 1.00 81.38 455 ALA A N 1
ATOM 3616 C CA . ALA A 1 455 ? 9.034 9.656 4.847 1.00 81.38 455 ALA A CA 1
ATOM 3617 C C . ALA A 1 455 ? 9.542 8.471 4.000 1.00 81.38 455 ALA A C 1
ATOM 3619 O O . ALA A 1 455 ? 10.396 8.680 3.134 1.00 81.38 455 ALA A O 1
ATOM 3620 N N . ALA A 1 456 ? 9.110 7.234 4.265 1.00 79.38 456 ALA A N 1
ATOM 3621 C CA . ALA A 1 456 ? 9.383 6.080 3.411 1.00 79.38 456 ALA A CA 1
ATOM 3622 C C . ALA A 1 456 ? 8.426 6.023 2.207 1.00 79.38 456 ALA A C 1
ATOM 3624 O O . ALA A 1 456 ? 8.815 5.504 1.160 1.00 79.38 456 ALA A O 1
ATOM 3625 N N . TYR A 1 457 ? 7.231 6.618 2.313 1.00 82.38 457 TYR A N 1
ATOM 3626 C CA . TYR A 1 457 ? 6.276 6.749 1.212 1.00 82.38 457 TYR A CA 1
ATOM 3627 C C . TYR A 1 457 ? 6.683 7.888 0.278 1.00 82.38 457 TYR A C 1
ATOM 3629 O O . TYR A 1 457 ? 6.260 9.038 0.404 1.00 82.38 457 TYR A O 1
ATOM 3637 N N . ASP A 1 458 ? 7.523 7.563 -0.698 1.00 87.75 458 ASP A N 1
ATOM 3638 C CA . ASP A 1 458 ? 7.875 8.467 -1.782 1.00 87.75 458 ASP A CA 1
ATOM 3639 C C . ASP A 1 458 ? 7.805 7.764 -3.137 1.00 87.75 458 ASP A C 1
ATOM 3641 O O . ASP A 1 458 ? 7.596 6.564 -3.251 1.00 87.75 458 ASP A O 1
ATOM 3645 N N . ARG A 1 459 ? 8.043 8.516 -4.207 1.00 92.19 459 ARG A N 1
ATOM 3646 C CA . ARG A 1 459 ? 7.958 8.002 -5.577 1.00 92.19 459 ARG A CA 1
ATOM 3647 C C . ARG A 1 459 ? 8.973 6.887 -5.891 1.00 92.19 459 ARG A C 1
ATOM 3649 O O . ARG A 1 459 ? 8.780 6.180 -6.875 1.00 92.19 459 ARG A O 1
ATOM 3656 N N . ILE A 1 460 ? 10.038 6.714 -5.106 1.00 94.50 460 ILE A N 1
ATOM 3657 C CA . ILE A 1 460 ? 11.020 5.649 -5.335 1.00 94.50 460 ILE A CA 1
ATOM 3658 C C . ILE A 1 460 ? 10.404 4.285 -5.003 1.00 94.50 460 ILE A C 1
ATOM 3660 O O . ILE A 1 460 ? 10.505 3.387 -5.839 1.00 94.50 460 ILE A O 1
ATOM 3664 N N . ILE A 1 461 ? 9.710 4.121 -3.867 1.00 93.88 461 ILE A N 1
ATOM 3665 C CA . ILE A 1 461 ? 9.126 2.808 -3.521 1.00 93.88 461 ILE A CA 1
ATOM 3666 C C . ILE A 1 461 ? 8.084 2.330 -4.541 1.00 93.88 461 ILE A C 1
ATOM 3668 O O . ILE A 1 461 ? 8.083 1.149 -4.862 1.00 93.88 461 ILE A O 1
ATOM 3672 N N . TYR A 1 462 ? 7.277 3.236 -5.103 1.00 95.00 462 TYR A N 1
ATOM 3673 C CA . TYR A 1 462 ? 6.263 2.895 -6.107 1.00 95.00 462 TYR A CA 1
ATOM 3674 C C . TYR A 1 462 ? 6.909 2.595 -7.465 1.00 95.00 462 TYR A C 1
ATOM 3676 O O . TYR A 1 462 ? 6.869 1.474 -7.961 1.00 95.00 462 TYR A O 1
ATOM 3684 N N . TYR A 1 463 ? 7.567 3.587 -8.078 1.00 96.50 463 TYR A N 1
ATOM 3685 C CA . TYR A 1 463 ? 7.959 3.480 -9.487 1.00 96.50 463 TYR A CA 1
ATOM 3686 C C . TYR A 1 463 ? 9.256 2.697 -9.695 1.00 96.50 463 TYR A C 1
ATOM 3688 O O . TYR A 1 463 ? 9.324 1.862 -10.599 1.00 96.50 463 TYR A O 1
ATOM 3696 N N . LYS A 1 464 ? 10.291 2.930 -8.870 1.00 96.00 464 LYS A N 1
ATOM 3697 C CA . LYS A 1 464 ? 11.497 2.087 -8.921 1.00 96.00 464 LYS A CA 1
ATOM 3698 C C . LYS A 1 464 ? 11.148 0.687 -8.430 1.00 96.00 464 LYS A C 1
ATOM 3700 O O . LYS A 1 464 ? 11.551 -0.266 -9.084 1.00 96.00 464 LYS A O 1
ATOM 3705 N N . GLY A 1 465 ? 10.350 0.563 -7.365 1.00 94.50 465 GLY A N 1
ATOM 3706 C CA . GLY A 1 465 ? 9.845 -0.729 -6.892 1.00 94.50 465 GLY A CA 1
ATOM 3707 C C . GLY A 1 465 ? 9.181 -1.523 -8.015 1.00 94.50 465 GLY A C 1
ATOM 3708 O O . GLY A 1 465 ? 9.645 -2.615 -8.319 1.00 94.50 465 GLY A O 1
ATOM 3709 N N . ALA A 1 466 ? 8.220 -0.936 -8.731 1.00 94.81 466 ALA A N 1
ATOM 3710 C CA . ALA A 1 466 ? 7.552 -1.582 -9.861 1.00 94.81 466 ALA A CA 1
ATOM 3711 C C . ALA A 1 466 ? 8.502 -1.979 -10.997 1.00 94.81 466 ALA A C 1
ATOM 3713 O O . ALA A 1 466 ? 8.348 -3.042 -11.590 1.00 94.81 466 ALA A O 1
ATOM 3714 N N . CYS A 1 467 ? 9.519 -1.166 -11.304 1.00 94.38 467 CYS A N 1
ATOM 3715 C CA . CYS A 1 467 ? 10.530 -1.531 -12.303 1.00 94.38 467 CYS A CA 1
ATOM 3716 C C . CYS A 1 467 ? 11.376 -2.725 -11.858 1.00 94.38 467 CYS A C 1
ATOM 3718 O O . CYS A 1 467 ? 11.679 -3.605 -12.660 1.00 94.38 467 CYS A O 1
ATOM 3720 N N . ILE A 1 468 ? 11.750 -2.752 -10.581 1.00 91.31 468 ILE A N 1
ATOM 3721 C CA . ILE A 1 468 ? 12.528 -3.827 -9.972 1.00 91.31 468 ILE A CA 1
ATOM 3722 C C . ILE A 1 468 ? 11.694 -5.111 -9.848 1.00 91.31 468 ILE A C 1
ATOM 3724 O O . ILE A 1 468 ? 12.237 -6.194 -10.054 1.00 91.31 468 ILE A O 1
ATOM 3728 N N . VAL A 1 469 ? 10.387 -5.003 -9.591 1.00 87.88 469 VAL A N 1
ATOM 3729 C CA . VAL A 1 469 ? 9.444 -6.129 -9.634 1.00 87.88 469 VAL A CA 1
ATOM 3730 C C . VAL A 1 469 ? 9.254 -6.617 -11.065 1.00 87.88 469 VAL A C 1
ATOM 3732 O O . VAL A 1 469 ? 9.419 -7.801 -11.289 1.00 87.88 469 VAL A O 1
ATOM 3735 N N . ARG A 1 470 ? 9.025 -5.742 -12.054 1.00 87.31 470 ARG A N 1
ATOM 3736 C CA . ARG A 1 470 ? 8.901 -6.126 -13.477 1.00 87.31 470 ARG A CA 1
ATOM 3737 C C . ARG A 1 470 ? 10.153 -6.811 -14.024 1.00 87.31 470 ARG A C 1
ATOM 3739 O O . ARG A 1 470 ? 10.068 -7.659 -14.907 1.00 87.31 470 ARG A O 1
ATOM 3746 N N . MET A 1 471 ? 11.326 -6.426 -13.526 1.00 82.44 471 MET A N 1
ATOM 3747 C CA 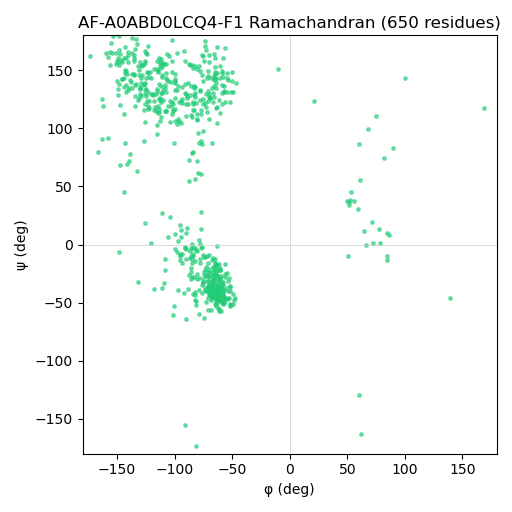. MET A 1 471 ? 12.593 -7.082 -13.860 1.00 82.44 471 MET A CA 1
ATOM 3748 C C . MET A 1 471 ? 12.643 -8.534 -13.347 1.00 82.44 471 MET A C 1
ATOM 3750 O O . MET A 1 471 ? 13.523 -9.298 -13.745 1.00 82.44 471 MET A O 1
ATOM 3754 N N . LYS A 1 472 ? 11.706 -8.921 -12.475 1.00 66.50 472 LYS A N 1
ATOM 3755 C CA . LYS A 1 472 ? 11.585 -10.231 -11.848 1.00 66.50 472 LYS A CA 1
ATOM 3756 C C . LYS A 1 472 ? 10.287 -10.931 -12.222 1.00 66.50 472 LYS A C 1
ATOM 3758 O O . LYS A 1 472 ? 9.249 -10.324 -12.433 1.00 66.50 472 LYS A O 1
ATOM 3763 N N . TYR A 1 473 ? 10.350 -12.250 -12.221 1.00 50.53 473 TYR A N 1
ATOM 3764 C CA . TYR A 1 473 ? 9.180 -13.113 -12.252 1.00 50.53 473 TYR A CA 1
ATOM 3765 C C . TYR A 1 473 ? 9.081 -13.792 -10.881 1.00 50.53 473 TYR A C 1
ATOM 3767 O O . TYR A 1 473 ? 10.112 -14.230 -10.367 1.00 50.53 473 TYR A O 1
ATOM 3775 N N . ILE A 1 474 ? 7.902 -13.815 -10.251 1.00 46.00 474 ILE A N 1
ATOM 3776 C CA . ILE A 1 474 ? 7.698 -14.398 -8.911 1.00 46.00 474 ILE A CA 1
ATOM 3777 C C . ILE A 1 474 ? 6.378 -15.159 -8.848 1.00 46.00 474 ILE A C 1
ATOM 3779 O O . ILE A 1 474 ? 5.355 -14.582 -9.201 1.00 46.00 474 ILE A O 1
ATOM 3783 N N . ASN A 1 475 ? 6.422 -16.361 -8.260 1.00 35.72 475 ASN A N 1
ATOM 3784 C CA . ASN A 1 475 ? 5.318 -16.989 -7.530 1.00 35.72 475 ASN A CA 1
ATOM 3785 C C . ASN A 1 475 ? 5.784 -17.449 -6.125 1.00 35.72 475 ASN A C 1
ATOM 3787 O O . ASN A 1 475 ? 6.969 -17.705 -5.920 1.00 35.72 475 ASN A O 1
ATOM 3791 N N . ASP A 1 476 ? 4.818 -17.534 -5.199 1.00 45.28 476 ASP A N 1
ATOM 3792 C CA . ASP A 1 476 ? 4.804 -18.190 -3.870 1.00 45.28 476 ASP A CA 1
ATOM 3793 C C . ASP A 1 476 ? 5.244 -17.445 -2.586 1.00 45.28 476 ASP A C 1
ATOM 3795 O O . ASP A 1 476 ? 6.302 -17.705 -2.015 1.00 45.28 476 ASP A O 1
ATOM 3799 N N . PHE A 1 477 ? 4.316 -16.662 -1.999 1.00 49.81 477 PHE A N 1
ATOM 3800 C CA . PHE A 1 477 ? 4.245 -16.384 -0.548 1.00 49.81 477 PHE A CA 1
ATOM 3801 C C . PHE A 1 477 ? 2.792 -16.202 -0.085 1.00 49.81 477 PHE A C 1
ATOM 3803 O O . PHE A 1 477 ? 2.115 -15.275 -0.518 1.00 49.81 477 PHE A O 1
ATOM 3810 N N . ALA A 1 478 ? 2.313 -17.037 0.843 1.00 45.59 478 ALA A N 1
ATOM 3811 C CA . ALA A 1 478 ? 0.961 -16.917 1.396 1.00 45.59 478 ALA A CA 1
ATOM 3812 C C . ALA A 1 478 ? 0.965 -16.863 2.939 1.00 45.59 478 ALA A C 1
ATOM 3814 O O . ALA A 1 478 ? 1.659 -17.643 3.595 1.00 45.59 478 ALA A O 1
ATOM 3815 N N . TYR A 1 479 ? 0.145 -15.973 3.514 1.00 44.44 479 TYR A N 1
ATOM 3816 C CA . TYR A 1 479 ? -0.225 -15.893 4.944 1.00 44.44 479 TYR A CA 1
ATOM 3817 C C . TYR A 1 479 ? 0.919 -15.686 5.960 1.00 44.44 479 TYR A C 1
ATOM 3819 O O . TYR A 1 479 ? 0.821 -16.133 7.107 1.00 44.44 479 TYR A O 1
ATOM 3827 N N . LYS A 1 480 ? 2.007 -15.007 5.585 1.00 53.72 480 LYS A N 1
ATOM 3828 C CA . LYS A 1 480 ? 3.131 -14.693 6.488 1.00 53.72 480 LYS A CA 1
ATOM 3829 C C . LYS A 1 480 ? 3.561 -13.237 6.347 1.00 53.72 480 LYS A C 1
ATOM 3831 O O . LYS A 1 480 ? 3.135 -12.549 5.427 1.00 53.72 480 LYS A O 1
ATOM 3836 N N . THR A 1 481 ? 4.393 -12.766 7.270 1.00 41.69 481 THR A N 1
ATOM 3837 C CA . THR A 1 481 ? 5.196 -11.568 7.024 1.00 41.69 481 THR A CA 1
ATOM 3838 C C . THR A 1 481 ? 6.442 -11.935 6.232 1.00 41.69 481 THR A C 1
ATOM 3840 O O . THR A 1 481 ? 6.913 -13.072 6.314 1.00 41.69 481 THR A O 1
ATOM 3843 N N . ALA A 1 482 ? 6.974 -10.979 5.479 1.00 62.78 482 ALA A N 1
ATOM 3844 C CA . ALA A 1 482 ? 8.219 -11.157 4.746 1.00 62.78 482 ALA A CA 1
ATOM 3845 C C . ALA A 1 482 ? 9.114 -9.924 4.864 1.00 62.78 482 ALA A C 1
ATOM 3847 O O . ALA A 1 482 ? 8.647 -8.787 4.939 1.00 62.78 482 ALA A O 1
ATOM 3848 N N . THR A 1 483 ? 10.414 -10.175 4.874 1.00 65.62 483 THR A N 1
ATOM 3849 C CA . THR A 1 483 ? 11.444 -9.199 4.519 1.00 65.62 483 THR A CA 1
ATOM 3850 C C . THR A 1 483 ? 11.760 -9.314 3.031 1.00 65.62 483 THR A C 1
ATOM 3852 O O . THR A 1 483 ? 11.432 -10.314 2.381 1.00 65.62 483 THR A O 1
ATOM 3855 N N . HIS A 1 484 ? 12.471 -8.334 2.473 1.00 67.06 484 HIS A N 1
ATOM 3856 C CA . HIS A 1 484 ? 12.958 -8.455 1.098 1.00 67.06 484 HIS A CA 1
ATOM 3857 C C . HIS A 1 484 ? 13.891 -9.660 0.919 1.00 67.06 484 HIS A C 1
ATOM 3859 O O . HIS A 1 484 ? 13.940 -10.242 -0.160 1.00 67.06 484 HIS A O 1
ATOM 3865 N N . ILE A 1 485 ? 14.607 -10.060 1.973 1.00 68.25 485 ILE A N 1
ATOM 3866 C CA . ILE A 1 485 ? 15.472 -11.243 1.971 1.00 68.25 485 ILE A CA 1
ATOM 3867 C C . ILE A 1 485 ? 14.631 -12.515 1.850 1.00 68.25 485 ILE A C 1
ATOM 3869 O O . ILE A 1 485 ? 14.978 -13.384 1.054 1.00 68.25 485 ILE A O 1
ATOM 3873 N N . ASP A 1 486 ? 13.524 -12.615 2.593 1.00 65.81 486 ASP A N 1
ATOM 3874 C CA . ASP A 1 486 ? 12.614 -13.761 2.501 1.00 65.81 486 ASP A CA 1
ATOM 3875 C C . ASP A 1 486 ? 12.063 -13.888 1.083 1.00 65.81 486 ASP A C 1
ATOM 3877 O O . ASP A 1 486 ? 12.177 -14.961 0.490 1.00 65.81 486 ASP A O 1
ATOM 3881 N N . LEU A 1 487 ? 11.578 -12.771 0.517 1.00 68.12 487 LEU A N 1
ATOM 3882 C CA . LEU A 1 487 ? 11.122 -12.684 -0.871 1.00 68.12 487 LEU A CA 1
ATOM 3883 C C . LEU A 1 487 ? 12.183 -13.235 -1.827 1.00 68.12 487 LEU A C 1
ATOM 3885 O O . LEU A 1 487 ? 11.908 -14.101 -2.654 1.00 68.12 487 LEU A O 1
ATOM 3889 N N . TRP A 1 488 ? 13.417 -12.749 -1.713 1.00 69.06 488 TRP A N 1
ATOM 3890 C CA . TRP A 1 488 ? 14.478 -13.147 -2.626 1.00 69.06 488 TRP A CA 1
ATOM 3891 C C . TRP A 1 488 ? 14.964 -14.576 -2.439 1.00 69.06 488 TRP A C 1
ATOM 3893 O O . TRP A 1 488 ? 15.351 -15.198 -3.423 1.00 69.06 488 TRP A O 1
ATOM 3903 N N . ASN A 1 489 ? 14.928 -15.107 -1.223 1.00 68.88 489 ASN A N 1
ATOM 3904 C CA . ASN A 1 489 ? 15.347 -16.476 -0.960 1.00 68.88 489 ASN A CA 1
ATOM 3905 C C . ASN A 1 489 ? 14.374 -17.496 -1.562 1.00 68.88 489 ASN A C 1
ATOM 3907 O O . ASN A 1 489 ? 14.832 -18.481 -2.147 1.00 68.88 489 ASN A O 1
ATOM 3911 N N . SER A 1 490 ? 13.057 -17.270 -1.488 1.00 62.00 490 SER A N 1
ATOM 3912 C CA . SER A 1 490 ? 12.122 -18.193 -2.152 1.00 62.00 490 SER A CA 1
ATOM 3913 C C . SER A 1 490 ? 12.240 -18.111 -3.669 1.00 62.00 490 SER A C 1
ATOM 3915 O O . SER A 1 490 ? 12.186 -19.142 -4.326 1.00 62.00 490 SER A O 1
ATOM 3917 N N . LEU A 1 491 ? 12.526 -16.932 -4.231 1.00 62.09 491 LEU A N 1
ATOM 3918 C CA . LEU A 1 491 ? 12.838 -16.832 -5.660 1.00 62.09 491 LEU A CA 1
ATOM 3919 C C . LEU A 1 491 ? 14.123 -17.533 -6.058 1.00 62.09 491 LEU A C 1
ATOM 3921 O O . LEU A 1 491 ? 14.163 -18.128 -7.126 1.00 62.09 491 LEU A O 1
ATOM 3925 N N . SER A 1 492 ? 15.174 -17.449 -5.240 1.00 63.31 492 SER A N 1
ATOM 3926 C CA . SER A 1 492 ? 16.385 -18.231 -5.485 1.00 63.31 492 SER A CA 1
ATOM 3927 C C . SER A 1 492 ? 16.050 -19.723 -5.499 1.00 63.31 492 SER A C 1
ATOM 3929 O O . SER A 1 492 ? 16.529 -20.440 -6.366 1.00 63.31 492 SER A O 1
ATOM 3931 N N . THR A 1 493 ? 15.173 -20.171 -4.595 1.00 63.38 493 THR A N 1
ATOM 3932 C CA . THR A 1 493 ? 14.733 -21.573 -4.519 1.00 63.38 493 THR A CA 1
ATOM 3933 C C . THR A 1 493 ? 13.954 -21.998 -5.768 1.00 63.38 493 THR A C 1
ATOM 3935 O O . THR A 1 493 ? 14.224 -23.065 -6.314 1.00 63.38 493 THR A O 1
ATOM 3938 N N . GLU A 1 494 ? 13.028 -21.169 -6.253 1.00 63.72 494 GLU A N 1
ATOM 3939 C CA . GLU A 1 494 ? 12.253 -21.471 -7.465 1.00 63.72 494 GLU A CA 1
ATOM 3940 C C . GLU A 1 494 ? 13.122 -21.414 -8.727 1.00 63.72 494 GLU A C 1
ATOM 3942 O O . GLU A 1 494 ? 13.072 -22.307 -9.567 1.00 63.72 494 GLU A O 1
ATOM 3947 N N . ALA A 1 495 ? 14.011 -20.421 -8.826 1.00 59.78 495 ALA A N 1
ATOM 3948 C CA . ALA A 1 495 ? 14.985 -20.336 -9.908 1.00 59.78 495 ALA A CA 1
ATOM 3949 C C . ALA A 1 495 ? 15.878 -21.589 -9.953 1.00 59.78 495 ALA A C 1
ATOM 3951 O O . ALA A 1 495 ? 16.100 -22.150 -11.026 1.00 59.78 495 ALA A O 1
ATOM 3952 N N . GLU A 1 496 ? 16.345 -22.069 -8.796 1.00 66.50 496 GLU A N 1
ATOM 3953 C CA . GLU A 1 496 ? 17.087 -23.328 -8.693 1.00 66.50 496 GLU A CA 1
ATOM 3954 C C . GLU A 1 496 ? 16.247 -24.535 -9.143 1.00 66.50 496 GLU A C 1
ATOM 3956 O O . GLU A 1 496 ? 16.770 -25.402 -9.852 1.00 66.50 496 GLU A O 1
ATOM 3961 N N . ALA A 1 497 ? 14.957 -24.587 -8.788 1.00 61.09 497 ALA A N 1
ATOM 3962 C CA . ALA A 1 497 ? 14.035 -25.641 -9.221 1.00 61.09 497 ALA A CA 1
ATOM 3963 C C . ALA A 1 497 ? 13.830 -25.652 -10.749 1.00 61.09 497 ALA A C 1
ATOM 3965 O O . ALA A 1 497 ? 13.811 -26.725 -11.358 1.00 61.09 497 ALA A O 1
ATOM 3966 N N . ASP A 1 498 ? 13.798 -24.473 -11.371 1.00 62.12 498 ASP A N 1
ATOM 3967 C CA . ASP A 1 498 ? 13.742 -24.274 -12.825 1.00 62.12 498 ASP A CA 1
ATOM 3968 C C . ASP A 1 498 ? 15.099 -24.476 -13.533 1.00 62.12 498 ASP A C 1
ATOM 3970 O O . ASP A 1 498 ? 15.213 -24.347 -14.756 1.00 62.12 498 ASP A O 1
ATOM 3974 N N . GLY A 1 499 ? 16.155 -24.818 -12.788 1.00 59.03 499 GLY A N 1
ATOM 3975 C CA . GLY A 1 499 ? 17.499 -25.051 -13.321 1.00 59.03 499 GLY A CA 1
ATOM 3976 C C . GLY A 1 499 ? 18.283 -23.774 -13.647 1.00 59.03 499 GLY A C 1
ATOM 3977 O O . GLY A 1 499 ? 19.319 -23.841 -14.318 1.00 59.03 499 GLY A O 1
ATOM 3978 N N . LEU A 1 500 ? 17.824 -22.613 -13.178 1.00 60.50 500 LEU A N 1
ATOM 3979 C CA . LEU A 1 500 ? 18.534 -21.341 -13.264 1.00 60.50 500 LEU A CA 1
ATOM 3980 C C . LEU A 1 500 ? 19.545 -21.239 -12.113 1.00 60.50 500 LEU A C 1
ATOM 3982 O O . LEU A 1 500 ? 19.196 -21.143 -10.943 1.00 60.50 500 LEU A O 1
ATOM 3986 N N . MET A 1 501 ? 20.833 -21.195 -12.449 1.00 63.03 501 MET A N 1
ATOM 3987 C CA . MET A 1 501 ? 21.925 -21.060 -11.474 1.00 63.03 501 MET A CA 1
ATOM 3988 C C . MET A 1 501 ? 22.149 -19.591 -11.063 1.00 63.03 501 MET A C 1
ATOM 3990 O O . MET A 1 501 ? 23.242 -19.052 -11.248 1.00 63.03 501 MET A O 1
ATOM 3994 N N . VAL A 1 502 ? 21.111 -18.912 -10.563 1.00 65.00 502 VAL A N 1
ATOM 3995 C CA . VAL A 1 502 ? 21.161 -17.494 -10.157 1.00 65.00 502 VAL A CA 1
ATOM 3996 C C . VAL A 1 502 ? 20.688 -17.345 -8.715 1.00 65.00 502 VAL A C 1
ATOM 3998 O O . VAL A 1 502 ? 19.539 -17.636 -8.405 1.00 65.00 502 VAL A O 1
ATOM 4001 N N . ASN A 1 503 ? 21.543 -16.802 -7.841 1.00 71.25 503 ASN A N 1
ATOM 4002 C CA . ASN A 1 503 ? 21.111 -16.386 -6.507 1.00 71.25 503 ASN A CA 1
ATOM 4003 C C . ASN A 1 503 ? 20.402 -15.026 -6.595 1.00 71.25 503 ASN A C 1
ATOM 4005 O O . ASN A 1 503 ? 21.034 -13.966 -6.587 1.00 71.25 503 ASN A O 1
ATOM 4009 N N . VAL A 1 504 ? 19.075 -15.064 -6.678 1.00 72.62 504 VAL A N 1
ATOM 4010 C CA . VAL A 1 504 ? 18.209 -13.890 -6.816 1.00 72.62 504 VAL A CA 1
ATOM 4011 C C . VAL A 1 504 ? 18.378 -12.908 -5.651 1.00 72.62 504 VAL A C 1
ATOM 4013 O O . VAL A 1 504 ? 18.311 -11.696 -5.867 1.00 72.62 504 VAL A O 1
ATOM 4016 N N . SER A 1 505 ? 18.644 -13.404 -4.441 1.00 72.69 505 SER A N 1
ATOM 4017 C CA . SER A 1 505 ? 18.935 -12.591 -3.249 1.00 72.69 505 SER A CA 1
ATOM 4018 C C . SER A 1 505 ? 20.201 -11.760 -3.407 1.00 72.69 505 SER A C 1
ATOM 4020 O O . SER A 1 505 ? 20.178 -10.540 -3.216 1.00 72.69 505 SER A O 1
ATOM 4022 N N . ASP A 1 506 ? 21.281 -12.384 -3.874 1.00 78.69 506 ASP A N 1
ATOM 4023 C CA . ASP A 1 506 ? 22.550 -11.697 -4.107 1.00 78.69 506 ASP A CA 1
ATOM 4024 C C . ASP A 1 506 ? 22.450 -10.624 -5.188 1.00 78.69 506 ASP A C 1
ATOM 4026 O O . ASP A 1 506 ? 22.917 -9.501 -4.967 1.00 78.69 506 ASP A O 1
ATOM 4030 N N . VAL A 1 507 ? 21.815 -10.956 -6.318 1.00 80.94 507 VAL A N 1
ATOM 4031 C CA . VAL A 1 507 ? 21.591 -10.026 -7.435 1.00 80.94 507 VAL A CA 1
ATOM 4032 C C . VAL A 1 507 ? 20.835 -8.799 -6.939 1.00 80.94 507 VAL A C 1
ATOM 4034 O O . VAL A 1 507 ? 21.167 -7.656 -7.253 1.00 80.94 507 VAL A O 1
ATOM 4037 N N . MET A 1 508 ? 19.799 -9.023 -6.136 1.00 84.75 508 MET A N 1
ATOM 4038 C CA . MET A 1 508 ? 18.765 -8.011 -5.928 1.00 84.75 508 MET A CA 1
ATOM 4039 C C . MET A 1 508 ? 19.021 -7.144 -4.726 1.00 84.75 508 MET A C 1
ATOM 4041 O O . MET A 1 508 ? 18.547 -6.013 -4.697 1.00 84.75 508 MET A O 1
ATOM 4045 N N . ARG A 1 509 ? 19.917 -7.591 -3.846 1.00 85.50 509 ARG A N 1
ATOM 4046 C CA . ARG A 1 509 ? 20.596 -6.724 -2.895 1.00 85.50 509 ARG A CA 1
ATOM 4047 C C . ARG A 1 509 ? 21.161 -5.476 -3.578 1.00 85.50 509 ARG A C 1
ATOM 4049 O O . ARG A 1 509 ? 20.900 -4.377 -3.105 1.00 85.50 509 ARG A O 1
ATOM 4056 N N . GLY A 1 510 ? 21.862 -5.608 -4.710 1.00 88.38 510 GLY A N 1
ATOM 4057 C CA . GLY A 1 510 ? 22.422 -4.453 -5.433 1.00 88.38 510 GLY A CA 1
ATOM 4058 C C . GLY A 1 510 ? 21.360 -3.457 -5.918 1.00 88.38 510 GLY A C 1
ATOM 4059 O O . GLY A 1 510 ? 21.612 -2.256 -5.980 1.00 88.38 510 GLY A O 1
ATOM 4060 N N . TRP A 1 511 ? 20.153 -3.939 -6.213 1.00 91.75 511 TRP A N 1
ATOM 4061 C CA . TRP A 1 511 ? 19.036 -3.132 -6.705 1.00 91.75 511 TRP A CA 1
ATOM 4062 C C . TRP A 1 511 ? 18.180 -2.515 -5.591 1.00 91.75 511 TRP A C 1
ATOM 4064 O O . TRP A 1 511 ? 17.569 -1.468 -5.812 1.00 91.75 511 TRP A O 1
ATOM 4074 N N . THR A 1 512 ? 18.136 -3.132 -4.406 1.00 91.06 512 THR A N 1
ATOM 4075 C CA . THR A 1 512 ? 17.289 -2.678 -3.293 1.00 91.06 512 THR A CA 1
ATOM 4076 C C . THR A 1 512 ? 18.023 -1.807 -2.281 1.00 91.06 512 THR A C 1
ATOM 4078 O O . THR A 1 512 ? 17.442 -0.830 -1.809 1.00 91.06 512 THR A O 1
ATOM 4081 N N . VAL A 1 513 ? 19.284 -2.118 -1.957 1.00 90.81 513 VAL A N 1
ATOM 4082 C CA . VAL A 1 513 ? 20.034 -1.431 -0.883 1.00 90.81 513 VAL A CA 1
ATOM 4083 C C . VAL A 1 513 ? 20.957 -0.322 -1.390 1.00 90.81 513 VAL A C 1
ATOM 4085 O O . VAL A 1 513 ? 21.503 0.431 -0.591 1.00 90.81 513 VAL A O 1
ATOM 4088 N N . GLN A 1 514 ? 21.098 -0.177 -2.710 1.00 91.94 514 GLN A N 1
ATOM 4089 C CA . GLN A 1 514 ? 21.838 0.922 -3.334 1.00 91.94 514 GLN A CA 1
ATOM 4090 C C . GLN A 1 514 ? 20.867 1.932 -3.960 1.00 91.94 514 GLN A C 1
ATOM 4092 O O . GLN A 1 514 ? 19.850 1.565 -4.559 1.00 91.94 514 GLN A O 1
ATOM 4097 N N . LYS A 1 515 ? 21.184 3.224 -3.841 1.00 92.69 515 LYS A N 1
ATOM 4098 C CA . LYS A 1 515 ? 20.478 4.293 -4.564 1.00 92.69 515 LYS A CA 1
ATOM 4099 C C . LYS A 1 515 ? 20.912 4.347 -6.032 1.00 92.69 515 LYS A C 1
ATOM 4101 O O . LYS A 1 515 ? 21.963 3.819 -6.392 1.00 92.69 515 LYS A O 1
ATOM 4106 N N . ASN A 1 516 ? 20.121 5.025 -6.864 1.00 95.00 516 ASN A N 1
ATOM 4107 C CA . ASN A 1 516 ? 20.365 5.184 -8.298 1.00 95.00 516 ASN A CA 1
ATOM 4108 C C . ASN A 1 516 ? 20.382 3.850 -9.065 1.00 95.00 516 ASN A C 1
ATOM 4110 O O . ASN A 1 516 ? 19.860 2.828 -8.605 1.00 95.00 516 ASN A O 1
ATOM 4114 N N . PHE A 1 517 ? 20.938 3.894 -10.273 1.00 96.25 517 PHE A N 1
ATOM 4115 C CA . PHE A 1 517 ? 20.988 2.803 -11.239 1.00 96.25 517 PHE A CA 1
ATOM 4116 C C . PHE A 1 517 ? 22.192 2.979 -12.183 1.00 96.25 517 PHE A C 1
ATOM 4118 O O . PHE A 1 517 ? 22.769 4.074 -12.243 1.00 96.25 517 PHE A O 1
ATOM 4125 N N . PRO A 1 518 ? 22.589 1.936 -12.937 1.00 96.56 518 PRO A N 1
ATOM 4126 C CA . PRO A 1 518 ? 23.724 2.038 -13.840 1.00 96.56 518 PRO A CA 1
ATOM 4127 C C . PRO A 1 518 ? 23.361 2.615 -15.216 1.00 96.56 518 PRO A C 1
ATOM 4129 O O . PRO A 1 518 ? 22.248 2.466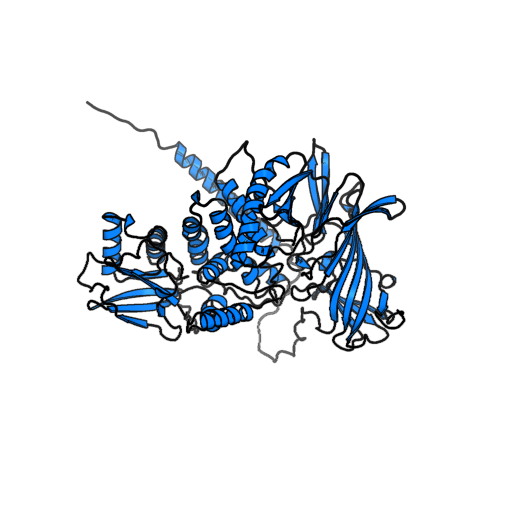 -15.730 1.00 96.56 518 PRO A O 1
ATOM 4132 N N . VAL A 1 519 ? 24.359 3.217 -15.860 1.00 97.19 519 VAL A N 1
ATOM 4133 C CA . VAL A 1 519 ? 24.449 3.324 -17.317 1.00 97.19 519 VAL A CA 1
ATOM 4134 C C . VAL A 1 519 ? 25.365 2.215 -17.826 1.00 97.19 519 VAL A C 1
ATOM 4136 O O . VAL A 1 519 ? 26.450 1.986 -17.292 1.00 97.19 519 VAL A O 1
ATOM 4139 N N . VAL A 1 520 ? 24.916 1.524 -18.868 1.00 98.19 520 VAL A N 1
ATOM 4140 C CA . VAL A 1 520 ? 25.641 0.445 -19.533 1.00 98.19 520 VAL A CA 1
ATOM 4141 C C . VAL A 1 520 ? 26.180 0.952 -20.864 1.00 98.19 520 VAL A C 1
ATOM 4143 O O . VAL A 1 520 ? 25.410 1.341 -21.740 1.00 98.19 520 VAL A O 1
ATOM 4146 N N . MET A 1 521 ? 27.499 0.945 -21.035 1.00 97.94 521 MET A N 1
ATOM 4147 C CA . MET A 1 521 ? 28.165 1.321 -22.279 1.00 97.94 521 MET A CA 1
ATOM 4148 C C . MET A 1 521 ? 28.427 0.082 -23.133 1.00 97.94 521 MET A C 1
ATOM 4150 O O . MET A 1 521 ? 29.142 -0.825 -22.718 1.00 97.94 521 MET A O 1
ATOM 4154 N N . VAL A 1 522 ? 27.896 0.068 -24.355 1.00 98.19 522 VAL A N 1
ATOM 4155 C CA . VAL A 1 522 ? 28.110 -0.999 -25.339 1.00 98.19 522 VAL A CA 1
ATOM 4156 C C . VAL A 1 522 ? 29.037 -0.495 -26.443 1.00 98.19 522 VAL A C 1
ATOM 4158 O O . VAL A 1 522 ? 28.683 0.388 -27.227 1.00 98.19 522 VAL A O 1
ATOM 4161 N N . THR A 1 523 ? 30.226 -1.087 -26.531 1.00 97.25 523 THR A N 1
ATOM 4162 C CA . THR A 1 523 ? 31.237 -0.754 -27.541 1.00 97.25 523 THR A CA 1
ATOM 4163 C C . THR A 1 523 ? 31.436 -1.924 -28.492 1.00 97.25 523 THR A C 1
ATOM 4165 O O . THR A 1 523 ? 31.746 -3.039 -28.064 1.00 97.25 523 THR A O 1
ATOM 4168 N N . ARG A 1 524 ? 31.300 -1.691 -29.800 1.00 95.06 524 ARG A N 1
ATOM 4169 C CA . ARG A 1 524 ? 31.602 -2.725 -30.799 1.00 95.06 524 ARG A CA 1
ATOM 4170 C C . ARG A 1 524 ? 33.096 -3.027 -30.868 1.00 95.06 524 ARG A C 1
ATOM 4172 O O . ARG A 1 524 ? 33.912 -2.137 -31.101 1.00 95.06 524 ARG A O 1
ATOM 4179 N N . GLY A 1 525 ? 33.437 -4.304 -30.718 1.00 92.44 525 GLY A N 1
ATOM 4180 C CA . GLY A 1 525 ? 34.771 -4.835 -30.978 1.00 92.44 525 GLY A CA 1
ATOM 4181 C C . GLY A 1 525 ? 34.907 -5.306 -32.426 1.00 92.44 525 GLY A C 1
ATOM 4182 O O . GLY A 1 525 ? 34.182 -4.866 -33.313 1.00 92.44 525 GLY A O 1
ATOM 4183 N N . ARG A 1 526 ? 35.832 -6.239 -32.689 1.00 93.31 526 ARG A N 1
ATOM 4184 C CA . ARG A 1 526 ? 35.882 -6.953 -33.982 1.00 93.31 526 ARG A CA 1
ATOM 4185 C C . ARG A 1 526 ? 34.555 -7.675 -34.256 1.00 93.31 526 ARG A C 1
ATOM 4187 O O . ARG A 1 526 ? 33.802 -7.958 -33.331 1.00 93.31 526 ARG A O 1
ATOM 4194 N N . ARG A 1 527 ? 34.291 -8.026 -35.520 1.00 94.00 527 ARG A N 1
ATOM 4195 C CA . ARG A 1 527 ? 33.087 -8.790 -35.887 1.00 94.00 527 ARG A CA 1
ATOM 4196 C C . ARG A 1 527 ? 32.931 -10.019 -34.985 1.00 94.00 527 ARG A C 1
ATOM 4198 O O . ARG A 1 527 ? 33.889 -10.772 -34.802 1.00 94.00 527 ARG A O 1
ATOM 4205 N N . GLY A 1 528 ? 31.729 -10.200 -34.449 1.00 95.06 528 GLY A N 1
ATOM 4206 C CA . GLY A 1 528 ? 31.412 -11.247 -33.489 1.00 95.06 528 GLY A CA 1
ATOM 4207 C C . GLY A 1 528 ? 31.684 -10.889 -32.022 1.00 95.06 528 GLY A C 1
ATOM 4208 O O . GLY A 1 528 ? 31.640 -11.785 -31.185 1.00 95.06 528 GLY A O 1
ATOM 4209 N N . GLN A 1 529 ? 32.013 -9.632 -31.700 1.00 96.50 529 GLN A N 1
ATOM 4210 C CA . GLN A 1 529 ? 32.417 -9.225 -30.352 1.00 96.50 529 GLN A CA 1
ATOM 4211 C C . GLN A 1 529 ? 31.911 -7.823 -29.978 1.00 96.50 529 GLN A C 1
ATOM 4213 O O . GLN A 1 529 ? 32.070 -6.869 -30.740 1.00 96.50 529 GLN A O 1
ATOM 4218 N N . ILE A 1 530 ? 31.390 -7.685 -28.758 1.00 97.25 530 ILE A N 1
ATOM 4219 C CA . ILE A 1 530 ? 31.143 -6.399 -28.090 1.00 97.25 530 ILE A CA 1
ATOM 4220 C C . ILE A 1 530 ? 31.796 -6.396 -26.708 1.00 97.25 530 ILE A C 1
ATOM 4222 O O . ILE A 1 530 ? 31.984 -7.447 -26.091 1.00 97.25 530 ILE A O 1
ATOM 4226 N N . THR A 1 531 ? 32.112 -5.204 -26.225 1.00 97.69 531 THR A N 1
ATOM 4227 C CA . THR A 1 531 ? 32.520 -4.953 -24.846 1.00 97.69 531 THR A CA 1
ATOM 4228 C C . THR A 1 531 ? 31.420 -4.155 -24.163 1.00 97.69 531 THR A C 1
ATOM 4230 O O . THR A 1 531 ? 30.941 -3.165 -24.720 1.00 97.69 531 THR A O 1
ATOM 4233 N N . VAL A 1 532 ? 31.007 -4.602 -22.982 1.00 98.00 532 VAL A N 1
ATOM 4234 C CA . VAL A 1 532 ? 29.926 -4.006 -22.201 1.00 98.00 532 VAL A CA 1
ATOM 4235 C C . VAL A 1 532 ? 30.474 -3.617 -20.837 1.00 98.00 532 VAL A C 1
ATOM 4237 O O . VAL A 1 532 ? 31.016 -4.469 -20.138 1.00 98.00 532 VAL A O 1
ATOM 4240 N N . SER A 1 533 ? 30.344 -2.349 -20.460 1.00 96.75 533 SER A N 1
ATOM 4241 C CA . SER A 1 533 ? 30.766 -1.852 -19.149 1.00 96.75 533 SER A CA 1
ATOM 4242 C C . SER A 1 533 ? 29.641 -1.127 -18.426 1.00 96.75 533 SER A C 1
ATOM 4244 O O . SER A 1 533 ? 28.702 -0.649 -19.060 1.00 96.75 533 SER A O 1
ATOM 4246 N N . GLN A 1 534 ? 29.722 -1.069 -17.098 1.00 95.25 534 GLN A N 1
ATOM 4247 C CA . GLN A 1 534 ? 28.745 -0.382 -16.254 1.00 95.25 534 GLN A CA 1
ATOM 4248 C C . GLN A 1 534 ? 29.401 0.712 -15.410 1.00 95.25 534 GLN A C 1
ATOM 4250 O O . GLN A 1 534 ? 30.550 0.589 -14.985 1.00 95.25 534 GLN A O 1
ATOM 4255 N N . SER A 1 535 ? 28.646 1.771 -15.142 1.00 93.62 535 SER A N 1
ATOM 4256 C CA . SER A 1 535 ? 28.963 2.774 -14.127 1.00 93.62 535 SER A CA 1
ATOM 4257 C C . SER A 1 535 ? 27.674 3.368 -13.569 1.00 93.62 535 SER A C 1
ATOM 4259 O O . SER A 1 535 ? 26.633 3.329 -14.225 1.00 93.62 535 SER A O 1
ATOM 4261 N N . ARG A 1 536 ? 27.715 3.938 -12.361 1.00 94.06 536 ARG A N 1
ATOM 4262 C CA . ARG A 1 536 ? 26.572 4.676 -11.802 1.00 94.06 536 ARG A CA 1
ATOM 4263 C C . ARG A 1 536 ? 26.172 5.819 -12.735 1.00 94.06 536 ARG A C 1
ATOM 4265 O O . ARG A 1 536 ? 27.021 6.604 -13.156 1.00 94.06 536 ARG A O 1
ATOM 4272 N N . TYR A 1 537 ? 24.880 5.923 -13.031 1.00 94.44 537 TYR A N 1
ATOM 4273 C CA . TYR A 1 537 ? 24.332 7.051 -13.770 1.00 94.44 537 TYR A CA 1
ATOM 4274 C C . TYR A 1 537 ? 23.880 8.154 -12.809 1.00 94.44 537 TYR A C 1
ATOM 4276 O O . TYR A 1 537 ? 23.132 7.903 -11.865 1.00 94.44 537 TYR A O 1
ATOM 4284 N N . LEU A 1 538 ? 24.313 9.380 -13.095 1.00 93.88 538 LEU A N 1
ATOM 4285 C CA . LEU A 1 538 ? 23.819 10.611 -12.488 1.00 93.88 538 LEU A CA 1
ATOM 4286 C C . LEU A 1 538 ? 23.566 11.618 -13.604 1.00 93.88 538 LEU A C 1
ATOM 4288 O O . LEU A 1 538 ? 24.387 11.729 -14.516 1.00 93.88 538 LEU A O 1
ATOM 4292 N N . LEU A 1 539 ? 22.451 12.345 -13.524 1.00 91.19 539 LEU A N 1
ATOM 4293 C CA . LEU A 1 539 ? 22.138 13.398 -14.491 1.00 91.19 539 LEU A CA 1
ATOM 4294 C C . LEU A 1 539 ? 23.102 14.583 -14.338 1.00 91.19 539 LEU A C 1
ATOM 4296 O O . LEU A 1 539 ? 23.605 15.113 -15.321 1.00 91.19 539 LEU A O 1
ATOM 4300 N N . GLU A 1 540 ? 23.391 14.961 -13.093 1.00 84.88 540 GLU A N 1
ATOM 4301 C CA . GLU A 1 540 ? 24.377 15.983 -12.753 1.00 84.88 540 GLU A CA 1
ATOM 4302 C C . GLU A 1 540 ? 25.551 15.314 -12.037 1.00 84.88 540 GLU A C 1
ATOM 4304 O O . GLU A 1 540 ? 25.445 14.904 -10.880 1.00 84.88 540 GLU A O 1
ATOM 4309 N N . GLN A 1 541 ? 26.679 15.175 -12.734 1.00 70.94 541 GLN A N 1
ATOM 4310 C CA . GLN A 1 541 ? 27.911 14.697 -12.114 1.00 70.94 541 GLN A CA 1
ATOM 4311 C C . GLN A 1 541 ? 28.537 15.834 -11.310 1.00 70.94 541 GLN A C 1
ATOM 4313 O O . GLN A 1 541 ? 29.016 16.818 -11.877 1.00 70.94 541 GLN A O 1
ATOM 4318 N N . ASN A 1 542 ? 28.558 15.699 -9.986 1.00 63.88 542 ASN A N 1
ATOM 4319 C CA . ASN A 1 542 ? 29.362 16.582 -9.161 1.00 63.88 542 ASN A CA 1
ATOM 4320 C C . ASN A 1 542 ? 30.816 16.084 -9.197 1.00 63.88 542 ASN A C 1
ATOM 4322 O O . ASN A 1 542 ? 31.139 15.045 -8.631 1.00 63.88 542 ASN A O 1
ATOM 4326 N N . MET A 1 543 ? 31.696 16.814 -9.885 1.00 54.31 543 MET A N 1
ATOM 4327 C CA . MET A 1 543 ? 33.120 16.457 -10.007 1.00 54.31 543 MET A CA 1
ATOM 4328 C C . MET A 1 543 ? 33.849 16.414 -8.650 1.00 54.31 543 MET A C 1
ATOM 4330 O O . MET A 1 543 ? 34.923 15.823 -8.564 1.00 54.31 543 MET A O 1
ATOM 4334 N N . ASP A 1 544 ? 33.261 17.009 -7.605 1.00 52.62 544 ASP A N 1
ATOM 4335 C CA . ASP A 1 544 ? 33.795 17.022 -6.239 1.00 52.62 544 ASP A CA 1
ATOM 4336 C C . ASP A 1 544 ? 33.222 15.904 -5.345 1.00 52.62 544 ASP A C 1
ATOM 4338 O O . ASP A 1 544 ? 33.724 15.677 -4.242 1.00 52.62 544 ASP A O 1
ATOM 4342 N N . SER A 1 545 ? 32.188 15.174 -5.789 1.00 52.09 545 SER A N 1
ATOM 4343 C CA . SER A 1 545 ? 31.671 14.017 -5.052 1.00 52.09 545 SER A CA 1
ATOM 4344 C C . SER A 1 545 ? 32.485 12.769 -5.394 1.00 52.09 545 SER A C 1
ATOM 4346 O O . SER A 1 545 ? 32.056 11.918 -6.173 1.00 52.09 545 SER A O 1
ATOM 4348 N N . ASN A 1 546 ? 33.665 12.640 -4.788 1.00 47.12 546 ASN A N 1
ATOM 4349 C CA . ASN A 1 546 ? 34.285 11.329 -4.610 1.00 47.12 546 ASN A CA 1
ATOM 4350 C C . ASN A 1 546 ? 33.415 10.541 -3.622 1.00 47.12 546 ASN A C 1
ATOM 4352 O O . ASN A 1 546 ? 33.635 10.601 -2.414 1.00 47.12 546 ASN A O 1
ATOM 4356 N N . SER A 1 547 ? 32.389 9.839 -4.106 1.00 52.06 547 SER A N 1
ATOM 4357 C CA . SER A 1 547 ? 31.794 8.787 -3.287 1.00 52.06 547 SER A CA 1
ATOM 4358 C C . SER A 1 547 ? 32.790 7.630 -3.244 1.00 52.06 547 SER A C 1
ATOM 4360 O O . SER A 1 547 ? 33.023 6.993 -4.268 1.00 52.06 547 SER A O 1
ATOM 4362 N N . ASP A 1 548 ? 33.346 7.340 -2.067 1.00 49.44 548 ASP A N 1
ATOM 4363 C CA . ASP A 1 548 ? 34.188 6.158 -1.807 1.00 49.44 548 ASP A CA 1
ATOM 4364 C C . ASP A 1 548 ? 33.424 4.819 -1.993 1.00 49.44 548 ASP A C 1
ATOM 4366 O O . ASP A 1 548 ? 33.992 3.737 -1.847 1.00 49.44 548 ASP A O 1
ATOM 4370 N N . GLU A 1 549 ? 32.128 4.868 -2.324 1.00 58.66 549 GLU A N 1
ATOM 4371 C CA . GLU A 1 549 ? 31.278 3.708 -2.588 1.00 58.66 549 GLU A CA 1
ATOM 4372 C C . GLU A 1 549 ? 31.412 3.214 -4.038 1.00 58.66 549 GLU A C 1
ATOM 4374 O O . GLU A 1 549 ? 31.109 3.921 -5.002 1.00 58.66 549 GLU A O 1
ATOM 4379 N N . ALA A 1 550 ? 31.818 1.953 -4.198 1.00 76.25 550 ALA A N 1
ATOM 4380 C CA . ALA A 1 550 ? 31.816 1.264 -5.484 1.00 76.25 550 ALA A CA 1
ATOM 4381 C C . ALA A 1 550 ? 30.385 0.831 -5.859 1.00 76.25 550 ALA A C 1
ATOM 4383 O O . ALA A 1 550 ? 29.951 -0.272 -5.532 1.00 76.25 550 ALA A O 1
ATOM 4384 N N . TYR A 1 551 ? 29.644 1.707 -6.540 1.00 88.88 551 TYR A N 1
ATOM 4385 C CA . TYR A 1 551 ? 28.307 1.415 -7.067 1.00 88.88 551 TYR A CA 1
ATOM 4386 C C . TYR A 1 551 ? 28.366 0.433 -8.242 1.00 88.88 551 TYR A C 1
ATOM 4388 O O . TYR A 1 551 ? 28.774 0.805 -9.344 1.00 88.88 551 TYR A O 1
ATOM 4396 N N . MET A 1 552 ? 27.929 -0.804 -8.006 1.00 91.69 552 MET A N 1
ATOM 4397 C CA . MET A 1 552 ? 27.936 -1.892 -8.985 1.00 91.69 552 MET A CA 1
ATOM 4398 C C . MET A 1 552 ? 26.679 -2.755 -8.862 1.00 91.69 552 MET A C 1
ATOM 4400 O O . MET A 1 552 ? 26.169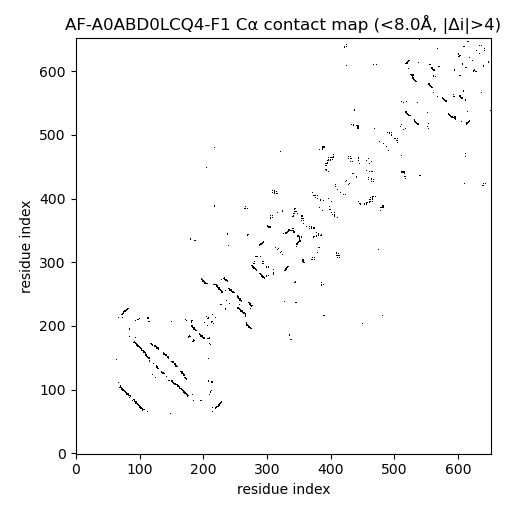 -2.963 -7.759 1.00 91.69 552 MET A O 1
ATOM 4404 N N . TRP A 1 553 ? 26.190 -3.288 -9.983 1.00 93.06 553 TRP A N 1
ATOM 4405 C CA . TRP A 1 553 ? 24.975 -4.105 -10.041 1.00 93.06 553 TRP A CA 1
ATOM 4406 C C . TRP A 1 553 ? 25.200 -5.406 -10.809 1.00 93.06 553 TRP A C 1
ATOM 4408 O O . TRP A 1 553 ? 25.994 -5.457 -11.749 1.00 93.06 553 TRP A O 1
ATOM 4418 N N . ASP A 1 554 ? 24.453 -6.444 -10.435 1.00 91.06 554 ASP A N 1
ATOM 4419 C CA . ASP A 1 554 ? 24.250 -7.619 -11.277 1.00 91.06 554 ASP A CA 1
ATOM 4420 C C . ASP A 1 554 ? 23.157 -7.280 -12.300 1.00 91.06 554 ASP A C 1
ATOM 4422 O O . ASP A 1 554 ? 21.985 -7.117 -11.945 1.00 91.06 554 ASP A O 1
ATOM 4426 N N . ILE A 1 555 ? 23.547 -7.092 -13.563 1.00 91.69 555 ILE A N 1
ATOM 4427 C CA . ILE A 1 555 ? 22.666 -6.554 -14.608 1.00 91.69 555 ILE A CA 1
ATOM 4428 C C . ILE A 1 555 ? 22.156 -7.690 -15.507 1.00 91.69 555 ILE A C 1
ATOM 4430 O O . ILE A 1 555 ? 22.981 -8.363 -16.135 1.00 91.69 555 ILE A O 1
ATOM 4434 N N . PRO A 1 556 ? 20.826 -7.877 -15.644 1.00 89.56 556 PRO A N 1
ATOM 4435 C CA . PRO A 1 556 ? 20.254 -8.804 -16.615 1.00 89.56 556 PRO A CA 1
ATOM 4436 C C . PRO A 1 556 ? 20.319 -8.186 -18.020 1.00 89.56 556 PRO A C 1
ATOM 4438 O O . PRO A 1 556 ? 19.397 -7.503 -18.467 1.00 89.56 556 PRO A O 1
ATOM 4441 N N . PHE A 1 557 ? 21.442 -8.371 -18.715 1.00 91.69 557 PHE A N 1
ATOM 4442 C CA . PHE A 1 557 ? 21.682 -7.747 -20.012 1.00 91.69 557 PHE A CA 1
ATOM 4443 C C . PHE A 1 557 ? 21.059 -8.558 -21.148 1.00 91.69 557 PHE A C 1
ATOM 4445 O O . PHE A 1 557 ? 21.408 -9.713 -21.372 1.00 91.69 557 PHE A O 1
ATOM 4452 N N . THR A 1 558 ? 20.179 -7.923 -21.915 1.00 91.50 558 THR A N 1
ATOM 4453 C CA . THR A 1 558 ? 19.623 -8.466 -23.162 1.00 91.50 558 THR A CA 1
ATOM 4454 C C . THR A 1 558 ? 20.068 -7.614 -24.342 1.00 91.50 558 THR A C 1
ATOM 4456 O O . THR A 1 558 ? 20.289 -6.406 -24.196 1.00 91.50 558 THR A O 1
ATOM 4459 N N . PHE A 1 559 ? 20.196 -8.210 -25.529 1.00 93.50 559 PHE A N 1
ATOM 4460 C CA . PHE A 1 559 ? 20.478 -7.455 -26.747 1.00 93.50 559 PHE A CA 1
ATOM 4461 C C . PHE A 1 559 ? 19.880 -8.098 -28.000 1.00 93.50 559 PHE A C 1
ATOM 4463 O O . PHE A 1 559 ? 19.658 -9.302 -28.062 1.00 93.50 559 PHE A O 1
ATOM 4470 N N . ALA A 1 560 ? 19.677 -7.277 -29.025 1.00 92.62 560 ALA A N 1
ATOM 4471 C CA . ALA A 1 560 ? 19.322 -7.682 -30.376 1.00 92.62 560 ALA A CA 1
ATOM 4472 C C . ALA A 1 560 ? 20.255 -7.004 -31.385 1.00 92.62 560 ALA A C 1
ATOM 4474 O O . ALA A 1 560 ? 20.844 -5.950 -31.125 1.00 92.62 560 ALA A O 1
ATOM 4475 N N . THR A 1 561 ? 20.383 -7.602 -32.564 1.00 92.81 561 THR A N 1
ATOM 4476 C CA . THR A 1 561 ? 21.120 -7.039 -33.696 1.00 92.81 561 THR A CA 1
ATOM 4477 C C . THR A 1 561 ? 20.225 -6.922 -34.924 1.00 92.81 561 THR A C 1
ATOM 4479 O O . THR A 1 561 ? 19.131 -7.482 -34.980 1.00 92.81 561 THR A O 1
ATOM 4482 N N . THR A 1 562 ? 20.711 -6.255 -35.970 1.00 88.75 562 THR A N 1
ATOM 4483 C CA . THR A 1 562 ? 20.000 -6.152 -37.259 1.00 88.75 562 THR A CA 1
ATOM 4484 C C . THR A 1 562 ? 19.656 -7.503 -37.891 1.00 88.75 562 THR A C 1
ATOM 4486 O O . THR A 1 562 ? 18.734 -7.574 -38.702 1.00 88.75 562 THR A O 1
ATOM 4489 N N . SER A 1 563 ? 20.408 -8.561 -37.569 1.00 80.88 563 SER A N 1
ATOM 4490 C CA . SER A 1 563 ? 20.228 -9.897 -38.154 1.00 80.88 563 SER A CA 1
ATOM 4491 C C . SER A 1 563 ? 19.351 -10.831 -37.314 1.00 80.88 563 SER A C 1
ATOM 4493 O O . SER A 1 563 ? 18.914 -11.861 -37.823 1.00 80.88 563 SER A O 1
ATOM 4495 N N . THR A 1 564 ? 19.059 -10.483 -36.058 1.00 74.88 564 THR A N 1
ATOM 4496 C CA . THR A 1 564 ? 18.213 -11.288 -35.164 1.00 74.88 564 THR A CA 1
ATOM 4497 C C . THR A 1 564 ? 16.743 -10.876 -35.266 1.00 74.88 564 THR A C 1
ATOM 4499 O O . THR A 1 564 ? 16.440 -9.686 -35.284 1.00 74.88 564 THR A O 1
ATOM 4502 N N . HIS A 1 565 ? 15.822 -11.846 -35.282 1.00 58.50 565 HIS A N 1
ATOM 4503 C CA . HIS A 1 565 ? 14.372 -11.603 -35.393 1.00 58.50 565 HIS A CA 1
ATOM 4504 C C . HIS A 1 565 ? 13.716 -11.102 -34.086 1.00 58.50 565 HIS A C 1
ATOM 4506 O O . HIS A 1 565 ? 12.533 -10.782 -34.083 1.00 58.50 565 HIS A O 1
ATOM 4512 N N . ASN A 1 566 ? 14.484 -10.987 -32.995 1.00 59.97 566 ASN A N 1
ATOM 4513 C CA . ASN A 1 566 ? 13.979 -10.758 -31.633 1.00 59.97 566 ASN A CA 1
ATOM 4514 C C . ASN A 1 566 ? 13.955 -9.275 -31.212 1.00 59.97 566 ASN A C 1
ATOM 4516 O O . ASN A 1 566 ? 13.799 -8.967 -30.040 1.00 59.97 566 ASN A O 1
ATOM 4520 N N . ALA A 1 567 ? 14.138 -8.331 -32.139 1.00 61.62 567 ALA A N 1
ATOM 4521 C CA . ALA A 1 567 ? 14.151 -6.905 -31.797 1.00 61.62 567 ALA A CA 1
ATOM 4522 C C . ALA A 1 567 ? 12.756 -6.275 -31.633 1.00 61.62 567 ALA A C 1
ATOM 4524 O O . ALA A 1 567 ? 12.680 -5.099 -31.282 1.00 61.62 567 ALA A O 1
ATOM 4525 N N . ASP A 1 568 ? 11.687 -7.026 -31.919 1.00 63.81 568 ASP A N 1
ATOM 4526 C CA . ASP A 1 568 ? 10.274 -6.623 -31.792 1.00 63.81 568 ASP A CA 1
ATOM 4527 C C . ASP A 1 568 ? 9.468 -7.619 -30.929 1.00 63.81 568 ASP A C 1
ATOM 4529 O O . ASP A 1 568 ? 8.247 -7.680 -31.016 1.00 63.81 568 ASP A O 1
ATOM 4533 N N . VAL A 1 569 ? 10.159 -8.436 -30.125 1.00 69.56 569 VAL A N 1
ATOM 4534 C CA . VAL A 1 569 ? 9.569 -9.433 -29.217 1.00 69.56 569 VAL A CA 1
ATOM 4535 C C . VAL A 1 569 ? 10.180 -9.243 -27.830 1.00 69.56 569 VAL A C 1
ATOM 4537 O O . VAL A 1 569 ? 11.365 -8.916 -27.725 1.00 69.56 569 VAL A O 1
ATOM 4540 N N . ASP A 1 570 ? 9.384 -9.434 -26.780 1.00 75.50 570 ASP A N 1
ATOM 4541 C CA . ASP A 1 570 ? 9.877 -9.377 -25.403 1.00 75.50 570 ASP A CA 1
ATOM 4542 C C . ASP A 1 570 ? 10.898 -10.499 -25.126 1.00 75.50 570 ASP A C 1
ATOM 4544 O O . ASP A 1 570 ? 10.754 -11.611 -25.647 1.00 75.50 570 ASP A O 1
ATOM 4548 N N . PRO A 1 571 ? 11.950 -10.225 -24.332 1.00 77.19 571 PRO A N 1
ATOM 4549 C CA . PRO A 1 571 ? 12.976 -11.211 -24.028 1.00 77.19 571 PRO A CA 1
ATOM 4550 C C . PRO A 1 571 ? 12.446 -12.310 -23.102 1.00 77.19 571 PRO A C 1
ATOM 4552 O O . PRO A 1 571 ? 11.613 -12.078 -22.227 1.00 77.19 571 PRO A O 1
ATOM 4555 N N . THR A 1 572 ? 13.000 -13.507 -23.249 1.00 73.75 572 THR A N 1
ATOM 4556 C CA . THR A 1 572 ? 12.813 -14.635 -22.331 1.00 73.75 572 THR A CA 1
ATOM 4557 C C . THR A 1 572 ? 13.987 -14.732 -21.349 1.00 73.75 572 THR A C 1
ATOM 4559 O O . THR A 1 572 ? 15.056 -14.177 -21.621 1.00 73.75 572 THR A O 1
ATOM 4562 N N . PRO A 1 573 ? 13.871 -15.489 -20.239 1.00 72.56 573 PRO A N 1
ATOM 4563 C CA . PRO A 1 573 ? 15.003 -15.729 -19.342 1.00 72.56 573 PRO A CA 1
ATOM 4564 C C . PRO A 1 573 ? 16.251 -16.286 -20.049 1.00 72.56 573 PRO A C 1
ATOM 4566 O O . PRO A 1 573 ? 17.369 -15.958 -19.663 1.00 72.56 573 PRO A O 1
ATOM 4569 N N . SER A 1 574 ? 16.084 -17.069 -21.124 1.00 74.06 574 SER A N 1
ATOM 4570 C CA . SER A 1 574 ? 17.207 -17.590 -21.918 1.00 74.06 574 SER A CA 1
ATOM 4571 C C . SER A 1 574 ? 17.942 -16.544 -22.762 1.00 74.06 574 SER A C 1
ATOM 4573 O O . SER A 1 574 ? 19.060 -16.808 -23.201 1.00 74.06 574 SER A O 1
ATOM 4575 N N . ASP A 1 575 ? 17.352 -15.366 -22.982 1.00 80.38 575 ASP A N 1
ATOM 4576 C CA . ASP A 1 575 ? 17.996 -14.254 -23.693 1.00 80.38 575 ASP A CA 1
ATOM 4577 C C . ASP A 1 575 ? 18.884 -13.398 -22.768 1.00 80.38 575 ASP A C 1
ATOM 4579 O O . ASP A 1 575 ? 19.599 -12.507 -23.238 1.00 80.38 575 ASP A O 1
ATOM 4583 N N . VAL A 1 576 ? 18.834 -13.633 -21.451 1.00 82.94 576 VAL A N 1
ATOM 4584 C CA . VAL A 1 576 ? 19.551 -12.837 -20.449 1.00 82.94 576 VAL A CA 1
ATOM 4585 C C . VAL A 1 576 ? 21.005 -13.287 -20.326 1.00 82.94 576 VAL A C 1
ATOM 4587 O O . VAL A 1 576 ? 21.312 -14.443 -20.040 1.00 82.94 576 VAL A O 1
ATOM 4590 N N . ILE A 1 577 ? 21.917 -12.326 -20.455 1.00 86.75 577 ILE A N 1
ATOM 4591 C CA . ILE A 1 577 ? 23.338 -12.463 -20.148 1.00 86.75 577 ILE A CA 1
ATOM 4592 C C . ILE A 1 577 ? 23.614 -11.657 -18.881 1.00 86.75 577 ILE A C 1
ATOM 4594 O O . ILE A 1 577 ? 23.493 -10.436 -18.872 1.00 86.75 577 ILE A O 1
ATOM 4598 N N . TRP A 1 578 ? 23.996 -12.321 -17.795 1.00 85.31 578 TRP A N 1
ATOM 4599 C CA . TRP A 1 578 ? 24.285 -11.632 -16.539 1.00 85.31 578 TRP A CA 1
ATOM 4600 C C . TRP A 1 578 ? 25.637 -10.916 -16.592 1.00 85.31 578 TRP A C 1
ATOM 4602 O O . TRP A 1 578 ? 26.677 -11.549 -16.795 1.00 85.31 578 TRP A O 1
ATOM 4612 N N . LEU A 1 579 ? 25.627 -9.596 -16.389 1.00 90.19 579 LEU A N 1
ATOM 4613 C CA . LEU A 1 579 ? 26.837 -8.817 -16.122 1.00 90.19 579 LEU A CA 1
ATOM 4614 C C . LEU A 1 579 ? 27.044 -8.802 -14.605 1.00 90.19 579 LEU A C 1
ATOM 4616 O O . LEU A 1 579 ? 26.230 -8.193 -13.911 1.00 90.19 579 LEU A O 1
ATOM 4620 N N . PRO A 1 580 ? 28.071 -9.483 -14.076 1.00 88.44 580 PRO A N 1
ATOM 4621 C CA . PRO A 1 580 ? 28.206 -9.642 -12.640 1.00 88.44 580 PRO A CA 1
ATOM 4622 C C . PRO A 1 580 ? 28.723 -8.356 -11.986 1.00 88.44 580 PRO A C 1
ATOM 4624 O O . PRO A 1 580 ? 29.556 -7.642 -12.555 1.00 88.44 580 PRO A O 1
ATOM 4627 N N . ARG A 1 581 ? 28.266 -8.085 -10.760 1.00 88.88 581 ARG A N 1
ATOM 4628 C CA . ARG A 1 581 ? 28.628 -6.885 -9.981 1.00 88.88 581 ARG A CA 1
ATOM 4629 C C . ARG A 1 581 ? 30.124 -6.745 -9.682 1.00 88.88 581 ARG A C 1
ATOM 4631 O O . ARG A 1 581 ? 30.582 -5.654 -9.372 1.00 88.88 581 ARG A O 1
ATOM 4638 N N . ASP A 1 582 ? 30.894 -7.829 -9.749 1.00 88.00 582 ASP A N 1
ATOM 4639 C CA . ASP A 1 582 ? 32.341 -7.833 -9.498 1.00 88.00 582 ASP A CA 1
ATOM 4640 C C . ASP A 1 582 ? 33.179 -7.475 -10.740 1.00 88.00 582 ASP A C 1
ATOM 4642 O O . ASP A 1 582 ? 34.405 -7.365 -10.654 1.00 88.00 582 ASP A O 1
ATOM 4646 N N . LYS A 1 583 ? 32.536 -7.268 -11.899 1.00 88.00 583 LYS A N 1
ATOM 4647 C CA . LYS A 1 583 ? 33.193 -6.888 -13.153 1.00 88.00 583 LYS A CA 1
ATOM 4648 C C . LYS A 1 583 ? 32.633 -5.583 -13.699 1.00 88.00 583 LYS A C 1
ATOM 4650 O O . LYS A 1 583 ? 31.492 -5.505 -14.145 1.00 88.00 583 LYS A O 1
ATOM 4655 N N . ASN A 1 584 ? 33.505 -4.583 -13.783 1.00 88.62 584 ASN A N 1
ATOM 4656 C CA . ASN A 1 584 ? 33.192 -3.309 -14.436 1.00 88.62 584 ASN A CA 1
ATOM 4657 C C . ASN A 1 584 ? 32.988 -3.461 -15.946 1.00 88.62 584 ASN A C 1
ATOM 4659 O O . ASN A 1 584 ? 32.281 -2.658 -16.548 1.00 88.62 584 ASN A O 1
ATOM 4663 N N . GLU A 1 585 ? 33.618 -4.468 -16.556 1.00 93.88 585 GLU A N 1
ATOM 4664 C CA . GLU A 1 585 ? 33.605 -4.699 -17.996 1.00 93.88 585 GLU A CA 1
ATOM 4665 C C . GLU A 1 585 ? 33.537 -6.199 -18.317 1.00 93.88 585 GLU A C 1
ATOM 4667 O O . GLU A 1 585 ? 34.232 -7.022 -17.714 1.00 93.88 585 GLU A O 1
ATOM 4672 N N . VAL A 1 586 ? 32.710 -6.554 -19.301 1.00 95.25 586 VAL A N 1
ATOM 4673 C CA . VAL A 1 586 ? 32.518 -7.913 -19.810 1.00 95.25 586 VAL A CA 1
ATOM 4674 C C . VAL A 1 586 ? 32.625 -7.903 -21.333 1.00 95.25 586 VAL A C 1
ATOM 4676 O O . VAL A 1 586 ? 32.036 -7.069 -22.018 1.00 95.25 586 VAL A O 1
ATOM 4679 N N . THR A 1 587 ? 33.365 -8.861 -21.888 1.00 96.75 587 THR A N 1
ATOM 4680 C CA . THR A 1 587 ? 33.393 -9.110 -23.334 1.00 96.75 587 THR A CA 1
ATOM 4681 C C . THR A 1 587 ? 32.373 -10.185 -23.692 1.00 96.75 587 THR A C 1
ATOM 4683 O O . THR A 1 587 ? 32.447 -11.296 -23.171 1.00 96.75 587 THR A O 1
ATOM 4686 N N . ILE A 1 588 ? 31.474 -9.881 -24.627 1.00 95.75 588 ILE A N 1
ATOM 4687 C CA . ILE A 1 588 ? 30.480 -10.819 -25.159 1.00 95.75 588 ILE A CA 1
ATOM 4688 C C . ILE A 1 588 ? 30.887 -11.206 -26.583 1.00 95.75 588 ILE A C 1
ATOM 4690 O O . ILE A 1 588 ? 31.213 -10.344 -27.404 1.00 95.75 588 ILE A O 1
ATOM 4694 N N . ILE A 1 589 ? 30.881 -12.510 -26.868 1.00 95.44 589 ILE A N 1
ATOM 4695 C CA . ILE A 1 589 ? 31.223 -13.079 -28.175 1.00 95.44 589 ILE A CA 1
ATOM 4696 C C . ILE A 1 589 ? 29.994 -13.797 -28.724 1.00 95.44 589 ILE A C 1
ATOM 4698 O O . ILE A 1 589 ? 29.572 -14.803 -28.168 1.00 95.44 589 ILE A O 1
ATOM 4702 N N . GLU A 1 590 ? 29.456 -13.302 -29.833 1.00 91.56 590 GLU A N 1
ATOM 4703 C CA . GLU A 1 590 ? 28.293 -13.870 -30.515 1.00 91.56 590 GLU A CA 1
ATOM 4704 C C . GLU A 1 590 ? 28.406 -13.593 -32.017 1.00 91.56 590 GLU A C 1
ATOM 4706 O O . GLU A 1 590 ? 28.708 -12.476 -32.432 1.00 91.56 590 GLU A O 1
ATOM 4711 N N . ARG A 1 591 ? 28.168 -14.601 -32.863 1.00 90.06 591 ARG A N 1
ATOM 4712 C CA . ARG A 1 591 ? 28.425 -14.530 -34.314 1.00 90.06 591 ARG A CA 1
ATOM 4713 C C . ARG A 1 591 ? 27.588 -13.467 -35.022 1.00 90.06 591 ARG A C 1
ATOM 4715 O O . ARG A 1 591 ? 28.013 -12.973 -36.067 1.00 90.06 591 ARG A O 1
ATOM 4722 N N . SER A 1 592 ? 26.419 -13.138 -34.478 1.00 89.44 592 SER A N 1
ATOM 4723 C CA . SER A 1 592 ? 25.499 -12.138 -35.031 1.00 89.44 592 SER A CA 1
ATOM 4724 C C . SER A 1 592 ? 25.944 -10.687 -34.793 1.00 89.44 592 SER A C 1
ATOM 4726 O O . SER A 1 592 ? 25.343 -9.774 -35.362 1.00 89.44 592 SER A O 1
ATOM 4728 N N . LEU A 1 593 ? 26.979 -10.452 -33.974 1.00 94.12 593 LEU A N 1
ATOM 4729 C CA . LEU A 1 593 ? 27.432 -9.108 -33.618 1.00 94.12 593 LEU A CA 1
ATOM 4730 C C . LEU A 1 593 ? 28.203 -8.435 -34.771 1.00 94.12 593 LEU A C 1
ATOM 4732 O O . LEU A 1 593 ? 29.214 -8.983 -35.238 1.00 94.12 593 LEU A O 1
ATOM 4736 N N . PRO A 1 594 ? 27.785 -7.229 -35.205 1.00 93.50 594 PRO A N 1
ATOM 4737 C CA . PRO A 1 594 ? 28.450 -6.497 -36.275 1.00 93.50 594 PRO A CA 1
ATOM 4738 C C . PRO A 1 594 ? 29.810 -5.956 -35.833 1.00 93.50 594 PRO A C 1
ATOM 4740 O O . PRO A 1 594 ? 29.986 -5.514 -34.697 1.00 93.50 594 PRO A O 1
ATOM 4743 N N . GLY A 1 595 ? 30.771 -5.929 -36.756 1.00 91.25 595 GLY A N 1
ATOM 4744 C CA . GLY A 1 595 ? 32.033 -5.221 -36.549 1.00 91.25 595 GLY A CA 1
ATOM 4745 C C . GLY A 1 595 ? 31.886 -3.691 -36.641 1.00 91.25 595 GLY A C 1
ATOM 4746 O O . GLY A 1 595 ? 30.834 -3.175 -37.034 1.00 91.25 595 GLY A O 1
ATOM 4747 N N . PRO A 1 596 ? 32.958 -2.924 -36.369 1.00 86.69 596 PRO A N 1
ATOM 4748 C CA . PRO A 1 596 ? 32.900 -1.460 -36.327 1.00 86.69 596 PRO A CA 1
ATOM 4749 C C . PRO A 1 596 ? 32.728 -0.833 -37.721 1.00 86.69 596 PRO A C 1
ATOM 4751 O O . PRO A 1 596 ? 32.234 0.282 -37.850 1.00 86.69 596 PRO A O 1
ATOM 4754 N N . GLY A 1 597 ? 33.130 -1.552 -38.778 1.00 87.00 597 GLY A N 1
ATOM 4755 C CA . GLY A 1 597 ? 32.983 -1.123 -40.174 1.00 87.00 597 GLY A CA 1
ATOM 4756 C C . GLY A 1 597 ? 31.611 -1.416 -40.794 1.00 87.00 597 GLY A C 1
ATOM 4757 O O . GLY A 1 597 ? 31.328 -0.934 -41.887 1.00 87.00 597 GLY A O 1
ATOM 4758 N N . GLU A 1 598 ? 30.747 -2.187 -40.126 1.00 90.44 598 GLU A N 1
ATOM 4759 C CA . GLU A 1 598 ? 29.407 -2.541 -40.616 1.00 90.44 598 GLU A CA 1
ATOM 4760 C C . GLU A 1 598 ? 28.398 -1.462 -40.198 1.00 90.44 598 GLU A C 1
ATOM 4762 O O . GLU A 1 598 ? 27.583 -1.639 -39.291 1.00 90.44 598 GLU A O 1
ATOM 4767 N N . THR A 1 599 ? 28.486 -0.298 -40.845 1.00 87.94 599 THR A N 1
ATOM 4768 C CA . THR A 1 599 ? 27.769 0.918 -40.435 1.00 87.94 599 THR A CA 1
ATOM 4769 C C . THR A 1 599 ? 26.249 0.802 -40.518 1.00 87.94 599 THR A C 1
ATOM 4771 O O . THR A 1 599 ? 25.555 1.487 -39.776 1.00 87.94 599 THR A O 1
ATOM 4774 N N . ASP A 1 600 ? 25.702 -0.049 -41.380 1.00 88.31 600 ASP A N 1
ATOM 4775 C CA . ASP A 1 600 ? 24.245 -0.204 -41.518 1.00 88.31 600 ASP A CA 1
ATOM 4776 C C . ASP A 1 600 ? 23.657 -1.274 -40.593 1.00 88.31 600 ASP A C 1
ATOM 4778 O O . ASP A 1 600 ? 22.441 -1.431 -40.520 1.00 88.31 600 ASP A O 1
ATOM 4782 N N . GLN A 1 601 ? 24.512 -1.981 -39.855 1.00 93.25 601 GLN A N 1
ATOM 4783 C CA . GLN A 1 601 ? 24.096 -2.929 -38.832 1.00 93.25 601 GLN A CA 1
ATOM 4784 C C . GLN A 1 601 ? 24.203 -2.280 -37.455 1.00 93.25 601 GLN A C 1
ATOM 4786 O O . GLN A 1 601 ? 25.086 -1.456 -37.226 1.00 93.25 601 GLN A O 1
ATOM 4791 N N . TRP A 1 602 ? 23.309 -2.638 -36.541 1.00 94.94 602 TRP A N 1
ATOM 4792 C CA . TRP A 1 602 ? 23.144 -2.095 -35.196 1.00 94.94 602 TRP A CA 1
ATOM 4793 C C . TRP A 1 602 ? 23.099 -3.194 -34.137 1.00 94.94 602 TRP A C 1
ATOM 4795 O O . TRP A 1 602 ? 22.735 -4.334 -34.423 1.00 94.94 602 TRP A O 1
ATOM 4805 N N . VAL A 1 603 ? 23.493 -2.818 -32.920 1.00 95.75 603 VAL A N 1
ATOM 4806 C CA . VAL A 1 603 ? 23.270 -3.549 -31.671 1.00 95.75 603 VAL A CA 1
ATOM 4807 C C . VAL A 1 603 ? 22.368 -2.676 -30.805 1.00 95.75 603 VAL A C 1
ATOM 4809 O O . VAL A 1 603 ? 22.606 -1.473 -30.674 1.00 95.75 603 VAL A O 1
ATOM 4812 N N . LEU A 1 604 ? 21.329 -3.275 -30.245 1.00 96.00 604 LEU A N 1
ATOM 4813 C CA . LEU A 1 604 ? 20.367 -2.646 -29.352 1.00 96.00 604 LEU A CA 1
ATOM 4814 C C . LEU A 1 604 ? 20.340 -3.458 -28.062 1.00 96.00 604 LEU A C 1
ATOM 4816 O O . LEU A 1 604 ? 20.106 -4.658 -28.130 1.00 96.00 604 LEU A O 1
ATOM 4820 N N . ALA A 1 605 ? 20.587 -2.835 -26.916 1.00 95.94 605 ALA A N 1
ATOM 4821 C CA . ALA A 1 605 ? 20.543 -3.509 -25.623 1.00 95.94 605 ALA A CA 1
ATOM 4822 C C . ALA A 1 605 ? 19.301 -3.124 -24.807 1.00 95.94 605 ALA A C 1
ATOM 4824 O O . ALA A 1 605 ? 18.669 -2.104 -25.080 1.00 95.94 605 ALA A O 1
ATOM 4825 N N . ASN A 1 606 ? 19.009 -3.924 -23.777 1.00 94.19 606 ASN A N 1
ATOM 4826 C CA . ASN A 1 606 ? 17.853 -3.800 -22.882 1.00 94.19 606 ASN A CA 1
ATOM 4827 C C . ASN A 1 606 ? 16.513 -3.921 -23.631 1.00 94.19 606 ASN A C 1
ATOM 4829 O O . ASN A 1 606 ? 15.670 -3.018 -23.610 1.00 94.19 606 ASN A O 1
ATOM 4833 N N . ILE A 1 607 ? 16.335 -5.027 -24.354 1.00 90.88 607 ILE A N 1
ATOM 4834 C CA . ILE A 1 607 ? 15.123 -5.301 -25.139 1.00 90.88 607 ILE A CA 1
ATOM 4835 C C . ILE A 1 607 ? 13.892 -5.264 -24.223 1.00 90.88 607 ILE A C 1
ATOM 4837 O O . ILE A 1 607 ? 13.920 -5.802 -23.119 1.00 90.88 607 ILE A O 1
ATOM 4841 N N . GLY A 1 608 ? 12.847 -4.545 -24.642 1.00 86.19 608 GLY A N 1
ATOM 4842 C CA . GLY A 1 608 ? 11.613 -4.353 -23.868 1.00 86.19 608 GLY A CA 1
ATOM 4843 C C . GLY A 1 608 ? 11.739 -3.429 -22.645 1.00 86.19 608 GLY A C 1
ATOM 4844 O O . GLY A 1 608 ? 10.747 -3.211 -21.944 1.00 86.19 608 GLY A O 1
ATOM 4845 N N . CYS A 1 609 ? 12.923 -2.858 -22.386 1.00 91.12 609 CYS A N 1
ATOM 4846 C CA . CYS A 1 609 ? 13.216 -2.025 -21.213 1.00 91.12 609 CYS A CA 1
ATOM 4847 C C . CYS A 1 609 ? 12.927 -2.742 -19.883 1.00 91.12 609 CYS A C 1
ATOM 4849 O O . CYS A 1 609 ? 12.373 -2.139 -18.967 1.00 91.12 609 CYS A O 1
ATOM 4851 N N . TYR A 1 610 ? 13.212 -4.044 -19.799 1.00 87.44 610 TYR A N 1
ATOM 4852 C CA . TYR A 1 610 ? 13.005 -4.834 -18.577 1.00 87.44 610 TYR A CA 1
ATOM 4853 C C . TYR A 1 610 ? 14.080 -4.571 -17.522 1.00 87.44 610 TYR A C 1
ATOM 4855 O O . TYR A 1 610 ? 13.784 -4.552 -16.332 1.00 87.44 610 TYR A O 1
ATOM 4863 N N . GLY A 1 611 ? 15.321 -4.334 -17.946 1.00 91.19 611 GLY A N 1
ATOM 4864 C CA . GLY A 1 611 ? 16.401 -3.988 -17.038 1.00 91.19 611 GLY A CA 1
ATOM 4865 C C . GLY A 1 611 ? 16.327 -2.525 -16.612 1.00 91.19 611 GLY A C 1
ATOM 4866 O O . GLY A 1 611 ? 16.206 -1.632 -17.454 1.00 91.19 611 GLY A O 1
ATOM 4867 N N . TYR A 1 612 ? 16.449 -2.255 -15.312 1.00 95.94 612 TYR A N 1
ATOM 4868 C CA . TYR A 1 612 ? 16.423 -0.896 -14.762 1.00 95.94 612 TYR A CA 1
ATOM 4869 C C . TYR A 1 612 ? 17.771 -0.174 -14.937 1.00 95.94 612 TYR A C 1
ATOM 4871 O O . TYR A 1 612 ? 18.453 0.173 -13.981 1.00 95.94 612 TYR A O 1
ATOM 4879 N N . TYR A 1 613 ? 18.194 0.026 -16.186 1.00 97.00 613 TYR A N 1
ATOM 4880 C CA . TYR A 1 613 ? 19.442 0.704 -16.533 1.00 97.00 613 TYR A CA 1
ATOM 4881 C C . TYR A 1 613 ? 19.339 1.454 -17.865 1.00 97.00 613 TYR A C 1
ATOM 4883 O O . TYR A 1 613 ? 18.558 1.090 -18.752 1.00 97.00 613 TYR A O 1
ATOM 4891 N N . ARG A 1 614 ? 20.162 2.496 -18.018 1.00 97.62 614 ARG A N 1
ATOM 4892 C CA . ARG A 1 614 ? 20.311 3.228 -19.287 1.00 97.62 614 ARG A CA 1
ATOM 4893 C C . ARG A 1 614 ? 21.345 2.572 -20.177 1.00 97.62 614 ARG A C 1
ATOM 4895 O O . ARG A 1 614 ? 22.279 1.952 -19.673 1.00 97.62 614 ARG A O 1
ATOM 4902 N N . VAL A 1 615 ? 21.236 2.769 -21.486 1.00 98.31 615 VAL A N 1
ATOM 4903 C CA . VAL A 1 615 ? 22.231 2.271 -22.438 1.00 98.31 615 VAL A CA 1
ATOM 4904 C C . VAL A 1 615 ? 22.882 3.414 -23.202 1.00 98.31 615 VAL A C 1
ATOM 4906 O O . VAL A 1 615 ? 22.211 4.246 -23.808 1.00 98.31 615 VAL A O 1
ATOM 4909 N N . ASN A 1 616 ? 24.211 3.408 -23.224 1.00 98.38 616 ASN A N 1
ATOM 4910 C CA . ASN A 1 616 ? 25.015 4.208 -24.129 1.00 98.38 616 ASN A CA 1
ATOM 4911 C C . ASN A 1 616 ? 25.737 3.303 -25.133 1.00 98.38 616 ASN A C 1
ATOM 4913 O O . ASN A 1 616 ? 25.983 2.123 -24.879 1.00 98.38 616 ASN A O 1
ATOM 4917 N N . TYR A 1 617 ? 26.090 3.865 -26.280 1.00 98.06 617 TYR A N 1
ATOM 4918 C CA . TYR A 1 617 ? 26.770 3.150 -27.345 1.00 98.06 617 TYR A CA 1
ATOM 4919 C C . TYR A 1 617 ? 27.930 3.963 -27.911 1.00 98.06 617 TYR A C 1
ATOM 4921 O O . TYR A 1 617 ? 27.962 5.193 -27.825 1.00 98.06 617 TYR A O 1
ATOM 4929 N N . ASP A 1 618 ? 28.862 3.288 -28.582 1.00 95.50 618 ASP A N 1
ATOM 4930 C CA . ASP A 1 618 ? 29.821 3.983 -29.432 1.00 95.50 618 ASP A CA 1
ATOM 4931 C C . ASP A 1 618 ? 29.114 4.752 -30.573 1.00 95.50 618 ASP A C 1
ATOM 4933 O O . ASP A 1 618 ? 28.015 4.413 -31.027 1.00 95.50 618 ASP A O 1
ATOM 4937 N N . VAL A 1 619 ? 29.760 5.814 -31.066 1.00 93.81 619 VAL A N 1
ATOM 4938 C CA . VAL A 1 619 ? 29.180 6.730 -32.067 1.00 93.81 619 VAL A CA 1
ATOM 4939 C C . VAL A 1 619 ? 28.758 6.005 -33.351 1.00 93.81 619 VAL A C 1
ATOM 4941 O O . VAL A 1 619 ? 27.800 6.422 -34.011 1.00 93.81 619 VAL A O 1
ATOM 4944 N N . SER A 1 620 ? 29.461 4.936 -33.739 1.00 93.38 620 SER A N 1
ATOM 4945 C CA . SER A 1 620 ? 29.122 4.182 -34.948 1.00 93.38 620 SER A CA 1
ATOM 4946 C C . SER A 1 620 ? 27.784 3.459 -34.780 1.00 93.38 620 SER A C 1
ATOM 4948 O O . SER A 1 620 ? 26.944 3.514 -35.685 1.00 93.38 620 SER A O 1
ATOM 4950 N N . ASN A 1 621 ? 27.540 2.896 -33.594 1.00 97.06 621 ASN A N 1
ATOM 4951 C CA . ASN A 1 621 ? 26.293 2.230 -33.256 1.00 97.06 621 ASN A CA 1
ATOM 4952 C C . ASN A 1 621 ? 25.122 3.203 -33.117 1.00 97.06 621 ASN A C 1
ATOM 4954 O O . ASN A 1 621 ? 24.071 2.950 -33.706 1.00 97.06 621 ASN A O 1
ATOM 4958 N N . TRP A 1 622 ? 25.318 4.354 -32.463 1.00 97.06 622 TRP A N 1
ATOM 4959 C CA . TRP A 1 622 ? 24.302 5.414 -32.431 1.00 97.06 622 TRP A CA 1
ATOM 4960 C C . TRP A 1 622 ? 23.867 5.828 -33.840 1.00 97.06 622 TRP A C 1
ATOM 4962 O O . TRP A 1 622 ? 22.675 5.877 -34.144 1.00 97.06 622 TRP A O 1
ATOM 4972 N N . LYS A 1 623 ? 24.825 6.054 -34.748 1.00 95.81 623 LYS A N 1
ATOM 4973 C CA . LYS A 1 623 ? 24.526 6.390 -36.149 1.00 95.81 623 LYS A CA 1
ATOM 4974 C C . LYS A 1 623 ? 23.767 5.274 -36.875 1.00 95.81 623 LYS A C 1
ATOM 4976 O O . LYS A 1 623 ? 22.923 5.580 -37.716 1.00 95.81 623 LYS A O 1
ATOM 4981 N N . ALA A 1 624 ? 24.060 4.007 -36.581 1.00 95.75 624 ALA A N 1
ATOM 4982 C CA . ALA A 1 624 ? 23.364 2.865 -37.169 1.00 95.75 624 ALA A CA 1
ATOM 4983 C C . ALA A 1 624 ? 21.908 2.761 -36.684 1.00 95.75 624 ALA A C 1
ATOM 4985 O O . ALA A 1 624 ? 21.007 2.598 -37.506 1.00 95.75 624 ALA A O 1
ATOM 4986 N N . LEU A 1 625 ? 21.661 2.943 -35.381 1.00 96.19 625 LEU A N 1
ATOM 4987 C CA . LEU A 1 625 ? 20.308 2.997 -34.813 1.00 96.19 625 LEU A CA 1
ATOM 4988 C C . LEU A 1 625 ? 19.502 4.164 -35.401 1.00 96.19 625 LEU A C 1
ATOM 4990 O O . LEU A 1 625 ? 18.371 3.974 -35.841 1.00 96.19 625 LEU A O 1
ATOM 4994 N N . VAL A 1 626 ? 20.100 5.358 -35.506 1.00 96.19 626 VAL A N 1
ATOM 4995 C CA . VAL A 1 626 ? 19.456 6.524 -36.137 1.00 96.19 626 VAL A CA 1
ATOM 4996 C C . VAL A 1 626 ? 19.111 6.247 -37.603 1.00 96.19 626 VAL A C 1
ATOM 4998 O O . VAL A 1 626 ? 18.018 6.593 -38.051 1.00 96.19 626 VAL A O 1
ATOM 5001 N N . ARG A 1 627 ? 20.002 5.602 -38.368 1.00 95.75 627 ARG A N 1
ATOM 5002 C CA . ARG A 1 627 ? 19.692 5.177 -39.744 1.00 95.75 627 ARG A CA 1
ATOM 5003 C C . ARG A 1 627 ? 18.520 4.200 -39.778 1.00 95.75 627 ARG A C 1
ATOM 5005 O O . ARG A 1 627 ? 17.597 4.425 -40.554 1.00 95.75 627 ARG A O 1
ATOM 5012 N N . GLN A 1 628 ? 18.522 3.174 -38.924 1.00 94.50 628 GLN A N 1
ATOM 5013 C CA . GLN A 1 628 ? 17.427 2.205 -38.848 1.00 94.50 628 GLN A CA 1
ATOM 5014 C C . GLN A 1 628 ? 16.089 2.894 -38.568 1.00 94.50 628 GLN A C 1
ATOM 5016 O O . GLN A 1 628 ? 15.122 2.627 -39.272 1.00 94.50 628 GLN A O 1
ATOM 5021 N N . LEU A 1 629 ? 16.036 3.814 -37.601 1.00 95.06 629 LEU A N 1
ATOM 5022 C CA . LEU A 1 629 ? 14.816 4.553 -37.266 1.00 95.06 629 LEU A CA 1
ATOM 5023 C C . LEU A 1 629 ? 14.306 5.420 -38.429 1.00 95.06 629 LEU A C 1
ATOM 5025 O O . LEU A 1 629 ? 13.099 5.528 -38.619 1.00 95.06 629 LEU A O 1
ATOM 5029 N N . ASN A 1 630 ? 15.204 6.008 -39.227 1.00 96.25 630 ASN A N 1
ATOM 5030 C CA . ASN A 1 630 ? 14.824 6.800 -40.402 1.00 96.25 630 ASN A CA 1
ATOM 5031 C C . ASN A 1 630 ? 14.378 5.942 -41.598 1.00 96.25 630 ASN A C 1
ATOM 5033 O O . ASN A 1 630 ? 13.541 6.385 -42.381 1.00 96.25 630 ASN A O 1
ATOM 5037 N N . VAL A 1 631 ? 14.950 4.745 -41.765 1.00 94.69 631 VAL A N 1
ATOM 5038 C CA . VAL A 1 631 ? 14.620 3.831 -42.872 1.00 94.69 631 VAL A CA 1
ATOM 5039 C C . VAL A 1 631 ? 13.349 3.042 -42.573 1.00 94.69 631 VAL A C 1
ATOM 5041 O O . VAL A 1 631 ? 12.435 3.007 -43.389 1.00 94.69 631 VAL A O 1
ATOM 5044 N N . ASP A 1 632 ? 13.304 2.392 -41.413 1.00 92.44 632 ASP A N 1
ATOM 5045 C CA . ASP A 1 632 ? 12.178 1.587 -40.958 1.00 92.44 632 ASP A CA 1
ATOM 5046 C C . ASP A 1 632 ? 12.218 1.462 -39.431 1.00 92.44 632 ASP A C 1
ATOM 5048 O O . ASP A 1 632 ? 12.846 0.562 -38.862 1.00 92.44 632 ASP A O 1
ATOM 5052 N N . HIS A 1 633 ? 11.538 2.381 -38.749 1.00 92.44 633 HIS A N 1
ATOM 5053 C CA . HIS A 1 633 ? 11.474 2.365 -37.292 1.00 92.44 633 HIS A CA 1
ATOM 5054 C C . HIS A 1 633 ? 10.763 1.122 -36.735 1.00 92.44 633 HIS A C 1
ATOM 5056 O O . HIS A 1 633 ? 10.962 0.801 -35.569 1.00 92.44 633 HIS A O 1
ATOM 5062 N N . LYS A 1 634 ? 9.947 0.405 -37.522 1.00 90.38 634 LYS A N 1
ATOM 5063 C CA . LYS A 1 634 ? 9.178 -0.749 -37.028 1.00 90.38 634 LYS A CA 1
ATOM 5064 C C . LYS A 1 634 ? 10.034 -1.993 -36.798 1.00 90.38 634 LYS A C 1
ATOM 5066 O O . LYS A 1 634 ? 9.564 -2.910 -36.150 1.00 90.38 634 LYS A O 1
ATOM 5071 N N . LYS A 1 635 ? 11.292 -2.012 -37.254 1.00 88.38 635 LYS A N 1
ATOM 5072 C CA . LYS A 1 635 ? 12.245 -3.085 -36.914 1.00 88.38 635 LYS A CA 1
ATOM 5073 C C . LYS A 1 635 ? 12.739 -3.054 -35.465 1.00 88.38 635 LYS A C 1
ATOM 5075 O O . LYS A 1 635 ? 13.449 -3.966 -35.061 1.00 88.38 635 LYS A O 1
ATOM 5080 N N . ILE A 1 636 ? 12.446 -1.984 -34.729 1.00 90.25 636 ILE A N 1
ATOM 5081 C CA . ILE A 1 636 ? 12.815 -1.818 -33.323 1.00 90.25 636 ILE A CA 1
ATOM 5082 C C . ILE A 1 636 ? 11.527 -1.736 -32.509 1.00 90.25 636 ILE A C 1
ATOM 5084 O O . ILE A 1 636 ? 10.671 -0.897 -32.821 1.00 90.25 636 ILE A O 1
ATOM 5088 N N . HIS A 1 637 ? 11.429 -2.544 -31.450 1.00 86.75 637 HIS A N 1
ATOM 5089 C CA . HIS A 1 637 ? 10.285 -2.599 -30.543 1.00 86.75 637 HIS A CA 1
ATOM 5090 C C . HIS A 1 637 ? 9.868 -1.218 -30.031 1.00 86.75 637 HIS A C 1
ATOM 5092 O O . HIS A 1 637 ? 10.697 -0.323 -29.838 1.00 86.75 637 HIS A O 1
ATOM 5098 N N . THR A 1 638 ? 8.571 -1.034 -29.773 1.00 89.88 638 THR A N 1
ATOM 5099 C CA . THR A 1 638 ? 8.014 0.263 -29.354 1.00 89.88 638 THR A CA 1
ATOM 5100 C C . THR A 1 638 ? 8.689 0.819 -28.102 1.00 89.88 638 THR A C 1
ATOM 5102 O O . THR A 1 638 ? 9.132 1.972 -28.136 1.00 89.88 638 THR A O 1
ATOM 5105 N N . SER A 1 639 ? 8.875 -0.006 -27.071 1.00 90.19 639 SER A N 1
ATOM 5106 C CA . SER A 1 639 ? 9.590 0.357 -25.839 1.00 90.19 639 SER A CA 1
ATOM 5107 C C . SER A 1 639 ? 11.017 0.827 -26.117 1.00 90.19 639 SER A C 1
ATOM 5109 O O . SER A 1 639 ? 11.436 1.877 -25.636 1.00 90.19 639 SER A O 1
ATOM 5111 N N . ASN A 1 640 ? 11.756 0.119 -26.975 1.00 93.25 640 ASN A N 1
ATOM 5112 C CA . ASN A 1 640 ? 13.143 0.466 -27.273 1.00 93.25 640 ASN A CA 1
ATOM 5113 C C . ASN A 1 640 ? 13.280 1.718 -28.145 1.00 93.25 640 ASN A C 1
ATOM 5115 O O . ASN A 1 640 ? 14.267 2.441 -28.025 1.00 93.25 640 ASN A O 1
ATOM 5119 N N . ARG A 1 641 ? 12.290 2.046 -28.986 1.00 94.12 641 ARG A N 1
ATOM 5120 C CA . ARG A 1 641 ? 12.268 3.357 -29.661 1.00 94.12 641 ARG A CA 1
ATOM 5121 C C . ARG A 1 641 ? 12.142 4.492 -28.648 1.00 94.12 641 ARG A C 1
ATOM 5123 O O . ARG A 1 641 ? 12.845 5.493 -28.777 1.00 94.12 641 ARG A O 1
ATOM 5130 N N . ALA A 1 642 ? 11.278 4.330 -27.643 1.00 94.06 642 ALA A N 1
ATOM 5131 C CA . ALA A 1 642 ? 11.149 5.292 -26.552 1.00 94.06 642 ALA A CA 1
ATOM 5132 C C . ALA A 1 642 ? 12.444 5.376 -25.728 1.00 94.06 642 ALA A C 1
ATOM 5134 O O . ALA A 1 642 ? 12.908 6.479 -25.441 1.00 94.06 642 ALA A O 1
ATOM 5135 N N . GLN A 1 643 ? 13.072 4.234 -25.437 1.00 94.88 643 GLN A N 1
ATOM 5136 C CA . GLN A 1 643 ? 14.361 4.162 -24.751 1.00 94.88 643 GLN A CA 1
ATOM 5137 C C . GLN A 1 643 ? 15.466 4.905 -25.494 1.00 94.88 643 GLN A C 1
ATOM 5139 O O . GLN A 1 643 ? 16.135 5.727 -24.888 1.00 94.88 643 GLN A O 1
ATOM 5144 N N . ILE A 1 644 ? 15.650 4.659 -26.796 1.00 96.12 644 ILE A N 1
ATOM 5145 C CA . ILE A 1 644 ? 16.684 5.325 -27.603 1.00 96.12 644 ILE A CA 1
ATOM 5146 C C . ILE A 1 644 ? 16.562 6.847 -27.478 1.00 96.12 644 ILE A C 1
ATOM 5148 O O . ILE A 1 644 ? 17.557 7.536 -27.258 1.00 96.12 644 ILE A O 1
ATOM 5152 N N . ILE A 1 645 ? 15.338 7.374 -27.581 1.00 95.31 645 ILE A N 1
ATOM 5153 C CA . ILE A 1 645 ? 15.080 8.807 -27.421 1.00 95.31 645 ILE A CA 1
ATOM 5154 C C . ILE A 1 645 ? 15.401 9.236 -25.988 1.00 95.31 645 ILE A C 1
ATOM 5156 O O . ILE A 1 645 ? 16.169 10.172 -25.796 1.00 95.31 645 ILE A O 1
ATOM 5160 N N . MET A 1 646 ? 14.860 8.545 -24.987 1.00 94.25 646 MET A N 1
ATOM 5161 C CA . MET A 1 646 ? 15.061 8.891 -23.585 1.00 94.25 646 MET A CA 1
ATOM 5162 C C . MET A 1 646 ? 16.546 8.890 -23.199 1.00 94.25 646 MET A C 1
ATOM 5164 O O . MET A 1 646 ? 17.020 9.874 -22.636 1.00 94.25 646 MET A O 1
ATOM 5168 N N . ASP A 1 647 ? 17.274 7.821 -23.500 1.00 96.81 647 ASP A N 1
ATOM 5169 C CA . ASP A 1 647 ? 18.681 7.671 -23.138 1.00 96.81 647 ASP A CA 1
ATOM 5170 C C . ASP A 1 647 ? 19.537 8.704 -23.867 1.00 96.81 647 ASP A C 1
ATOM 5172 O O . ASP A 1 647 ? 20.341 9.371 -23.225 1.00 96.81 647 ASP A O 1
ATOM 5176 N N . SER A 1 648 ? 19.301 8.946 -25.164 1.00 95.69 648 SER A N 1
ATOM 5177 C CA . SER A 1 648 ? 20.063 9.962 -25.907 1.00 95.69 648 SER A CA 1
ATOM 5178 C C . SER A 1 648 ? 19.940 11.374 -25.323 1.00 95.69 648 SER A C 1
ATOM 5180 O O . SER A 1 648 ? 20.922 12.105 -25.316 1.00 95.69 648 SER A O 1
ATOM 5182 N N . TRP A 1 649 ? 18.766 11.752 -24.805 1.00 93.81 649 TRP A N 1
ATOM 5183 C CA . TRP A 1 649 ? 18.548 13.055 -24.166 1.00 93.81 649 TRP A CA 1
ATOM 5184 C C . TRP A 1 649 ? 19.154 13.164 -22.769 1.00 93.81 649 TRP A C 1
ATOM 5186 O O . TRP A 1 649 ? 19.478 14.260 -22.345 1.00 93.81 649 TRP A O 1
ATOM 5196 N N . ASN A 1 650 ? 19.244 12.052 -22.042 1.00 94.19 650 ASN A N 1
ATOM 5197 C CA . ASN A 1 650 ? 19.775 12.017 -20.679 1.00 94.19 650 ASN A CA 1
ATOM 5198 C C . ASN A 1 650 ? 21.308 11.881 -20.661 1.00 94.19 650 ASN A C 1
ATOM 5200 O O . ASN A 1 650 ? 21.952 12.213 -19.671 1.00 94.19 650 ASN A O 1
ATOM 5204 N N . LEU A 1 651 ? 21.888 11.341 -21.733 1.00 94.19 651 LEU A N 1
ATOM 5205 C CA . LEU A 1 651 ? 23.335 11.216 -21.915 1.00 94.19 651 LEU A CA 1
ATOM 5206 C C . LEU A 1 651 ? 23.978 12.470 -22.526 1.00 94.19 651 LEU A C 1
ATOM 5208 O O . LEU A 1 651 ? 25.199 12.604 -22.451 1.00 94.19 651 LEU A O 1
ATOM 5212 N N . ALA A 1 652 ? 23.181 13.318 -23.182 1.00 90.94 652 ALA A N 1
ATOM 5213 C CA . ALA A 1 652 ? 23.601 14.591 -23.766 1.00 90.94 652 ALA A CA 1
ATOM 5214 C C . ALA A 1 652 ? 23.539 15.709 -22.726 1.00 90.94 652 ALA A C 1
ATOM 5216 O O . ALA A 1 652 ? 24.453 16.565 -22.764 1.00 90.94 652 ALA A O 1
#

Sequence (652 aa):
MAGKGCSKGRTKIILTGMFLVVAVAVILFVIIYFATDKRGDEGSSNGGGGGGGGPVEPGDPEPVFRLPPTLKPEHYHLQFVPDIYRNSTADFRLYGSVTIRVLCQENTLSVILHAIGLDIARNSVNVTTIGGSGGAGPDVKSLRTDEARETMEIELNAPLVKDARYDLHMTFEAPLTEKFQAVYFSSYKEEGVTQYLAASIFVPSYARRAFPCFDEPALKANFTLTILRKPTYVALANMPRRTTENRTFNGEEWLADVFQESPAMSTYLMAFTVCRFKSIEANTTRGYKFIAWSRPQSVNQTHFALDVGTAVMPYFDDYFGIPFALPEQEMIAMPDFQYGGMEHWGLVGYKERAMLYSDALPSVQDRQNIAQIVSHELAHMWFGDLLTMLWWDDTWLNEGFASFMEYEGMNHAYPQWRVHDQFVVEAFRFAMSIDAFEQSRPLYKEVRYPDDVLAAYDRIIYYKGACIVRMKYINDFAYKTATHIDLWNSLSTEAEADGLMVNVSDVMRGWTVQKNFPVVMVTRGRRGQITVSQSRYLLEQNMDSNSDEAYMWDIPFTFATTSTHNADVDPTPSDVIWLPRDKNEVTIIERSLPGPGETDQWVLANIGCYGYYRVNYDVSNWKALVRQLNVDHKKIHTSNRAQIIMDSWNLA

Nearest PDB structures (foldseek):
  6ea4-assembly1_A  TM=9.032E-01  e=9.424E-61  Homo sapiens
  7vpp-assembly1_C  TM=8.978E-01  e=1.794E-60  Sus scrofa
  4f5c-assembly1_A  TM=9.142E-01  e=9.044E-58  Sus scrofa
  8sw1-assembly1_A  TM=9.149E-01  e=2.655E-56  Homo sapiens
  4kxb-assembly1_A  TM=9.048E-01  e=1.333E-54  Homo sapiens

Organism: NCBI:txid370345

pLDDT: mean 85.67, std 18.84, range [25.78, 98.88]

Foldseek 3Di:
DDDDDDDDDPPVVVVVVVVVVVVVVVVVVVVVVVVVVVVPDDDDDDDDDDDDDDDDDPDDPPDFLADDPQKFWAEKEKEWEQQPPDPDLQPTKIKMKIKTKIAGAAWDQKDKFAADQKDWDLVQKFKWWDDDPTGGDFRFPDWDADVQSNMIMTGGPGIDHHRTMMIIMTIIMHRADCPQAAWHKDWDDDPNDIFMKIKGACPPHRLNHNDTGRQFFQSWYKYKYKYWAAPQKDKDWLADFPDWDWDDDPNDITIITTGDIDDGGHSRLTIMMIGNWDWDWDAAPVGAIEIETEHPVQRVQQVLLNLLLSQQQVVLCVQQVHHQDGRHAYEYADCDDPDQWAQNNRYIYHHNLLRGADPVDHDPVSSLSNSLVSQLSSNLSVFPTFANANGLLQVLSRQLRSLQRSLVSCCRSCVVVVSLLVLLVPQQLVLQVVLQAPPFFFLGDDDRRPVVSVVNPDSNSHRLSNLLVLLDDDYDDGRHYDDVLRRQQVVCVVCVVVVNPDSSSVQCCLRGHDGAAWEWEWEADAQQKIKIFIDGHHLDDDPPPPPVDLRFGFWFKAKDKPPDQCQAPADDSVRTDTDDRVDRMDMGGGNRGGHLPPQLMAMAMCRSVSTSYAYDYDPSRLNNLVVCCVVPVNSHHSSSVVRNVSNVVSVD

Radius of gyration: 29.13 Å; Cα contacts (8 Å, |Δi|>4): 1334; chains: 1; bounding box: 68×67×99 Å

Solvent-accessible surface area (backbone atoms only — not comparable to full-atom values): 35120 Å² total; per-residue (Å²): 133,88,85,88,83,90,91,88,77,66,71,66,57,54,56,54,49,52,51,50,54,50,51,50,49,51,50,49,48,52,51,48,53,60,54,54,67,66,62,78,75,86,83,83,88,80,88,80,83,90,78,82,94,69,86,82,72,88,68,78,79,78,84,76,58,71,75,68,81,40,58,43,56,52,33,38,43,38,37,40,33,69,42,74,81,56,99,44,71,91,68,19,31,34,40,37,37,38,35,37,31,29,40,23,65,38,70,34,45,63,49,68,34,23,31,39,80,58,54,62,55,72,88,48,48,45,42,31,37,58,70,78,96,62,43,86,37,50,54,75,66,47,75,47,75,40,78,90,61,36,22,32,38,40,33,36,74,42,62,49,51,51,82,40,37,34,37,44,33,37,41,38,38,30,76,38,41,76,78,76,54,13,49,17,44,48,63,49,77,55,98,84,42,81,44,64,31,39,38,46,40,9,66,84,68,21,36,21,49,65,45,77,35,64,62,43,58,60,51,37,23,25,40,34,45,30,41,41,42,55,88,85,46,49,81,48,39,36,40,62,75,69,46,73,44,84,42,77,56,98,90,38,84,30,37,33,40,32,33,39,71,44,68,70,34,32,51,40,38,54,40,43,36,40,30,68,58,34,71,48,76,52,64,26,95,85,66,45,40,36,37,37,34,18,51,71,94,48,29,84,19,32,55,62,43,50,56,42,48,39,48,28,53,63,46,48,23,64,72,60,73,49,71,78,90,63,83,43,41,35,38,36,40,30,86,76,50,96,50,62,58,44,52,21,49,34,39,27,39,23,17,36,82,34,36,48,48,51,85,91,68,74,45,73,65,55,54,49,50,22,38,36,48,50,27,22,42,60,36,16,58,49,34,45,49,40,30,23,40,47,48,66,28,38,47,28,62,23,42,2,45,14,55,36,40,11,44,55,28,37,31,70,67,40,57,90,68,46,39,74,63,45,39,51,61,67,29,47,48,45,26,52,65,61,31,22,43,91,88,38,63,30,51,50,42,92,57,77,51,80,70,41,49,64,70,55,74,46,70,55,22,31,28,41,26,13,36,60,43,63,57,49,85,86,81,84,81,79,78,42,66,39,48,71,63,56,57,21,47,52,45,22,50,50,32,47,74,74,69,40,95,52,61,43,40,68,40,41,46,41,64,30,68,34,52,50,41,38,31,34,39,42,37,65,36,61,68,23,24,36,38,40,33,58,40,68,42,51,71,72,78,58,91,82,64,80,66,92,67,86,69,53,49,48,40,66,43,28,70,34,31,74,84,48,89,57,36,67,45,76,73,55,82,87,55,49,45,76,43,51,48,91,50,60,62,47,78,48,76,44,84,76,38,55,26,71,85,42,53,87,41,32,74,47,68,40,52,61,59,40,43,79,55,46,66,46,61,40,71,60,41,52,53,12,47,55,48,42,50,73,76,48,46,81,67,44,25,73,50,41,53,52,42,55,54,52,35,56,64,66,76,103

Secondary structure (DSSP, 8-state):
--------SSHHHHHHHHHHHHHHHHHHHHHHHHHHHTTS--------------PPP-PPPPP--SPPTTEEEEEEEEEEEEE--SSSGGG-EEEEEEEEEEEESS-EEEEEEE--S-B--GGG-EEEEESSS--B-PPEEEEEEETTTTEEEEEEEEEEPTT-EEEEEEEEEEE-BSSSSEEEEEEEEETTEEEEEEEEE-TTTTGGGTS-B--STT--BEEEEEEEE-TTSEEEESS-EEEEEEEEETTEEEEEEEEPPPPSB-GGG--EEEE--EEEEEE-TT--EEEEEE-TTTGGGGHHHHHHHHHHHHHHHHHHS---SSSEEEEEEESS-SSSEE--TTEEEEEHHHH---TTS--HHHHHHHHHHHHHHHHTTTBTTTBEESSGGGTHHHHHHHHHHHHHHHHHH-GGG-HHHHHIIIIIHHHHHHTTSTT---SS----SHHHHHTT-SHIIIIIHHHHHHT-------SSEE-HHHHHHHHHHHHHHTT----HHHHHHHHHSS-S-EEEEEEE-STTEEEEEEEE--SS--TT----S-----EEE-EEETT-GGGGSPPPGGG-EEE-TT-SEEEEE-TT---TT-TT--EEESGGG-SSSEEEE-HHHHHHHHHHHHHHGGGS-HHHHHHHHHHHHHH-

InterPro domains:
  IPR001930 Peptidase M1, alanine aminopeptidase/leukotriene A4 hydrolase [PR00756] (208-223)
  IPR001930 Peptidase M1, alanine aminopeptidase/leukotriene A4 hydrolase [PR00756] (259-274)
  IPR001930 Peptidase M1, alanine aminopeptidase/leukotriene A4 hydrolase [PR00756] (337-347)
  IPR001930 Peptidase M1, alanine aminopeptidase/leukotriene A4 hydrolase [PR00756] (373-388)
  IPR001930 Peptidase M1, alanine aminopeptidase/leukotriene A4 hydrolase [PR00756] (392-404)
  IPR014782 Peptidase M1, membrane alanine aminopeptidase [PF01433] (304-511)
  IPR024571 ERAP1-like C-terminal domain [PF11838] (602-652)
  IPR027268 Peptidase M4/M1, CTD superfamily [G3DSA:1.10.390.10] (278-516)
  IPR034016 Aminopeptidase N-type [cd09601] (74-512)
  IPR042097 Aminopeptidase N-like , N-terminal domain superfamliy [G3DSA:2.60.40.1730] (60-277)
  IPR042097 Aminopeptidase N-like , N-terminal domain superfamliy [SSF63737] (59-275)
  IPR045357 Aminopeptidase N-like , N-terminal domain [PF17900] (72-269)
  IPR050344 Peptidase M1 family aminopeptidases [PTHR11533] (60-652)